Protein AF-A0A9E1J2G1-F1 (afdb_monomer_lite)

Sequence (406 aa):
PANPTWQITDIKAAANIVHDARARLAVDSTVASPVLTRPIELGADLVVHSASKYLNGHGDVLAGAIVGARDDGFWQRIRAWRRDGGAMLGTLEAWLLQRGMRTLFVRVARCSESALAVASHFQDHPRISHVLYPGLPDHPGHDIAARQMQGGFGGMLSLRIRGGEAAAMAVAAQVKVFKRATSLGGVESLIEHRASIEGPATPVPDDLLRLSIGLENVHDLIADLEAALSNLPEEILADAPELEAAPLSPIEQVLEDHVSAMVRERGGDLVVRSFDDGVLVLGMQGSPGASIPLATTIGNTIRHYLPHVQEVRIDCGTGDDVQGLLDTLINPAVADHGGKVVLDRVDGDAAFLRFEGGCQGCAMAELTLRQGIEPILVREVAQIVAVIDETDHGAGNMPYYKTKKT

pLDDT: mean 84.96, std 15.89, range [33.62, 98.81]

Radius of gyration: 26.7 Å; chains: 1; bounding box: 65×53×82 Å

Structure (mmCIF, N/CA/C/O backbone):
data_AF-A0A9E1J2G1-F1
#
_entry.id   AF-A0A9E1J2G1-F1
#
loop_
_atom_site.group_PDB
_atom_site.id
_atom_site.type_symbol
_atom_site.label_atom_id
_atom_site.label_alt_id
_atom_site.label_comp_id
_atom_site.label_asym_id
_atom_site.label_entity_id
_atom_site.label_seq_id
_atom_site.pdbx_PDB_ins_code
_atom_site.Cartn_x
_atom_site.Cartn_y
_atom_site.Cartn_z
_atom_site.occupancy
_atom_site.B_iso_or_equiv
_atom_site.auth_seq_id
_atom_site.auth_comp_id
_atom_site.auth_asym_id
_atom_site.auth_atom_id
_atom_site.pdbx_PDB_model_num
ATOM 1 N N . PRO A 1 1 ? -0.200 -5.708 -4.192 1.00 95.19 1 PRO A N 1
ATOM 2 C CA . PRO A 1 1 ? -1.196 -4.958 -3.388 1.00 95.19 1 PRO A CA 1
ATOM 3 C C . PRO A 1 1 ? -1.155 -3.458 -3.710 1.00 95.19 1 PRO A C 1
ATOM 5 O O . PRO A 1 1 ? -0.069 -2.883 -3.692 1.00 95.19 1 PRO A O 1
ATOM 8 N N . ALA A 1 2 ? -2.298 -2.850 -4.037 1.00 93.94 2 ALA A N 1
ATOM 9 C CA . ALA A 1 2 ? -2.425 -1.418 -4.337 1.00 93.94 2 ALA A CA 1
ATOM 10 C C . ALA A 1 2 ? -2.538 -0.572 -3.054 1.00 93.94 2 ALA A C 1
ATOM 12 O O . ALA A 1 2 ? -3.213 -0.968 -2.119 1.00 93.94 2 ALA A O 1
ATOM 13 N N . ASN A 1 3 ? -1.898 0.594 -2.974 1.00 94.06 3 ASN A N 1
ATOM 14 C CA . ASN A 1 3 ? -2.0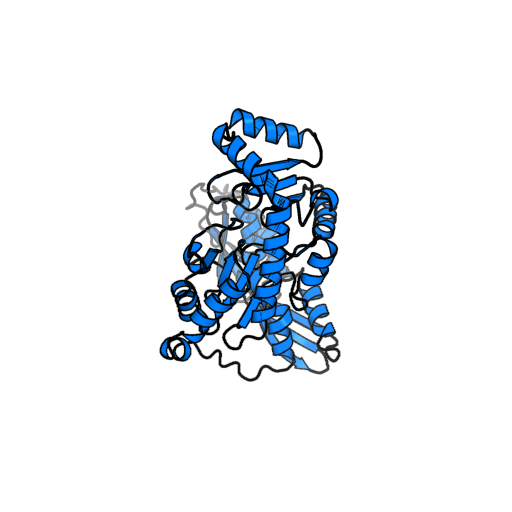21 1.493 -1.815 1.00 94.06 3 ASN A CA 1
ATOM 15 C C . ASN A 1 3 ? -3.164 2.497 -2.054 1.00 94.06 3 ASN A C 1
ATOM 17 O O . ASN A 1 3 ? -3.098 3.170 -3.081 1.00 94.06 3 ASN A O 1
ATOM 21 N N . PRO A 1 4 ? -4.148 2.668 -1.147 1.00 94.81 4 PRO A N 1
ATOM 22 C CA . PRO A 1 4 ? -4.276 2.103 0.210 1.00 94.81 4 PRO A CA 1
ATOM 23 C C . PRO A 1 4 ? -5.283 0.939 0.341 1.00 94.81 4 PRO A C 1
ATOM 25 O O . PRO A 1 4 ? -5.551 0.502 1.457 1.00 94.81 4 PRO A O 1
ATOM 28 N N . THR A 1 5 ? -5.919 0.504 -0.751 1.00 90.56 5 THR A N 1
ATOM 29 C CA . THR A 1 5 ? -7.054 -0.447 -0.725 1.00 90.56 5 THR A CA 1
ATOM 30 C C . THR A 1 5 ? -6.626 -1.915 -0.719 1.00 90.56 5 THR A C 1
ATOM 32 O O . THR A 1 5 ? -7.431 -2.805 -0.487 1.00 90.56 5 THR A O 1
ATOM 35 N N . TRP A 1 6 ? -5.346 -2.169 -0.977 1.00 94.94 6 TRP A N 1
ATOM 36 C CA . TRP A 1 6 ? -4.668 -3.467 -0.995 1.00 94.94 6 TRP A CA 1
ATOM 37 C C . TRP A 1 6 ? -5.174 -4.474 -2.020 1.00 94.94 6 TRP A C 1
ATOM 39 O O . TRP A 1 6 ? -4.773 -5.637 -1.980 1.00 94.94 6 TRP A O 1
ATOM 49 N N . GLN A 1 7 ? -5.915 -3.999 -3.021 1.00 90.06 7 GLN A N 1
ATOM 50 C CA . GLN A 1 7 ? -6.306 -4.780 -4.190 1.00 90.06 7 GLN A CA 1
ATOM 51 C C . GLN A 1 7 ? -5.120 -5.523 -4.811 1.00 90.06 7 GLN A C 1
ATOM 53 O O . GLN A 1 7 ? -3.974 -5.047 -4.831 1.00 90.06 7 GLN A O 1
ATOM 58 N N . ILE A 1 8 ? -5.404 -6.709 -5.341 1.00 93.50 8 ILE A N 1
ATOM 59 C CA . ILE A 1 8 ? -4.393 -7.628 -5.851 1.00 93.50 8 ILE A CA 1
ATOM 60 C C . ILE A 1 8 ? -4.570 -7.802 -7.351 1.00 93.50 8 ILE A C 1
ATOM 62 O O . ILE A 1 8 ? -5.602 -8.261 -7.824 1.00 93.50 8 ILE A O 1
ATOM 66 N N . THR A 1 9 ? -3.515 -7.480 -8.090 1.00 96.56 9 THR A N 1
ATOM 67 C CA . THR A 1 9 ? -3.385 -7.810 -9.508 1.00 96.56 9 THR A CA 1
ATOM 68 C C . THR A 1 9 ? -2.611 -9.117 -9.654 1.00 96.56 9 THR A C 1
ATOM 70 O O . THR A 1 9 ? -1.540 -9.266 -9.053 1.00 96.56 9 THR A O 1
ATOM 73 N N . ASP A 1 10 ? -3.130 -10.040 -10.468 1.00 97.94 10 ASP A N 1
ATOM 74 C CA . ASP A 1 10 ? -2.396 -11.233 -10.899 1.00 97.94 10 ASP A CA 1
ATOM 75 C C . ASP A 1 10 ? -1.291 -10.807 -11.871 1.00 97.94 10 ASP A C 1
ATOM 77 O O . ASP A 1 10 ? -1.549 -10.426 -13.017 1.00 97.94 10 ASP A O 1
ATOM 81 N N . ILE A 1 11 ? -0.048 -10.824 -11.386 1.00 98.62 11 ILE A N 1
ATOM 82 C CA . ILE A 1 11 ? 1.101 -10.308 -12.141 1.00 98.62 11 ILE A CA 1
ATOM 83 C C . ILE A 1 11 ? 1.345 -11.156 -13.390 1.00 98.62 11 ILE A C 1
ATOM 85 O O . ILE A 1 11 ? 1.681 -10.610 -14.439 1.00 98.62 11 ILE A O 1
ATOM 89 N N . LYS A 1 12 ? 1.139 -12.473 -13.301 1.00 98.50 12 LYS A N 1
ATOM 90 C CA . LYS A 1 12 ? 1.376 -13.389 -14.417 1.00 98.50 12 LYS A CA 1
ATOM 91 C C . LYS A 1 12 ? 0.331 -13.204 -15.509 1.00 98.50 12 LYS A C 1
ATOM 93 O O . LYS A 1 12 ? 0.679 -13.150 -16.687 1.00 98.50 12 LYS A O 1
ATOM 98 N N . ALA A 1 13 ? -0.937 -13.070 -15.129 1.00 98.25 13 ALA A N 1
ATOM 99 C CA . ALA A 1 13 ? -2.000 -12.772 -16.082 1.00 98.25 13 ALA A CA 1
ATOM 100 C C . ALA A 1 13 ? -1.777 -11.409 -16.759 1.00 98.25 13 ALA A C 1
ATOM 102 O O . ALA A 1 13 ? -1.875 -11.310 -17.982 1.00 98.25 13 ALA A O 1
ATOM 103 N N . ALA A 1 14 ? -1.403 -10.382 -15.988 1.00 98.31 14 ALA A N 1
ATOM 104 C CA . ALA A 1 14 ? -1.083 -9.063 -16.526 1.00 98.31 14 ALA A CA 1
ATOM 105 C C . ALA A 1 14 ? 0.113 -9.104 -17.492 1.00 98.31 14 ALA A C 1
ATOM 107 O O . ALA A 1 14 ? 0.056 -8.490 -18.556 1.00 98.31 14 ALA A O 1
ATOM 108 N N . ALA A 1 15 ? 1.170 -9.852 -17.159 1.00 98.50 15 ALA A N 1
ATOM 109 C CA . ALA A 1 15 ? 2.338 -10.016 -18.021 1.00 98.50 15 ALA A CA 1
ATOM 110 C C . ALA A 1 15 ? 1.954 -10.610 -19.380 1.00 98.50 15 ALA A C 1
ATOM 112 O O . ALA A 1 15 ? 2.328 -10.049 -20.407 1.00 98.50 15 ALA A O 1
ATOM 113 N N . ASN A 1 16 ? 1.139 -11.670 -19.392 1.00 98.19 16 ASN A N 1
ATOM 114 C CA . ASN A 1 16 ? 0.672 -12.294 -20.632 1.00 98.19 16 ASN A CA 1
ATOM 115 C C . ASN A 1 16 ? -0.069 -11.288 -21.531 1.00 98.19 16 ASN A C 1
ATOM 117 O O . ASN A 1 16 ? 0.294 -11.125 -22.691 1.00 98.19 16 ASN A O 1
ATOM 121 N N . ILE A 1 17 ? -1.043 -10.554 -20.978 1.00 98.44 17 ILE A N 1
ATOM 122 C CA . ILE A 1 17 ? -1.826 -9.551 -21.725 1.00 98.44 17 ILE A CA 1
ATOM 123 C C . ILE A 1 17 ? -0.913 -8.464 -22.310 1.00 98.44 17 ILE A C 1
ATOM 125 O O . ILE A 1 17 ? -1.024 -8.091 -23.479 1.00 98.44 17 ILE A O 1
ATOM 129 N N . VAL A 1 18 ? 0.005 -7.945 -21.493 1.00 97.81 18 VAL A N 1
ATOM 130 C CA . VAL A 1 18 ? 0.923 -6.870 -21.887 1.00 97.81 18 VAL A CA 1
ATOM 131 C C . VAL A 1 18 ? 1.893 -7.339 -22.974 1.00 97.81 18 VAL A C 1
ATOM 133 O O . VAL A 1 18 ? 2.179 -6.591 -23.912 1.00 97.81 18 VAL A O 1
ATOM 136 N N . HIS A 1 19 ? 2.391 -8.571 -22.880 1.00 98.12 19 HIS A N 1
ATOM 137 C CA . HIS A 1 19 ? 3.327 -9.132 -23.853 1.00 98.12 19 HIS A CA 1
ATOM 138 C C . HIS A 1 19 ? 2.651 -9.507 -25.173 1.00 98.12 19 HIS A C 1
ATOM 140 O O . HIS A 1 19 ? 3.255 -9.272 -26.223 1.00 98.12 19 HIS A O 1
ATOM 146 N N . ASP A 1 20 ? 1.396 -9.962 -25.154 1.00 98.06 20 ASP A N 1
ATOM 147 C CA . ASP A 1 20 ? 0.584 -10.158 -26.366 1.00 98.06 20 ASP A CA 1
ATOM 148 C C . ASP A 1 20 ? 0.410 -8.839 -27.139 1.00 98.06 20 ASP A C 1
ATOM 150 O O . ASP A 1 20 ? 0.499 -8.801 -28.369 1.00 98.06 20 ASP A O 1
ATOM 154 N N . ALA A 1 21 ? 0.278 -7.725 -26.414 1.00 97.88 21 ALA A N 1
ATOM 155 C CA . ALA A 1 21 ? 0.239 -6.376 -26.976 1.00 97.88 21 ALA A CA 1
ATOM 156 C C . ALA A 1 21 ? 1.626 -5.800 -27.340 1.00 97.88 21 ALA A C 1
ATOM 158 O O . ALA A 1 21 ? 1.725 -4.648 -27.764 1.00 97.88 21 ALA A O 1
ATOM 159 N N . ARG A 1 22 ? 2.714 -6.573 -27.186 1.00 96.81 22 ARG A N 1
ATOM 160 C CA . ARG A 1 22 ? 4.113 -6.141 -27.399 1.00 96.81 22 ARG 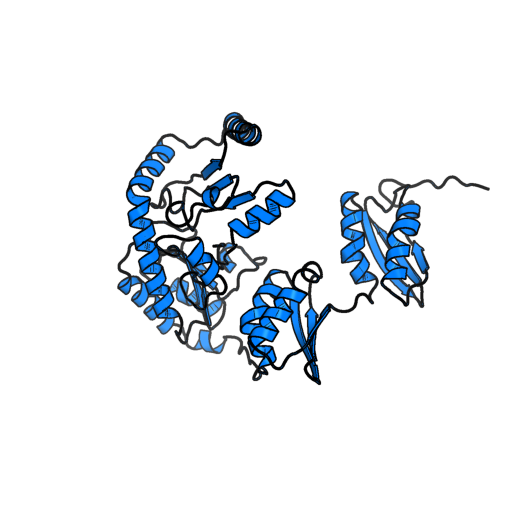A CA 1
ATOM 161 C C . ARG A 1 22 ? 4.528 -4.929 -26.553 1.00 96.81 22 ARG A C 1
ATOM 163 O O . ARG A 1 22 ? 5.431 -4.178 -26.934 1.00 96.81 22 ARG A O 1
ATOM 170 N N . ALA A 1 23 ? 3.891 -4.745 -25.402 1.00 97.56 23 ALA A N 1
ATOM 171 C CA . ALA A 1 23 ? 4.227 -3.725 -24.420 1.00 97.56 23 ALA A CA 1
ATOM 172 C C . ALA A 1 23 ? 5.166 -4.289 -23.333 1.00 97.56 23 ALA A C 1
ATOM 174 O O . ALA A 1 23 ? 5.566 -5.454 -23.372 1.00 97.56 23 ALA A O 1
ATOM 175 N N . ARG A 1 24 ? 5.573 -3.439 -22.381 1.00 96.94 24 ARG A N 1
ATOM 176 C CA . ARG A 1 24 ? 6.406 -3.825 -21.229 1.00 96.94 24 ARG A CA 1
ATOM 177 C C . ARG A 1 24 ? 5.630 -3.671 -19.935 1.00 96.94 24 ARG A C 1
ATOM 179 O O . ARG A 1 24 ? 4.940 -2.671 -19.758 1.00 96.94 24 ARG A O 1
ATOM 186 N N . LEU A 1 25 ? 5.811 -4.618 -19.020 1.00 98.44 25 LEU A N 1
ATOM 187 C CA . LEU A 1 25 ? 5.187 -4.580 -17.702 1.00 98.44 25 LEU A CA 1
ATOM 188 C C . LEU A 1 25 ? 6.174 -4.053 -16.656 1.00 98.44 25 LEU A C 1
ATOM 190 O O . LEU A 1 25 ? 7.232 -4.644 -16.435 1.00 98.44 25 LEU A O 1
ATOM 194 N N . ALA A 1 26 ? 5.805 -2.967 -15.978 1.00 98.44 26 ALA A N 1
ATOM 195 C CA . ALA A 1 26 ? 6.488 -2.492 -14.781 1.00 98.44 26 ALA A CA 1
ATOM 196 C C . ALA A 1 26 ? 5.605 -2.728 -13.553 1.00 98.44 26 ALA A C 1
ATOM 198 O O . ALA A 1 26 ? 4.429 -2.374 -13.564 1.00 98.44 26 ALA A O 1
ATOM 199 N N . VAL A 1 27 ? 6.175 -3.304 -12.495 1.00 98.69 27 VAL A N 1
ATOM 200 C CA . VAL A 1 27 ? 5.471 -3.543 -11.229 1.00 98.69 27 VAL A CA 1
ATOM 201 C C . VAL A 1 27 ? 6.112 -2.707 -10.130 1.00 98.69 27 VAL A C 1
ATOM 203 O O . VAL A 1 27 ? 7.287 -2.895 -9.815 1.00 98.69 27 VAL A O 1
ATOM 206 N N . ASP A 1 28 ? 5.343 -1.809 -9.513 1.00 98.62 28 ASP A N 1
ATOM 207 C CA . ASP A 1 28 ? 5.739 -1.224 -8.231 1.00 98.62 28 ASP A CA 1
ATOM 208 C C . ASP A 1 28 ? 5.531 -2.273 -7.131 1.00 98.62 28 ASP A C 1
ATOM 210 O O . ASP A 1 28 ? 4.408 -2.650 -6.794 1.00 98.62 28 ASP A O 1
ATOM 214 N N . SER A 1 29 ? 6.637 -2.774 -6.588 1.00 97.88 29 SER A N 1
ATOM 215 C CA . SER A 1 29 ? 6.648 -3.816 -5.565 1.00 97.88 29 SER A CA 1
ATOM 216 C C . SER A 1 29 ? 7.076 -3.263 -4.205 1.00 97.88 29 SER A C 1
ATOM 218 O O . SER A 1 29 ? 7.639 -3.988 -3.382 1.00 97.88 29 SER A O 1
ATOM 220 N N . THR A 1 30 ? 6.836 -1.972 -3.947 1.00 98.38 30 THR A N 1
ATOM 221 C CA . THR A 1 30 ? 7.198 -1.287 -2.696 1.00 98.38 30 THR A CA 1
ATOM 222 C C . THR A 1 30 ? 6.638 -1.988 -1.457 1.00 98.38 30 THR A C 1
ATOM 224 O O . THR A 1 30 ? 7.387 -2.229 -0.512 1.00 98.38 30 THR A O 1
ATOM 227 N N . VAL A 1 31 ? 5.347 -2.338 -1.456 1.00 96.75 31 VAL A N 1
ATOM 228 C CA . VAL A 1 31 ? 4.658 -2.867 -0.261 1.00 96.75 31 VAL A CA 1
ATOM 229 C C . VAL A 1 31 ? 4.841 -4.368 -0.058 1.00 96.75 31 VAL A C 1
ATOM 231 O O . VAL A 1 31 ? 4.948 -4.816 1.077 1.00 96.75 31 VAL A O 1
ATOM 234 N N . ALA A 1 32 ? 4.931 -5.145 -1.140 1.00 96.50 32 ALA A N 1
ATOM 235 C CA . ALA A 1 32 ? 5.252 -6.568 -1.044 1.00 96.50 32 ALA A CA 1
ATOM 236 C C . ALA A 1 32 ? 6.744 -6.784 -0.746 1.00 96.50 32 ALA A C 1
ATOM 238 O O . ALA A 1 32 ? 7.116 -7.749 -0.077 1.00 96.50 32 ALA A O 1
ATOM 239 N N . SER A 1 33 ? 7.603 -5.858 -1.201 1.00 96.50 33 SER A N 1
ATOM 240 C CA . SER A 1 33 ? 9.064 -5.991 -1.212 1.00 96.50 33 SER A CA 1
ATOM 241 C C . SER A 1 33 ? 9.530 -7.229 -2.017 1.00 96.50 33 SER A C 1
ATOM 243 O O . SER A 1 33 ? 8.707 -8.069 -2.383 1.00 96.50 33 SER A O 1
ATOM 245 N N . PRO A 1 34 ? 10.835 -7.394 -2.305 1.00 96.62 34 PRO A N 1
ATOM 246 C CA . PRO A 1 34 ? 11.329 -8.619 -2.940 1.00 96.62 34 PRO A CA 1
ATOM 247 C C . PRO A 1 34 ? 11.259 -9.849 -2.017 1.00 96.62 34 PRO A C 1
ATOM 249 O O . PRO A 1 34 ? 11.507 -10.964 -2.473 1.00 96.62 34 PRO A O 1
ATOM 252 N N . VAL A 1 35 ? 10.954 -9.658 -0.725 1.00 97.56 35 VAL A N 1
ATOM 253 C CA . VAL A 1 35 ? 10.811 -10.751 0.247 1.00 97.56 35 VAL A CA 1
ATOM 254 C C . VAL A 1 35 ? 9.541 -11.550 -0.024 1.00 97.56 35 VAL A C 1
ATOM 256 O O . VAL A 1 35 ? 9.606 -12.775 -0.052 1.00 97.56 35 VAL A O 1
ATOM 259 N N . LEU A 1 36 ? 8.408 -10.868 -0.240 1.00 98.25 36 LEU A N 1
ATOM 260 C CA . LEU A 1 36 ? 7.110 -11.532 -0.367 1.00 98.25 36 LEU A CA 1
ATOM 261 C C . LEU A 1 36 ? 6.730 -11.786 -1.819 1.00 98.25 36 LEU A C 1
ATOM 263 O O . LEU A 1 36 ? 6.083 -12.781 -2.109 1.00 98.25 36 LEU A O 1
ATOM 267 N N . THR A 1 37 ? 7.122 -10.923 -2.755 1.00 98.31 37 THR A N 1
ATOM 268 C CA . THR A 1 37 ? 6.802 -11.112 -4.175 1.00 98.31 37 THR A CA 1
ATOM 269 C C . THR A 1 37 ? 8.029 -10.823 -5.017 1.00 98.31 37 THR A C 1
ATOM 271 O O . THR A 1 37 ? 8.713 -9.825 -4.810 1.00 98.31 37 THR A O 1
ATOM 274 N N . ARG A 1 38 ? 8.300 -11.679 -6.006 1.00 98.31 38 ARG A N 1
ATOM 275 C CA . ARG A 1 38 ? 9.377 -11.486 -6.987 1.00 98.31 38 ARG A CA 1
ATOM 276 C C . ARG A 1 38 ? 8.763 -11.300 -8.380 1.00 98.31 38 ARG A C 1
ATOM 278 O O . ARG A 1 38 ? 8.671 -12.268 -9.128 1.00 98.31 38 ARG A O 1
ATOM 285 N N . PRO A 1 39 ? 8.321 -10.080 -8.756 1.00 98.56 39 PRO A N 1
ATOM 286 C CA . PRO A 1 39 ? 7.518 -9.884 -9.966 1.00 98.56 39 PRO A CA 1
ATOM 287 C C . PRO A 1 39 ? 8.211 -10.284 -11.274 1.00 98.56 39 PRO A C 1
ATOM 289 O O . PRO A 1 39 ? 7.532 -10.677 -12.216 1.00 98.56 39 PRO A O 1
ATOM 292 N N . ILE A 1 40 ? 9.547 -10.222 -11.343 1.00 98.56 40 ILE A N 1
ATOM 293 C CA . ILE A 1 40 ? 10.310 -10.669 -12.525 1.00 98.56 40 ILE A CA 1
ATOM 294 C C . ILE A 1 40 ? 10.068 -12.160 -12.797 1.00 98.56 40 ILE A C 1
ATOM 296 O O . ILE A 1 40 ? 9.877 -12.551 -13.944 1.00 98.56 40 ILE A O 1
ATOM 300 N N . GLU A 1 41 ? 9.997 -12.987 -11.749 1.00 98.31 41 GLU A N 1
ATOM 301 C CA . GLU A 1 41 ? 9.691 -14.422 -11.874 1.00 98.31 41 GLU A CA 1
ATOM 302 C C . GLU A 1 41 ? 8.251 -14.669 -12.352 1.00 98.31 41 GLU A C 1
ATOM 304 O O . GLU A 1 41 ? 7.932 -15.749 -12.844 1.00 98.31 41 GLU A O 1
ATOM 309 N N . LEU A 1 42 ? 7.390 -13.656 -12.237 1.00 98.44 42 LEU A N 1
ATOM 310 C CA . LEU A 1 42 ? 5.997 -13.670 -12.675 1.00 98.44 42 LEU A CA 1
ATOM 311 C C . LEU A 1 42 ? 5.798 -12.990 -14.041 1.00 98.44 42 LEU A C 1
ATOM 313 O O . LEU A 1 42 ? 4.665 -12.881 -14.493 1.00 98.44 42 LEU A O 1
ATOM 317 N N . GLY A 1 43 ? 6.872 -12.558 -14.711 1.00 98.25 43 GLY A N 1
ATOM 318 C CA . GLY A 1 43 ? 6.824 -11.994 -16.065 1.00 98.25 43 GLY A CA 1
ATOM 319 C C . GLY A 1 43 ? 6.934 -10.470 -16.154 1.00 98.25 43 GLY A C 1
ATOM 320 O O . GLY A 1 43 ? 6.832 -9.926 -17.249 1.00 98.25 43 GLY A O 1
ATOM 321 N N . ALA A 1 44 ? 7.175 -9.756 -15.050 1.00 98.62 44 ALA A N 1
ATOM 322 C CA . ALA A 1 44 ? 7.450 -8.320 -15.118 1.00 98.62 44 ALA A CA 1
ATOM 323 C C . ALA A 1 44 ? 8.795 -8.027 -15.814 1.00 98.62 44 ALA A C 1
ATOM 325 O O . ALA A 1 44 ? 9.805 -8.678 -15.547 1.00 98.62 44 ALA A O 1
ATOM 326 N N . ASP A 1 45 ? 8.835 -6.993 -16.658 1.00 98.62 45 ASP A N 1
ATOM 327 C CA . ASP A 1 45 ? 10.060 -6.518 -17.314 1.00 98.62 45 ASP A CA 1
ATOM 328 C C . ASP A 1 45 ? 10.878 -5.586 -16.413 1.00 98.62 45 ASP A C 1
ATOM 330 O O . ASP A 1 45 ? 12.110 -5.547 -16.498 1.00 98.62 45 ASP A O 1
ATOM 334 N N . LEU A 1 46 ? 10.182 -4.814 -15.575 1.00 98.62 46 LEU A N 1
ATOM 335 C CA . LEU A 1 46 ? 10.753 -3.871 -14.622 1.00 98.62 46 LEU A CA 1
ATOM 336 C C . LEU A 1 46 ? 10.077 -4.030 -13.262 1.00 98.62 46 LEU A C 1
ATOM 338 O O . LEU A 1 46 ? 8.862 -4.203 -13.171 1.00 98.62 46 LEU A O 1
ATOM 342 N N . VAL A 1 47 ? 10.859 -3.874 -12.201 1.00 98.69 47 VAL A N 1
ATOM 343 C CA . VAL A 1 47 ? 10.345 -3.733 -10.838 1.00 98.69 47 VAL A CA 1
ATOM 344 C C . VAL A 1 47 ? 10.813 -2.411 -10.269 1.00 98.69 47 VAL A C 1
ATOM 346 O O . VAL A 1 47 ? 11.996 -2.079 -10.350 1.00 98.69 47 VAL A O 1
ATOM 349 N N . VAL A 1 48 ? 9.879 -1.659 -9.700 1.00 98.38 48 VAL A N 1
ATOM 350 C CA . VAL A 1 48 ? 10.127 -0.366 -9.067 1.00 98.38 48 VAL A CA 1
ATOM 351 C C . VAL A 1 48 ? 9.890 -0.497 -7.568 1.00 98.38 48 VAL A C 1
ATOM 353 O O . VAL A 1 48 ? 8.976 -1.191 -7.125 1.00 98.38 48 VAL A O 1
ATOM 356 N N . HIS A 1 49 ? 10.726 0.171 -6.781 1.00 98.38 49 HIS A N 1
ATOM 357 C CA . HIS A 1 49 ? 10.546 0.305 -5.344 1.00 98.38 49 HIS A CA 1
ATOM 358 C C . HIS A 1 49 ? 10.794 1.748 -4.913 1.00 98.38 49 HIS A C 1
ATOM 360 O O . HIS A 1 49 ? 11.825 2.338 -5.248 1.00 98.38 49 HIS A O 1
ATOM 366 N N . SER A 1 50 ? 9.928 2.265 -4.044 1.00 98.12 50 SER A N 1
ATOM 367 C CA . SER A 1 50 ? 10.338 3.275 -3.075 1.00 98.12 50 SER A CA 1
ATOM 368 C C . SER A 1 50 ? 11.200 2.584 -2.016 1.00 98.12 50 SER A C 1
ATOM 370 O O . SER A 1 50 ? 10.706 1.940 -1.088 1.00 98.12 50 SER A O 1
ATOM 372 N N . ALA A 1 51 ? 12.519 2.689 -2.171 1.00 97.75 51 ALA A N 1
ATOM 373 C CA . ALA A 1 51 ? 13.478 2.092 -1.249 1.00 97.75 51 ALA A CA 1
ATOM 374 C C . ALA A 1 51 ? 13.481 2.779 0.129 1.00 97.75 51 ALA A C 1
ATOM 376 O O . ALA A 1 51 ? 13.983 2.205 1.091 1.00 97.75 51 ALA A O 1
ATOM 377 N N . SER A 1 52 ? 12.838 3.946 0.243 1.00 97.56 52 SER A N 1
ATOM 378 C CA . SER A 1 52 ? 12.538 4.623 1.510 1.00 97.56 52 SER A CA 1
ATOM 379 C C . SER A 1 52 ? 11.706 3.775 2.477 1.00 97.56 52 SER A C 1
ATOM 381 O O . SER A 1 52 ? 11.734 4.015 3.681 1.00 97.56 52 SER A O 1
ATOM 383 N N . LYS A 1 53 ? 10.917 2.832 1.944 1.00 98.19 53 LYS A N 1
ATOM 384 C CA . LYS A 1 53 ? 9.956 2.013 2.697 1.00 98.19 53 LYS A CA 1
ATOM 385 C C . LYS A 1 53 ? 10.643 0.763 3.246 1.00 98.19 53 LYS A C 1
ATOM 387 O O . LYS A 1 53 ? 11.727 0.880 3.800 1.00 98.19 53 LYS A O 1
ATOM 392 N N . TYR A 1 54 ? 10.086 -0.435 3.052 1.00 98.31 54 TYR A N 1
ATOM 393 C CA . TYR A 1 54 ? 10.611 -1.678 3.632 1.00 98.31 54 TYR A CA 1
ATOM 394 C C . TYR A 1 54 ? 12.100 -1.949 3.369 1.00 98.31 54 TYR A C 1
ATOM 396 O O . TYR A 1 54 ? 12.771 -2.474 4.265 1.00 98.31 54 TYR A O 1
ATOM 404 N N . LEU A 1 55 ? 12.624 -1.589 2.184 1.00 98.31 55 LEU A N 1
ATOM 405 C CA . LEU A 1 55 ? 14.033 -1.825 1.834 1.00 98.31 55 LEU A CA 1
ATOM 406 C C . LEU A 1 55 ? 14.981 -1.147 2.829 1.00 98.31 55 LEU A C 1
ATOM 408 O O . LEU A 1 55 ? 15.823 -1.830 3.412 1.00 98.31 55 LEU A O 1
ATOM 412 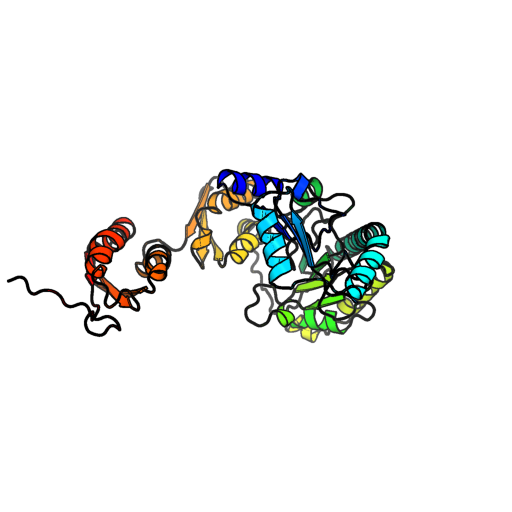N N . ASN A 1 56 ? 14.804 0.152 3.080 1.00 98.38 56 ASN A N 1
ATOM 413 C CA . ASN A 1 56 ? 15.501 0.833 4.164 1.00 98.38 56 ASN A CA 1
ATOM 414 C C . ASN A 1 56 ? 14.913 0.441 5.527 1.00 98.38 56 ASN A C 1
ATOM 416 O O . ASN A 1 56 ? 15.592 -0.144 6.367 1.00 98.38 56 ASN A O 1
ATOM 420 N N . GLY A 1 57 ? 13.633 0.733 5.732 1.00 97.56 57 GLY A N 1
ATOM 421 C CA . GLY A 1 57 ? 12.840 0.304 6.875 1.00 97.56 57 GLY A CA 1
ATOM 422 C C . GLY A 1 57 ? 13.097 1.031 8.188 1.00 97.56 57 GLY A C 1
ATOM 423 O O . GLY A 1 57 ? 12.629 0.553 9.209 1.00 97.56 57 GLY A O 1
ATOM 424 N N . HIS A 1 58 ? 13.832 2.146 8.180 1.00 97.88 58 HIS A N 1
ATOM 425 C CA . HIS A 1 58 ? 14.202 2.886 9.397 1.00 97.88 58 HIS A CA 1
ATOM 426 C C . HIS A 1 58 ? 13.741 4.356 9.388 1.00 97.88 58 HIS A C 1
ATOM 428 O O . HIS A 1 58 ? 14.134 5.127 10.256 1.00 97.88 58 HIS A O 1
ATOM 434 N N . GLY A 1 59 ? 12.916 4.758 8.411 1.00 93.50 59 GLY A N 1
ATOM 435 C CA . GLY A 1 59 ? 12.317 6.101 8.368 1.00 93.50 59 GLY A CA 1
ATOM 436 C C . GLY A 1 59 ? 13.300 7.259 8.131 1.00 93.50 59 GLY A C 1
ATOM 437 O O . GLY A 1 59 ? 12.918 8.415 8.267 1.00 93.50 59 GLY A O 1
ATOM 438 N N . ASP A 1 60 ? 14.548 6.966 7.759 1.00 95.75 60 ASP A N 1
ATOM 439 C CA . ASP A 1 60 ? 15.677 7.909 7.745 1.00 95.75 60 ASP A CA 1
ATOM 440 C C . ASP A 1 60 ? 16.352 8.070 6.367 1.00 95.75 60 ASP A C 1
ATOM 442 O O . ASP A 1 60 ? 17.375 8.742 6.247 1.00 95.75 60 ASP A O 1
ATOM 446 N N . VAL A 1 61 ? 15.779 7.482 5.308 1.00 96.56 61 VAL A N 1
ATOM 447 C CA . VAL A 1 61 ? 16.299 7.565 3.932 1.00 96.56 61 VAL A CA 1
ATOM 448 C C . VAL A 1 61 ? 15.172 7.789 2.935 1.00 96.56 61 VAL A C 1
ATOM 450 O O . VAL A 1 61 ? 14.159 7.088 2.960 1.00 96.56 61 VAL A O 1
ATOM 453 N N . LEU A 1 62 ? 15.395 8.703 1.987 1.00 96.44 62 LEU A N 1
ATOM 454 C CA . LEU A 1 62 ? 14.617 8.794 0.755 1.00 96.44 62 LEU A CA 1
ATOM 455 C C . LEU A 1 62 ? 15.409 8.180 -0.401 1.00 96.44 62 LEU A C 1
ATOM 457 O O . LEU A 1 62 ? 16.467 8.679 -0.773 1.00 96.44 62 LEU A O 1
ATOM 461 N N . ALA A 1 63 ? 14.905 7.084 -0.966 1.00 97.06 63 ALA A N 1
ATOM 462 C CA . ALA A 1 63 ? 15.567 6.374 -2.052 1.00 97.06 63 ALA A CA 1
ATOM 463 C C . ALA A 1 63 ? 14.561 5.679 -2.977 1.00 97.06 63 ALA A C 1
ATOM 465 O O . ALA A 1 63 ? 13.463 5.296 -2.567 1.00 97.06 63 ALA A O 1
ATOM 466 N N . GLY A 1 64 ? 14.970 5.467 -4.226 1.00 96.75 64 GLY A N 1
ATOM 467 C CA . GLY A 1 64 ? 14.247 4.677 -5.218 1.00 96.75 64 GLY A CA 1
ATOM 468 C C . GLY A 1 64 ? 15.152 3.615 -5.833 1.00 96.75 64 GLY A C 1
ATOM 469 O O . GLY A 1 64 ? 16.364 3.809 -5.938 1.00 96.75 64 GLY A O 1
ATOM 470 N N . ALA A 1 65 ? 14.566 2.495 -6.247 1.00 96.44 65 ALA A N 1
ATOM 471 C CA . ALA A 1 65 ? 15.262 1.451 -6.986 1.00 96.44 65 ALA A CA 1
ATOM 472 C C . ALA A 1 65 ? 14.418 0.996 -8.179 1.00 96.44 65 ALA A C 1
ATOM 474 O O . ALA A 1 65 ? 13.203 0.845 -8.068 1.00 96.44 65 ALA A O 1
ATOM 475 N N . ILE A 1 66 ? 15.085 0.760 -9.308 1.00 97.38 66 ILE A N 1
ATOM 476 C CA . ILE A 1 66 ? 14.504 0.111 -10.483 1.00 97.38 66 ILE A CA 1
ATOM 477 C C . ILE A 1 66 ? 15.378 -1.100 -10.794 1.00 97.38 66 ILE A C 1
ATOM 479 O O . ILE A 1 66 ? 16.604 -0.980 -10.838 1.00 97.38 66 ILE A O 1
ATOM 483 N N . VAL A 1 67 ? 14.752 -2.251 -11.007 1.00 97.94 67 VAL A N 1
ATOM 484 C CA . VAL A 1 67 ? 15.407 -3.505 -11.383 1.00 97.94 67 VAL A CA 1
ATOM 485 C C . VAL A 1 67 ? 14.849 -3.944 -12.730 1.00 97.94 67 VAL A C 1
ATOM 487 O O . VAL A 1 67 ? 13.637 -4.077 -12.876 1.00 97.94 67 VAL A O 1
ATOM 490 N N . GLY A 1 68 ? 15.720 -4.145 -13.717 1.00 97.75 68 GLY A N 1
ATOM 491 C CA . GLY A 1 68 ? 15.340 -4.708 -15.012 1.00 97.75 68 GLY A CA 1
ATOM 492 C C . GLY A 1 68 ? 15.526 -6.221 -15.046 1.00 97.75 68 GLY A C 1
ATOM 493 O O . GLY A 1 68 ? 16.529 -6.727 -14.547 1.00 97.75 68 GLY A O 1
ATOM 494 N N . ALA A 1 69 ? 14.595 -6.937 -15.679 1.00 97.88 69 ALA A N 1
ATOM 495 C CA . ALA A 1 69 ? 14.697 -8.386 -15.886 1.00 97.88 69 ALA A CA 1
ATOM 496 C C . ALA A 1 69 ? 15.847 -8.787 -16.832 1.00 97.88 69 ALA A C 1
ATOM 498 O O . ALA A 1 69 ? 16.320 -9.921 -16.804 1.00 97.88 69 ALA A O 1
ATOM 499 N N . ARG A 1 70 ? 16.288 -7.860 -17.691 1.00 96.81 70 ARG A N 1
ATOM 500 C CA . ARG A 1 70 ? 17.293 -8.076 -18.740 1.00 96.81 70 ARG A CA 1
ATOM 501 C C . ARG A 1 70 ? 18.106 -6.814 -19.001 1.00 96.81 70 ARG A C 1
ATOM 503 O O . ARG A 1 70 ? 17.587 -5.703 -18.906 1.00 96.81 70 ARG A O 1
ATOM 510 N N . ASP A 1 71 ? 19.361 -7.003 -19.394 1.00 97.25 71 ASP A N 1
ATOM 511 C CA . ASP A 1 71 ? 20.280 -5.925 -19.772 1.00 97.25 71 ASP A CA 1
ATOM 512 C C . ASP A 1 71 ? 20.132 -5.567 -21.262 1.00 97.25 71 ASP A C 1
ATOM 514 O O . ASP A 1 71 ? 21.024 -5.797 -22.075 1.00 97.25 71 ASP A O 1
ATOM 518 N N . ASP A 1 72 ? 18.952 -5.073 -21.646 1.00 97.06 72 ASP A N 1
ATOM 519 C CA . ASP A 1 72 ? 18.615 -4.768 -23.040 1.00 97.06 72 ASP A CA 1
ATOM 520 C C . ASP A 1 72 ? 18.753 -3.275 -23.387 1.00 97.06 72 ASP A C 1
ATOM 522 O O . ASP A 1 72 ? 19.033 -2.421 -22.544 1.00 97.06 72 ASP A O 1
ATOM 526 N N . GLY A 1 73 ? 18.528 -2.932 -24.660 1.00 98.00 73 GLY A N 1
ATOM 527 C CA . GLY A 1 73 ? 18.611 -1.546 -25.122 1.00 98.00 73 GLY A CA 1
ATOM 528 C C . GLY A 1 73 ? 17.660 -0.591 -24.389 1.00 98.00 73 GLY A C 1
ATOM 529 O O . GLY A 1 73 ? 17.987 0.580 -24.229 1.00 98.00 73 GLY A O 1
ATOM 530 N N . PHE A 1 74 ? 16.508 -1.063 -23.902 1.00 96.31 74 PHE A N 1
ATOM 531 C CA . PHE A 1 74 ? 15.584 -0.241 -23.117 1.00 96.31 74 PHE A CA 1
ATOM 532 C C . PHE A 1 74 ? 16.160 0.055 -21.729 1.00 96.31 74 PHE A C 1
ATOM 534 O O . PHE A 1 74 ? 16.176 1.210 -21.297 1.00 96.31 74 PHE A O 1
ATOM 541 N N . TRP A 1 75 ? 16.707 -0.962 -21.066 1.00 97.69 75 TRP A N 1
ATOM 542 C CA . TRP A 1 75 ? 17.381 -0.810 -19.784 1.00 97.69 75 TRP A CA 1
ATOM 543 C C . TRP A 1 75 ? 18.614 0.100 -19.872 1.00 97.69 75 TRP A C 1
ATOM 545 O O . TRP A 1 75 ? 18.802 0.964 -19.010 1.00 97.69 75 TRP A O 1
ATOM 555 N N . GLN A 1 76 ? 19.406 0.011 -20.949 1.00 98.06 76 GLN A N 1
ATOM 556 C CA . GLN A 1 76 ? 20.519 0.946 -21.161 1.00 98.06 76 GLN A CA 1
ATOM 557 C C . GLN A 1 76 ? 20.049 2.400 -21.263 1.00 98.06 76 GLN A C 1
ATOM 559 O O . GLN A 1 76 ? 20.706 3.283 -20.712 1.00 98.06 76 GLN A O 1
ATOM 564 N N . ARG A 1 77 ? 18.894 2.666 -21.893 1.00 97.50 77 ARG A N 1
ATOM 565 C CA . ARG A 1 77 ? 18.322 4.022 -21.918 1.00 97.50 77 ARG A CA 1
ATOM 566 C C . ARG A 1 77 ? 17.932 4.504 -20.525 1.00 97.50 77 ARG A C 1
ATOM 568 O O . ARG A 1 77 ? 18.237 5.645 -20.201 1.00 97.50 77 ARG A O 1
ATOM 575 N N . ILE A 1 78 ? 17.326 3.660 -19.684 1.00 96.56 78 ILE A N 1
ATOM 576 C CA . ILE A 1 78 ? 17.024 4.022 -18.284 1.00 96.56 78 ILE A CA 1
ATOM 577 C C . ILE A 1 78 ? 18.312 4.378 -17.530 1.00 96.56 78 ILE A C 1
ATOM 579 O O . ILE A 1 78 ? 18.369 5.387 -16.829 1.00 96.56 78 ILE A O 1
ATOM 583 N N . ARG A 1 79 ? 19.373 3.577 -17.690 1.00 96.31 79 ARG A N 1
ATOM 584 C CA . ARG A 1 79 ? 20.672 3.844 -17.052 1.00 96.31 79 ARG A CA 1
ATOM 585 C C . ARG A 1 79 ? 21.310 5.145 -17.538 1.00 96.31 79 ARG A C 1
ATOM 587 O O . ARG A 1 79 ? 21.891 5.850 -16.715 1.00 96.31 79 ARG A O 1
ATOM 594 N N . ALA A 1 80 ? 21.210 5.446 -18.833 1.00 96.81 80 ALA A N 1
ATOM 595 C CA . ALA A 1 80 ? 21.671 6.708 -19.405 1.00 96.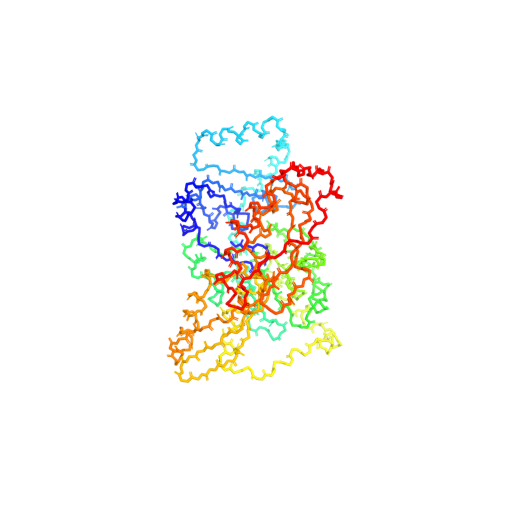81 80 ALA A CA 1
ATOM 596 C C . ALA A 1 80 ? 20.890 7.889 -18.813 1.00 96.81 80 ALA A C 1
ATOM 598 O O . ALA A 1 80 ? 21.501 8.773 -18.227 1.00 96.81 80 ALA A O 1
ATOM 599 N N . TRP A 1 81 ? 19.555 7.828 -18.805 1.00 96.44 81 TRP A N 1
ATOM 600 C CA . TRP A 1 81 ? 18.706 8.848 -18.179 1.00 96.44 81 TRP A CA 1
ATOM 601 C C . TRP A 1 81 ? 19.042 9.089 -16.705 1.00 96.44 81 TRP A C 1
ATOM 603 O O . TRP A 1 81 ? 19.153 10.235 -16.282 1.00 96.44 81 TRP A O 1
ATOM 613 N N . ARG A 1 82 ? 19.258 8.027 -15.916 1.00 95.50 82 ARG A N 1
ATOM 614 C CA . ARG A 1 82 ? 19.655 8.168 -14.504 1.00 95.50 82 ARG A CA 1
ATOM 615 C C . ARG A 1 82 ? 21.003 8.877 -14.350 1.00 95.50 82 ARG A C 1
ATOM 617 O O . ARG A 1 82 ? 21.171 9.672 -13.429 1.00 95.50 82 ARG A O 1
ATOM 624 N N . ARG A 1 83 ? 21.966 8.552 -15.220 1.00 94.75 83 ARG A N 1
ATOM 625 C CA . ARG A 1 83 ? 23.307 9.151 -15.225 1.00 94.75 83 ARG A CA 1
ATOM 626 C C . ARG A 1 83 ? 23.239 10.625 -15.613 1.00 94.75 83 ARG A C 1
ATOM 628 O O . ARG A 1 83 ? 23.758 11.456 -14.878 1.00 94.75 83 ARG A O 1
ATOM 635 N N . ASP A 1 84 ? 22.596 10.920 -16.734 1.00 96.56 84 ASP A N 1
ATOM 636 C CA . ASP A 1 84 ? 22.597 12.247 -17.347 1.00 96.56 84 ASP A CA 1
ATOM 637 C C . ASP A 1 84 ? 21.681 13.213 -16.581 1.00 96.56 84 ASP A C 1
ATOM 639 O O . ASP A 1 84 ? 22.009 14.383 -16.415 1.00 96.56 84 ASP A O 1
ATOM 643 N N . GLY A 1 85 ? 20.566 12.710 -16.041 1.00 95.44 85 GLY A N 1
ATOM 644 C CA . GLY A 1 85 ? 19.643 13.469 -15.193 1.00 95.44 85 GLY A CA 1
ATOM 645 C C . GLY A 1 85 ? 20.082 13.602 -13.731 1.00 95.44 85 GLY A C 1
ATOM 646 O O . GLY A 1 85 ? 19.394 14.253 -12.952 1.00 95.44 85 GLY A O 1
ATOM 647 N N . GLY A 1 86 ? 21.191 12.971 -13.326 1.00 93.56 86 GLY A N 1
ATOM 648 C CA . GLY A 1 86 ? 21.750 13.122 -11.979 1.00 93.56 86 GLY A CA 1
ATOM 649 C C . GLY A 1 86 ? 20.906 12.527 -10.845 1.00 93.56 86 GLY A C 1
ATOM 650 O O . GLY A 1 86 ? 21.160 12.838 -9.684 1.00 93.56 86 GLY A O 1
ATOM 651 N N . ALA A 1 87 ? 19.939 11.652 -11.147 1.00 91.19 87 ALA A N 1
ATOM 652 C CA . ALA A 1 87 ? 19.102 10.955 -10.163 1.00 91.19 87 ALA A CA 1
ATOM 653 C C . ALA A 1 87 ? 19.895 9.843 -9.442 1.00 91.19 87 ALA A C 1
ATOM 655 O O . ALA A 1 87 ? 19.610 8.647 -9.555 1.00 91.19 87 ALA A O 1
ATOM 656 N N . MET A 1 88 ? 20.960 10.247 -8.752 1.00 91.12 88 MET A N 1
ATOM 657 C CA . MET A 1 88 ? 21.912 9.396 -8.053 1.00 91.12 88 MET A CA 1
ATOM 658 C C . MET A 1 88 ? 21.689 9.501 -6.547 1.00 91.12 88 MET A C 1
ATOM 660 O O . MET A 1 88 ? 21.533 10.590 -6.003 1.00 91.12 88 MET A O 1
ATOM 664 N N . LEU A 1 89 ? 21.696 8.354 -5.873 1.00 94.38 89 LEU A N 1
ATOM 665 C CA . LEU A 1 89 ? 21.622 8.302 -4.418 1.00 94.38 89 LEU A CA 1
ATOM 666 C C . LEU A 1 89 ? 22.947 8.789 -3.816 1.00 94.38 89 LEU A C 1
ATOM 668 O O . LEU A 1 89 ? 24.016 8.394 -4.292 1.00 94.38 89 LEU A O 1
ATOM 672 N N . GLY A 1 90 ? 22.881 9.624 -2.779 1.00 96.31 90 GLY A N 1
ATOM 673 C CA . GLY A 1 90 ? 24.069 10.057 -2.048 1.00 96.31 90 GLY A CA 1
ATOM 674 C C . GLY A 1 90 ? 24.744 8.897 -1.310 1.00 96.31 90 GLY A C 1
ATOM 675 O O . GLY A 1 90 ? 24.135 7.862 -1.027 1.00 96.31 90 GLY A O 1
ATOM 676 N N . THR A 1 91 ? 26.041 9.033 -1.027 1.00 96.88 91 THR A N 1
ATOM 677 C CA . THR A 1 91 ? 26.842 7.955 -0.420 1.00 96.88 91 THR A CA 1
ATOM 678 C C . THR A 1 91 ? 26.352 7.583 0.981 1.00 96.88 91 THR A C 1
ATOM 680 O O . THR A 1 91 ? 26.354 6.403 1.334 1.00 96.88 91 THR A O 1
ATOM 683 N N . LEU A 1 92 ? 25.916 8.569 1.773 1.00 97.56 92 LEU A N 1
ATOM 684 C CA . LEU A 1 92 ? 25.381 8.334 3.115 1.00 97.56 92 LEU A CA 1
ATOM 685 C C . LEU A 1 92 ? 24.039 7.598 3.045 1.00 97.56 92 LEU A C 1
ATOM 687 O O . LEU A 1 92 ? 23.856 6.595 3.730 1.00 97.56 92 LEU A O 1
ATOM 691 N N . GLU A 1 93 ? 23.135 8.038 2.173 1.00 97.88 93 GLU A N 1
ATOM 692 C CA . GLU A 1 93 ? 21.827 7.420 1.953 1.00 97.88 93 GLU A CA 1
ATOM 693 C C . GLU A 1 93 ? 21.974 5.995 1.408 1.00 97.88 93 GLU A C 1
ATOM 695 O O . GLU A 1 93 ? 21.258 5.089 1.828 1.00 97.88 93 GLU A O 1
ATOM 700 N N . ALA A 1 94 ? 22.944 5.763 0.516 1.00 97.31 94 ALA A N 1
ATOM 701 C CA . ALA A 1 94 ? 23.273 4.430 0.022 1.00 97.31 94 ALA A CA 1
ATOM 702 C C . ALA A 1 94 ? 23.785 3.513 1.142 1.00 97.31 94 ALA A C 1
ATOM 704 O O . ALA A 1 94 ? 23.402 2.342 1.201 1.00 97.31 94 ALA A O 1
ATOM 705 N N . TRP A 1 95 ? 24.621 4.033 2.046 1.00 98.25 95 TRP A N 1
ATOM 706 C CA . TRP A 1 95 ? 25.090 3.285 3.212 1.00 98.25 95 TRP A CA 1
ATOM 707 C C . TRP A 1 95 ? 23.951 2.971 4.191 1.00 98.25 95 TRP A C 1
ATOM 709 O O . TRP A 1 95 ? 23.834 1.823 4.622 1.00 98.25 95 TRP A O 1
ATOM 719 N N . LEU A 1 96 ? 23.084 3.943 4.497 1.00 98.50 96 LEU A N 1
ATOM 720 C CA . LEU A 1 96 ? 21.909 3.747 5.352 1.00 98.50 96 LEU A CA 1
ATOM 721 C C . LEU A 1 96 ? 20.948 2.714 4.750 1.00 98.50 96 LEU A C 1
ATOM 723 O O . LEU A 1 96 ? 20.568 1.767 5.436 1.00 98.50 96 LEU A O 1
ATOM 727 N N . LEU A 1 97 ? 20.664 2.801 3.446 1.00 98.31 97 LEU A N 1
ATOM 728 C CA . LEU A 1 97 ? 19.851 1.813 2.737 1.00 98.31 97 LEU A CA 1
ATOM 729 C C . LEU A 1 97 ? 20.468 0.409 2.821 1.00 98.31 97 LEU A C 1
ATOM 731 O O . LEU A 1 97 ? 19.777 -0.551 3.157 1.00 98.31 97 LEU A O 1
ATOM 735 N N . GLN A 1 98 ? 21.776 0.265 2.571 1.00 97.81 98 GLN A N 1
ATOM 736 C CA . GLN A 1 98 ? 22.463 -1.024 2.731 1.00 97.81 98 GLN A CA 1
ATOM 737 C C . GLN A 1 98 ? 22.405 -1.543 4.167 1.00 97.81 98 GLN A C 1
ATOM 739 O O . GLN A 1 98 ? 22.215 -2.741 4.377 1.00 97.81 98 GLN A O 1
ATOM 744 N N . ARG A 1 99 ? 22.563 -0.663 5.161 1.00 98.38 99 ARG A N 1
ATOM 745 C CA . ARG A 1 99 ? 22.430 -1.009 6.578 1.00 98.38 99 ARG A CA 1
ATOM 746 C C . ARG A 1 99 ? 21.020 -1.519 6.879 1.00 98.38 99 ARG A C 1
ATOM 748 O O . ARG A 1 99 ? 20.896 -2.568 7.506 1.00 98.38 99 ARG A O 1
ATOM 755 N N . GLY A 1 100 ? 19.990 -0.833 6.391 1.00 98.31 100 GLY A N 1
ATOM 756 C CA . GLY A 1 100 ? 18.590 -1.214 6.553 1.00 98.31 100 GLY A CA 1
ATOM 757 C C . GLY A 1 100 ? 18.247 -2.557 5.909 1.00 98.31 100 GLY A C 1
ATOM 758 O O . GLY A 1 100 ? 17.605 -3.406 6.534 1.00 98.31 100 GLY A O 1
ATOM 759 N N . MET A 1 101 ? 18.758 -2.810 4.701 1.00 98.12 101 MET A N 1
ATOM 760 C CA . MET A 1 101 ? 18.511 -4.057 3.969 1.00 98.12 101 MET A CA 1
ATOM 761 C C . MET A 1 101 ? 19.053 -5.307 4.679 1.00 98.12 101 MET A C 1
ATOM 763 O O . MET A 1 101 ? 18.522 -6.397 4.475 1.00 98.12 101 MET A O 1
ATOM 767 N N . ARG A 1 102 ? 20.055 -5.180 5.562 1.00 98.44 102 ARG A N 1
ATOM 768 C CA . ARG A 1 102 ? 20.597 -6.320 6.332 1.00 98.44 102 ARG A CA 1
ATOM 769 C C . ARG A 1 102 ? 19.560 -6.988 7.233 1.00 98.44 102 ARG A C 1
ATOM 771 O O . ARG A 1 102 ? 19.699 -8.169 7.528 1.00 98.44 102 ARG A O 1
ATOM 778 N N . THR A 1 103 ? 18.535 -6.254 7.662 1.00 98.50 103 THR A N 1
ATOM 779 C CA . THR A 1 103 ? 17.445 -6.776 8.500 1.00 98.50 103 THR A CA 1
ATOM 780 C C . THR A 1 103 ? 16.130 -6.927 7.735 1.00 98.50 103 THR A C 1
ATOM 782 O O . THR A 1 103 ? 15.111 -7.242 8.338 1.00 98.50 103 THR A O 1
ATOM 785 N N . LEU A 1 104 ? 16.130 -6.743 6.409 1.00 98.38 104 LEU A N 1
ATOM 786 C CA . LEU A 1 104 ? 14.918 -6.740 5.583 1.00 98.38 104 LEU A CA 1
ATOM 787 C C . LEU A 1 104 ? 14.048 -7.987 5.785 1.00 98.38 104 LEU A C 1
ATOM 789 O O . LEU A 1 104 ? 12.868 -7.857 6.092 1.00 98.38 104 LEU A O 1
ATOM 793 N N . PHE A 1 105 ? 14.630 -9.180 5.644 1.00 97.94 105 PHE A N 1
ATOM 794 C CA . PHE A 1 105 ? 13.881 -10.439 5.707 1.00 97.94 105 PHE A CA 1
ATOM 795 C C . PHE A 1 105 ? 13.209 -10.651 7.067 1.00 97.94 105 PHE A C 1
ATOM 797 O O . PHE A 1 105 ? 12.023 -10.960 7.118 1.00 97.94 105 PHE A O 1
ATOM 804 N N . VAL A 1 106 ? 13.940 -10.421 8.163 1.00 98.25 106 VAL A N 1
ATOM 805 C CA . VAL A 1 106 ? 13.394 -10.595 9.518 1.00 98.25 106 VAL A CA 1
ATOM 806 C C . VAL A 1 106 ? 12.344 -9.536 9.852 1.00 98.25 106 VAL A C 1
ATOM 808 O O . VAL A 1 106 ? 11.347 -9.853 10.493 1.00 98.25 106 VAL A O 1
ATOM 811 N N . ARG A 1 107 ? 12.522 -8.293 9.380 1.00 98.50 107 ARG A N 1
ATOM 812 C CA . ARG A 1 107 ? 11.547 -7.216 9.590 1.00 98.50 107 ARG A CA 1
ATOM 813 C C . ARG A 1 107 ? 10.257 -7.476 8.827 1.00 98.50 107 ARG A C 1
ATOM 815 O O . ARG A 1 107 ? 9.193 -7.429 9.423 1.00 98.50 107 ARG A O 1
ATOM 822 N N . VAL A 1 108 ? 10.344 -7.774 7.530 1.00 98.50 108 VAL A N 1
ATOM 823 C CA . VAL A 1 108 ? 9.155 -7.979 6.688 1.00 98.50 108 VAL A CA 1
ATOM 824 C C . VAL A 1 108 ? 8.355 -9.196 7.144 1.00 98.50 108 VAL A C 1
ATOM 826 O O . VAL A 1 108 ? 7.133 -9.097 7.222 1.00 98.50 108 VAL A O 1
ATOM 829 N N . ALA A 1 109 ? 9.021 -10.300 7.504 1.00 98.00 109 ALA A N 1
ATOM 830 C CA . ALA A 1 109 ? 8.349 -11.466 8.075 1.00 98.00 109 ALA A CA 1
ATOM 831 C C . ALA A 1 109 ? 7.577 -11.086 9.347 1.00 98.00 109 ALA A C 1
ATOM 833 O O . ALA A 1 109 ? 6.369 -11.298 9.420 1.00 98.00 109 ALA A O 1
ATOM 834 N N . ARG A 1 110 ? 8.242 -10.414 10.298 1.00 98.50 110 ARG A N 1
ATOM 835 C CA . ARG A 1 110 ? 7.614 -10.002 11.557 1.00 98.50 110 ARG A CA 1
ATOM 836 C C . ARG A 1 110 ? 6.454 -9.025 11.352 1.00 98.50 110 ARG A C 1
ATOM 838 O O . ARG A 1 110 ? 5.394 -9.224 11.934 1.00 98.50 110 ARG A O 1
ATOM 845 N N . CYS A 1 111 ? 6.630 -8.000 10.519 1.00 98.50 111 CYS A N 1
ATOM 846 C CA . CYS A 1 111 ? 5.561 -7.058 10.181 1.00 98.50 111 CYS A CA 1
ATOM 847 C C . CYS A 1 111 ? 4.371 -7.778 9.536 1.00 98.50 111 CYS A C 1
ATOM 849 O O . CYS A 1 111 ? 3.227 -7.450 9.835 1.00 98.50 111 CYS A O 1
ATOM 851 N N . SER A 1 112 ? 4.625 -8.762 8.665 1.00 98.50 112 SER A N 1
ATOM 852 C CA . SER A 1 112 ? 3.560 -9.526 8.017 1.00 98.50 112 SER A CA 1
ATOM 853 C C . SER A 1 112 ? 2.804 -10.429 8.990 1.00 98.50 112 SER A C 1
ATOM 855 O O . SER A 1 112 ? 1.584 -10.506 8.898 1.00 98.50 112 SER A O 1
ATOM 857 N N . GLU A 1 113 ? 3.498 -11.101 9.907 1.00 98.56 113 GLU A N 1
ATOM 858 C CA . GLU A 1 113 ? 2.870 -11.906 10.962 1.00 98.56 113 GLU A CA 1
ATOM 859 C C . GLU A 1 113 ? 1.993 -11.035 11.869 1.00 98.56 113 GLU A C 1
ATOM 861 O O . GLU A 1 113 ? 0.828 -11.354 12.106 1.00 98.56 113 GLU A O 1
ATOM 866 N N . SER A 1 114 ? 2.534 -9.905 12.338 1.00 98.81 114 SER A N 1
ATOM 867 C CA . SER A 1 114 ? 1.800 -8.959 13.179 1.00 98.81 114 SER A CA 1
ATOM 868 C C . SER A 1 114 ? 0.588 -8.374 12.452 1.00 98.81 114 SER A C 1
ATOM 870 O O . SER A 1 114 ? -0.477 -8.262 13.049 1.00 98.81 114 SER A O 1
ATOM 872 N N . ALA A 1 115 ? 0.714 -8.034 11.166 1.00 98.75 115 ALA A N 1
ATOM 873 C CA . ALA A 1 115 ? -0.400 -7.506 10.382 1.00 98.75 115 ALA A CA 1
ATOM 874 C C . ALA A 1 115 ? -1.521 -8.526 10.188 1.00 98.75 115 ALA A C 1
ATOM 876 O O . ALA A 1 115 ? -2.682 -8.158 10.335 1.00 98.75 115 ALA A O 1
ATOM 877 N N . LEU A 1 116 ? -1.200 -9.798 9.930 1.00 98.69 116 LEU A N 1
ATOM 878 C CA . LEU A 1 116 ? -2.215 -10.850 9.861 1.00 98.69 116 LEU A CA 1
ATOM 879 C C . LEU A 1 116 ? -2.943 -11.012 11.200 1.00 98.69 116 LEU A C 1
ATOM 881 O O . LEU A 1 116 ? -4.165 -11.129 11.213 1.00 98.69 116 LEU A O 1
ATOM 885 N N . ALA A 1 117 ? -2.217 -10.980 12.318 1.00 98.75 117 ALA A N 1
ATOM 886 C CA . ALA A 1 117 ? -2.818 -11.068 13.645 1.00 98.75 117 ALA A CA 1
ATOM 887 C C . ALA A 1 117 ? -3.736 -9.870 13.952 1.00 98.75 117 ALA A C 1
ATOM 889 O O . ALA A 1 117 ? -4.856 -10.072 14.411 1.00 98.75 117 ALA A O 1
ATOM 890 N N . VAL A 1 118 ? -3.303 -8.640 13.642 1.00 98.81 118 VAL A N 1
ATOM 891 C CA . VAL A 1 118 ? -4.139 -7.432 13.774 1.00 98.81 118 VAL A CA 1
ATOM 892 C C . VAL A 1 118 ? -5.373 -7.530 12.874 1.00 98.81 118 VAL A C 1
ATOM 894 O O . VAL A 1 118 ? -6.486 -7.327 13.344 1.00 98.81 118 VAL A O 1
ATOM 897 N N . ALA A 1 119 ? -5.202 -7.884 11.599 1.00 98.62 119 ALA A N 1
ATOM 898 C CA . ALA A 1 119 ? -6.309 -8.001 10.654 1.00 98.62 119 ALA A CA 1
ATOM 899 C C . ALA A 1 119 ? -7.335 -9.057 11.095 1.00 98.62 119 ALA A C 1
ATOM 901 O O . ALA A 1 119 ? -8.532 -8.788 11.075 1.00 98.62 119 ALA A O 1
ATOM 902 N N . SER A 1 120 ? -6.865 -10.221 11.553 1.00 98.06 120 SER A N 1
ATOM 903 C CA . SER A 1 120 ? -7.731 -11.312 12.023 1.00 98.06 120 SER A CA 1
ATOM 904 C C . SER A 1 120 ? -8.492 -10.932 13.294 1.00 98.06 120 SER A C 1
ATOM 906 O O . SER A 1 120 ? -9.651 -11.296 13.442 1.00 98.06 120 SER A O 1
ATOM 908 N N . HIS A 1 121 ? -7.864 -10.179 14.205 1.00 98.50 121 HIS A N 1
ATOM 909 C CA . HIS A 1 121 ? -8.519 -9.696 15.426 1.00 98.50 121 HIS A CA 1
ATOM 910 C C . HIS A 1 121 ? -9.700 -8.766 15.116 1.00 98.50 121 HIS A C 1
ATOM 912 O O . HIS A 1 121 ? -10.721 -8.811 15.796 1.00 98.50 121 HIS A O 1
ATOM 918 N N . PHE A 1 122 ? -9.573 -7.937 14.077 1.00 97.88 122 PHE A N 1
ATOM 919 C CA . PHE A 1 122 ? -10.549 -6.897 13.751 1.00 97.88 122 PHE A CA 1
ATOM 920 C C . PHE A 1 122 ? -11.578 -7.275 12.671 1.00 97.88 122 PHE A C 1
ATOM 922 O O . PHE A 1 122 ? -12.470 -6.468 12.414 1.00 97.88 122 PHE A O 1
ATOM 929 N N . GLN A 1 123 ? -11.482 -8.462 12.054 1.00 90.62 123 GLN A N 1
ATOM 930 C CA . GLN A 1 123 ? -12.326 -8.880 10.919 1.00 90.62 123 GLN A CA 1
ATOM 931 C C . GLN A 1 123 ? -13.833 -8.791 11.222 1.00 90.62 123 GLN A C 1
ATOM 933 O O . GLN A 1 123 ? -14.584 -8.320 10.374 1.00 90.62 123 GLN A O 1
ATOM 938 N N . ASP A 1 124 ? -14.237 -9.117 12.454 1.00 89.50 124 ASP A N 1
ATOM 939 C CA . ASP A 1 124 ? -15.641 -9.117 12.901 1.00 89.50 124 ASP A CA 1
ATOM 940 C C . ASP A 1 124 ? -15.942 -8.043 13.963 1.00 89.50 124 ASP A C 1
ATOM 942 O O . ASP A 1 124 ? -16.912 -8.129 14.721 1.00 89.50 124 ASP A O 1
ATOM 946 N N . HIS A 1 125 ? -15.087 -7.024 14.080 1.00 94.50 125 HIS A N 1
ATOM 947 C CA . HIS A 1 125 ? -15.230 -6.029 15.137 1.00 94.50 125 HIS A CA 1
ATOM 948 C C . HIS A 1 125 ? -16.435 -5.095 14.875 1.00 94.50 125 HIS A C 1
ATOM 950 O O . HIS A 1 125 ? -16.514 -4.475 13.813 1.00 94.50 125 HIS A O 1
ATOM 956 N N . PRO A 1 126 ? -17.342 -4.869 15.850 1.00 91.75 126 PRO A N 1
ATOM 957 C CA . PRO A 1 126 ? -18.618 -4.176 15.626 1.00 91.75 126 PRO A CA 1
ATOM 958 C C . PRO A 1 126 ? -18.489 -2.696 15.248 1.00 91.75 126 PRO A C 1
ATOM 960 O O . PRO A 1 126 ? -19.449 -2.114 14.757 1.00 91.75 126 PRO A O 1
ATOM 963 N N . ARG A 1 127 ? -17.327 -2.070 15.478 1.00 92.88 127 ARG A N 1
ATOM 964 C CA . ARG A 1 127 ? -17.027 -0.682 15.061 1.00 92.88 127 ARG A CA 1
ATOM 965 C C . ARG A 1 127 ? -16.254 -0.583 13.739 1.00 92.88 127 ARG A C 1
ATOM 967 O O . ARG A 1 127 ? -15.865 0.510 13.341 1.00 92.88 127 ARG A O 1
ATOM 974 N N . ILE A 1 128 ? -16.014 -1.702 13.061 1.00 94.00 128 ILE A N 1
ATOM 975 C CA . ILE A 1 128 ? -15.301 -1.763 11.782 1.00 94.00 128 ILE A CA 1
ATOM 976 C C . ILE A 1 128 ? -16.277 -2.281 10.724 1.00 94.00 128 ILE A C 1
ATOM 978 O O . ILE A 1 128 ? -17.067 -3.191 10.975 1.00 94.00 128 ILE A O 1
ATOM 982 N N . SER A 1 129 ? -16.307 -1.627 9.565 1.00 89.62 129 SER A N 1
ATOM 983 C CA . SER A 1 129 ? -17.130 -2.062 8.437 1.00 89.62 129 SER A CA 1
ATOM 984 C C . SER A 1 129 ? -16.373 -3.075 7.586 1.00 89.62 129 SER A C 1
ATOM 986 O O . SER A 1 129 ? -16.961 -4.065 7.178 1.00 89.62 129 SER A O 1
ATOM 988 N N . HIS A 1 130 ? -15.075 -2.848 7.355 1.00 90.69 130 HIS A N 1
ATOM 989 C CA . HIS A 1 130 ? -14.227 -3.730 6.556 1.00 90.69 130 HIS A CA 1
ATOM 990 C C . HIS A 1 130 ? -12.787 -3.742 7.067 1.00 90.69 130 HIS A C 1
ATOM 992 O O . HIS A 1 130 ? -12.223 -2.696 7.407 1.00 90.69 130 HIS A O 1
ATOM 998 N N . VAL A 1 131 ? -12.161 -4.918 7.006 1.00 95.06 131 VAL A N 1
ATOM 999 C CA . VAL A 1 131 ? -10.712 -5.081 7.133 1.00 95.06 131 VAL A CA 1
ATOM 1000 C C . VAL A 1 131 ? -10.131 -5.395 5.762 1.00 95.06 131 VAL A C 1
ATOM 1002 O O . VAL A 1 131 ? -10.363 -6.456 5.189 1.00 95.06 131 VAL A O 1
ATOM 1005 N N . LEU A 1 132 ? -9.347 -4.464 5.229 1.00 96.31 132 LEU A N 1
ATOM 1006 C CA . LEU A 1 132 ? -8.680 -4.618 3.945 1.00 96.31 132 LEU A CA 1
ATOM 1007 C C . LEU A 1 132 ? -7.284 -5.188 4.197 1.00 96.31 132 LEU A C 1
ATOM 1009 O O . LEU A 1 132 ? -6.345 -4.454 4.517 1.00 96.31 132 LEU A O 1
ATOM 1013 N N . TYR A 1 133 ? -7.149 -6.508 4.084 1.00 98.19 133 TYR A N 1
ATOM 1014 C CA . TYR A 1 133 ? -5.862 -7.189 4.187 1.00 98.19 133 TYR A CA 1
ATOM 1015 C C . TYR A 1 133 ? -5.809 -8.420 3.271 1.00 98.19 133 TYR A C 1
ATOM 1017 O O . TYR A 1 133 ? -6.635 -9.318 3.431 1.00 98.19 133 TYR A O 1
ATOM 1025 N N . PRO A 1 134 ? -4.823 -8.536 2.357 1.00 96.38 134 PRO A N 1
ATOM 1026 C CA . PRO A 1 134 ? -4.769 -9.644 1.398 1.00 96.38 134 PRO A CA 1
ATOM 1027 C C . PRO A 1 134 ? -4.625 -11.037 2.020 1.00 96.38 134 PRO A C 1
ATOM 1029 O O . PRO A 1 134 ? -4.859 -12.034 1.341 1.00 96.38 134 PRO A O 1
ATOM 1032 N N . GLY A 1 135 ? -4.201 -11.119 3.284 1.00 95.75 135 GLY A N 1
ATOM 1033 C CA . GLY A 1 135 ? -4.057 -12.384 4.000 1.00 95.75 135 GLY A CA 1
ATOM 1034 C C . GLY A 1 135 ? -5.345 -12.934 4.602 1.00 95.75 135 GLY A C 1
ATOM 1035 O O . GLY A 1 135 ? -5.322 -14.072 5.061 1.00 95.75 135 GLY A O 1
ATOM 1036 N N . LEU A 1 136 ? -6.441 -12.169 4.602 1.00 94.19 136 LEU A N 1
ATOM 1037 C CA . LEU A 1 136 ? -7.741 -12.668 5.053 1.00 94.19 136 LEU A CA 1
ATOM 1038 C C . LEU A 1 136 ? -8.424 -13.473 3.935 1.00 94.19 136 LEU A C 1
ATOM 1040 O O . LEU A 1 136 ? -8.400 -13.009 2.793 1.00 94.19 136 LEU A O 1
ATOM 1044 N N . PRO A 1 137 ? -9.060 -14.622 4.238 1.00 87.81 137 PRO A N 1
ATOM 1045 C CA . PRO A 1 137 ? -9.743 -15.445 3.235 1.00 87.81 137 PRO A CA 1
ATOM 1046 C C . PRO A 1 137 ? -10.839 -14.704 2.461 1.00 87.81 137 PRO A C 1
ATOM 1048 O O . PRO A 1 137 ? -10.984 -14.917 1.261 1.00 87.81 137 PRO A O 1
ATOM 1051 N N . ASP A 1 138 ? -11.553 -13.796 3.130 1.00 81.06 138 ASP A N 1
ATOM 1052 C CA . ASP A 1 138 ? -12.668 -13.042 2.540 1.00 81.06 138 ASP A CA 1
ATOM 1053 C C . ASP A 1 138 ? -12.199 -11.864 1.673 1.00 81.06 138 ASP A C 1
ATOM 1055 O O . ASP A 1 138 ? -13.001 -11.190 1.027 1.00 81.06 138 ASP A O 1
ATOM 1059 N N . HIS A 1 139 ? -10.892 -11.588 1.630 1.00 86.56 139 HIS A N 1
ATOM 1060 C CA . HIS A 1 139 ? -10.367 -10.552 0.756 1.00 86.56 139 HIS A CA 1
ATOM 1061 C C . HIS A 1 139 ? -10.517 -10.995 -0.715 1.00 86.56 139 HIS A C 1
ATOM 1063 O O . HIS A 1 139 ? -9.954 -12.025 -1.089 1.00 86.56 139 HIS A O 1
ATOM 1069 N N . PRO A 1 140 ? -11.145 -10.206 -1.612 1.00 83.31 140 PRO A N 1
ATOM 1070 C CA . PRO A 1 140 ? -11.418 -10.630 -2.997 1.00 83.31 140 PRO A CA 1
ATOM 1071 C C . PRO A 1 140 ? -10.174 -11.051 -3.797 1.00 83.31 140 PRO A C 1
ATOM 1073 O O . PRO A 1 140 ? -10.232 -11.854 -4.723 1.00 83.31 140 PRO A O 1
ATOM 1076 N N . GLY A 1 141 ? -9.015 -10.495 -3.440 1.00 89.19 141 GLY A N 1
ATOM 1077 C CA . GLY A 1 141 ? -7.720 -10.835 -4.028 1.00 89.19 141 GLY A CA 1
ATOM 1078 C C . GLY A 1 141 ? -6.936 -11.951 -3.324 1.00 89.19 141 GLY A C 1
ATOM 1079 O O . GLY A 1 141 ? -5.783 -12.167 -3.703 1.00 89.19 141 GLY A O 1
ATOM 1080 N N . HIS A 1 142 ? -7.489 -12.604 -2.294 1.00 94.62 142 HIS A N 1
ATOM 1081 C CA . HIS A 1 142 ? -6.763 -13.546 -1.432 1.00 94.62 142 HIS A CA 1
ATOM 1082 C C . HIS A 1 142 ? -6.151 -14.698 -2.226 1.00 94.62 142 HIS A C 1
ATOM 1084 O O . HIS A 1 142 ? -4.948 -14.923 -2.144 1.00 94.62 142 HIS A O 1
ATOM 1090 N N . ASP A 1 143 ? -6.935 -15.361 -3.076 1.00 94.75 143 ASP A N 1
ATOM 1091 C CA . ASP A 1 143 ? -6.462 -16.498 -3.871 1.00 94.75 143 ASP A CA 1
ATOM 1092 C C . ASP A 1 143 ? -5.280 -16.136 -4.777 1.00 94.75 143 ASP A C 1
ATOM 1094 O O . ASP A 1 143 ? -4.347 -16.922 -4.954 1.00 94.75 143 ASP A O 1
ATOM 1098 N N . ILE A 1 144 ? -5.298 -14.936 -5.366 1.00 97.62 144 ILE A N 1
ATOM 1099 C CA . ILE A 1 144 ? -4.187 -14.443 -6.187 1.00 97.62 144 ILE A CA 1
ATOM 1100 C C . ILE A 1 144 ? -2.977 -14.162 -5.294 1.00 97.62 144 ILE A C 1
ATOM 1102 O O . ILE A 1 144 ? -1.864 -14.588 -5.611 1.00 97.62 144 ILE A O 1
ATOM 1106 N N . ALA A 1 145 ? -3.187 -13.475 -4.168 1.00 96.88 145 ALA A N 1
ATOM 1107 C CA . ALA A 1 145 ? -2.132 -13.163 -3.215 1.00 96.88 145 ALA A CA 1
ATOM 1108 C C . ALA A 1 145 ? -1.463 -14.440 -2.688 1.00 96.88 145 ALA A C 1
ATOM 1110 O O . ALA A 1 145 ? -0.243 -14.538 -2.736 1.00 96.88 145 ALA A O 1
ATOM 1111 N N . ALA A 1 146 ? -2.237 -15.449 -2.291 1.00 97.25 146 ALA A N 1
ATOM 1112 C CA . ALA A 1 146 ? -1.746 -16.723 -1.775 1.00 97.25 146 ALA A CA 1
ATOM 1113 C C . ALA A 1 146 ? -0.923 -17.505 -2.811 1.00 97.25 146 ALA A C 1
ATOM 1115 O O . ALA A 1 146 ? 0.025 -18.202 -2.452 1.00 97.25 146 ALA A O 1
ATOM 1116 N N . ARG A 1 147 ? -1.241 -17.373 -4.107 1.00 97.06 147 ARG A N 1
ATOM 1117 C CA . ARG A 1 147 ? -0.452 -17.991 -5.184 1.00 97.06 147 ARG A CA 1
ATOM 1118 C C . ARG A 1 147 ? 0.859 -17.264 -5.476 1.00 97.06 147 ARG A C 1
ATOM 1120 O O . ARG A 1 147 ? 1.832 -17.922 -5.842 1.00 97.06 147 ARG A O 1
ATOM 1127 N N . GLN A 1 148 ? 0.886 -15.932 -5.393 1.00 97.62 148 GLN A N 1
ATOM 1128 C CA . GLN A 1 148 ? 2.027 -15.131 -5.869 1.00 97.62 148 GLN A CA 1
ATOM 1129 C C . GLN A 1 148 ? 2.894 -14.515 -4.759 1.00 97.62 148 GLN A C 1
ATOM 1131 O O . GLN A 1 148 ? 4.000 -14.045 -5.039 1.00 97.62 148 GLN A O 1
ATOM 1136 N N . MET A 1 149 ? 2.411 -14.492 -3.516 1.00 98.19 149 MET A N 1
ATOM 1137 C CA . MET A 1 149 ? 3.134 -14.001 -2.345 1.00 98.19 149 MET A CA 1
ATOM 1138 C C . MET A 1 149 ? 3.674 -15.174 -1.517 1.00 98.19 149 MET A C 1
ATOM 1140 O O . MET A 1 149 ? 3.005 -16.187 -1.345 1.00 98.19 149 MET A O 1
ATOM 1144 N N . GLN A 1 150 ? 4.900 -15.056 -1.011 1.00 96.06 150 GLN A N 1
ATOM 1145 C CA . GLN A 1 150 ? 5.594 -16.095 -0.248 1.00 96.06 150 GLN A CA 1
ATOM 1146 C C . GLN A 1 150 ? 5.917 -15.591 1.157 1.00 96.06 150 GLN A C 1
ATOM 1148 O O . GLN A 1 150 ? 6.397 -14.475 1.323 1.00 96.06 150 GLN A O 1
ATOM 1153 N N . GLY A 1 151 ? 5.696 -16.427 2.174 1.00 93.38 151 GLY A N 1
ATOM 1154 C CA . GLY A 1 151 ? 6.078 -16.114 3.557 1.00 93.38 151 GLY A CA 1
ATOM 1155 C C . GLY A 1 151 ? 5.236 -15.033 4.245 1.00 93.38 151 GLY A C 1
ATOM 1156 O O . GLY A 1 151 ? 5.629 -14.567 5.309 1.00 93.38 151 GLY A O 1
ATOM 1157 N N . GLY A 1 152 ? 4.103 -14.629 3.661 1.00 96.31 152 GLY A N 1
ATOM 1158 C CA . GLY A 1 152 ? 3.174 -13.660 4.243 1.00 96.31 152 GLY A CA 1
ATOM 1159 C C . GLY A 1 152 ? 2.507 -12.756 3.205 1.00 96.31 152 GLY A C 1
ATOM 1160 O O . GLY A 1 152 ? 2.750 -12.875 2.004 1.00 96.31 152 GLY A O 1
ATOM 1161 N N . PHE A 1 153 ? 1.681 -11.827 3.686 1.00 98.06 153 PHE A N 1
ATOM 1162 C CA . PHE A 1 153 ? 0.848 -10.930 2.872 1.00 98.06 153 PHE A CA 1
ATOM 1163 C C . PHE A 1 153 ? 1.202 -9.440 3.035 1.00 98.06 153 PHE A C 1
ATOM 1165 O O . PHE A 1 153 ? 0.556 -8.574 2.447 1.00 98.06 153 PHE A O 1
ATOM 1172 N N . GLY A 1 154 ? 2.274 -9.136 3.772 1.00 97.56 154 GLY A N 1
ATOM 1173 C CA . GLY A 1 154 ? 2.785 -7.782 3.984 1.00 97.56 154 GLY A CA 1
ATOM 1174 C C . GLY A 1 154 ? 2.363 -7.202 5.326 1.00 97.56 154 GLY A C 1
ATOM 1175 O O . GLY A 1 154 ? 1.445 -7.701 5.970 1.00 97.56 154 GLY A O 1
ATOM 1176 N N . GLY A 1 155 ? 3.055 -6.143 5.752 1.00 98.12 155 GLY A N 1
ATOM 1177 C CA . GLY A 1 155 ? 2.746 -5.413 6.986 1.00 98.12 155 GLY A CA 1
ATOM 1178 C C . GLY A 1 155 ? 1.782 -4.241 6.784 1.00 98.12 155 GLY A C 1
ATOM 1179 O O . GLY A 1 155 ? 1.729 -3.347 7.621 1.00 98.12 155 GLY A O 1
ATOM 1180 N N . MET A 1 156 ? 1.081 -4.198 5.651 1.00 98.56 156 MET A N 1
ATOM 1181 C CA . MET A 1 156 ? 0.169 -3.117 5.289 1.00 98.56 156 MET A CA 1
ATOM 1182 C C . MET A 1 156 ? -1.268 -3.622 5.343 1.00 98.56 156 MET A C 1
ATOM 1184 O O . MET A 1 156 ? -1.570 -4.631 4.708 1.00 98.56 156 MET A O 1
ATOM 1188 N N . LEU A 1 157 ? -2.136 -2.915 6.063 1.00 98.38 157 LEU A N 1
ATOM 1189 C CA . LEU A 1 157 ? -3.578 -3.165 6.087 1.00 98.38 157 LEU A CA 1
ATOM 1190 C C . LEU A 1 157 ? -4.340 -1.846 6.228 1.00 98.38 157 LEU A C 1
ATOM 1192 O O . LEU A 1 157 ? -3.759 -0.823 6.593 1.00 98.38 157 LEU A O 1
ATOM 1196 N N . SER A 1 158 ? -5.629 -1.857 5.915 1.00 98.50 158 SER A N 1
ATOM 1197 C CA . SER A 1 158 ? -6.507 -0.705 6.129 1.00 98.50 158 SER A CA 1
ATOM 1198 C C . SER A 1 158 ? -7.775 -1.146 6.843 1.00 98.50 158 SER A C 1
ATOM 1200 O O . SER A 1 158 ? -8.266 -2.249 6.612 1.00 98.50 158 SER A O 1
ATOM 1202 N N . LEU A 1 159 ? -8.299 -0.283 7.704 1.00 98.06 159 LEU A N 1
ATOM 1203 C CA . LEU A 1 159 ? -9.552 -0.491 8.423 1.00 98.06 159 LEU A CA 1
ATOM 1204 C C . LEU A 1 159 ? -10.543 0.573 7.966 1.00 98.06 159 LEU A C 1
ATOM 1206 O O . LEU A 1 159 ? -10.193 1.753 7.932 1.00 98.06 159 LEU A O 1
ATOM 1210 N N . ARG A 1 160 ? -11.764 0.164 7.630 1.00 95.75 160 ARG A N 1
ATOM 1211 C CA . ARG A 1 160 ? -12.876 1.086 7.387 1.00 95.75 160 ARG A CA 1
ATOM 1212 C C . ARG A 1 160 ? -13.698 1.210 8.662 1.00 95.75 160 ARG A C 1
ATOM 1214 O O . ARG A 1 160 ? -14.222 0.211 9.156 1.00 95.75 160 ARG A O 1
ATOM 1221 N N . ILE A 1 161 ? -13.749 2.404 9.237 1.00 95.06 161 ILE A N 1
ATOM 1222 C CA . ILE A 1 161 ? -14.326 2.643 10.564 1.00 95.06 161 ILE A CA 1
ATOM 1223 C C . ILE A 1 161 ? -15.814 2.976 10.438 1.00 95.06 161 ILE A C 1
ATOM 1225 O O . ILE A 1 161 ? -16.211 3.841 9.665 1.00 95.06 161 ILE A O 1
ATOM 1229 N N . ARG A 1 162 ? -16.671 2.306 11.214 1.00 90.25 162 ARG A N 1
ATOM 1230 C CA . ARG A 1 162 ? -18.092 2.681 11.266 1.00 90.25 162 ARG A CA 1
ATOM 1231 C C . ARG A 1 162 ? -18.233 4.046 11.936 1.00 90.25 162 ARG A C 1
ATOM 1233 O O . ARG A 1 162 ? -17.592 4.300 12.951 1.00 90.25 162 ARG A O 1
ATOM 1240 N N . GLY A 1 163 ? -19.085 4.897 11.372 1.00 84.75 163 GLY A N 1
ATOM 1241 C CA . GLY A 1 163 ? -19.222 6.299 11.778 1.00 84.75 163 GLY A CA 1
ATOM 1242 C C . GLY A 1 163 ? -18.517 7.304 10.861 1.00 84.75 163 GLY A C 1
ATOM 1243 O O . GLY A 1 163 ? -18.443 8.482 11.201 1.00 84.75 163 GLY A O 1
ATOM 1244 N N . GLY A 1 164 ? -18.010 6.857 9.705 1.00 90.19 164 GLY A N 1
ATOM 1245 C CA . GLY A 1 164 ? -17.518 7.735 8.641 1.00 90.19 164 GLY A CA 1
ATOM 1246 C C . GLY A 1 164 ? -16.217 8.467 8.982 1.00 90.19 164 GLY A C 1
ATOM 1247 O O . GLY A 1 164 ? -15.456 8.048 9.862 1.00 90.19 164 GLY A O 1
ATOM 1248 N N . GLU A 1 165 ? -15.985 9.587 8.293 1.00 93.06 165 GLU A N 1
ATOM 1249 C CA . GLU A 1 165 ? -14.796 10.435 8.453 1.00 93.06 165 GLU A CA 1
ATOM 1250 C C . GLU A 1 165 ? -14.523 10.824 9.910 1.00 93.06 165 GLU A C 1
ATOM 1252 O O . GLU A 1 165 ? -13.406 10.662 10.412 1.00 93.06 165 GLU A O 1
ATOM 1257 N N . ALA A 1 166 ? -15.551 11.299 10.618 1.00 93.38 166 ALA A N 1
ATOM 1258 C CA . ALA A 1 166 ? -15.410 11.778 11.988 1.00 93.38 166 ALA A CA 1
ATOM 1259 C C . ALA A 1 166 ? -14.913 10.669 12.930 1.00 93.38 166 ALA A C 1
ATOM 1261 O O . ALA A 1 166 ? -13.998 10.894 13.729 1.00 93.38 166 ALA A O 1
ATOM 1262 N N . ALA A 1 167 ? -15.459 9.455 12.802 1.00 94.94 167 ALA A N 1
ATOM 1263 C CA . ALA A 1 167 ? -15.028 8.307 13.591 1.00 94.94 167 ALA A CA 1
ATOM 1264 C C . ALA A 1 167 ? -13.604 7.869 13.228 1.00 94.94 167 ALA A C 1
ATOM 1266 O O . ALA A 1 167 ? -12.783 7.667 14.125 1.00 94.94 167 ALA A O 1
ATOM 1267 N N . ALA A 1 168 ? -13.275 7.781 11.936 1.00 96.06 168 ALA A N 1
ATOM 1268 C CA . ALA A 1 168 ? -11.933 7.426 11.481 1.00 96.06 168 ALA A CA 1
ATOM 1269 C C . ALA A 1 168 ? -10.876 8.407 12.021 1.00 96.06 168 ALA A C 1
ATOM 1271 O O . ALA A 1 168 ? -9.880 8.001 12.632 1.00 96.06 168 ALA A O 1
ATOM 1272 N N . MET A 1 169 ? -11.116 9.712 11.884 1.00 95.50 169 MET A N 1
ATOM 1273 C CA . MET A 1 169 ? -10.225 10.744 12.412 1.00 95.50 169 MET A CA 1
ATOM 1274 C C . MET A 1 169 ? -10.103 10.689 13.940 1.00 95.50 169 MET A C 1
ATOM 1276 O O . MET A 1 169 ? -8.997 10.847 14.468 1.00 95.50 169 MET A O 1
ATOM 1280 N N . ALA A 1 170 ? -11.204 10.434 14.652 1.00 95.88 170 ALA A N 1
ATOM 1281 C CA . ALA A 1 170 ? -11.201 10.304 16.104 1.00 95.88 170 ALA A CA 1
ATOM 1282 C C . ALA A 1 170 ? -10.396 9.082 16.575 1.00 95.88 170 ALA A C 1
ATOM 1284 O O . ALA A 1 170 ? -9.580 9.224 17.486 1.00 95.88 170 ALA A O 1
ATOM 1285 N N . VAL A 1 171 ? -10.542 7.914 15.935 1.00 97.56 171 VAL A N 1
ATOM 1286 C CA . VAL A 1 171 ? -9.712 6.728 16.226 1.00 97.56 171 VAL A CA 1
ATOM 1287 C C . VAL A 1 171 ? -8.236 7.061 16.019 1.00 97.56 171 VAL A C 1
ATOM 1289 O O . VAL A 1 171 ? -7.423 6.873 16.925 1.00 97.56 171 VAL A O 1
ATOM 1292 N N . ALA A 1 172 ? -7.884 7.621 14.857 1.00 97.06 172 ALA A N 1
ATOM 1293 C CA . ALA A 1 172 ? -6.501 7.968 14.547 1.00 97.06 172 ALA A CA 1
ATOM 1294 C C . ALA A 1 172 ? -5.907 8.975 15.544 1.00 97.06 172 ALA A C 1
ATOM 1296 O O . ALA A 1 172 ? -4.706 8.944 15.798 1.00 97.06 172 ALA A O 1
ATOM 1297 N N . ALA A 1 173 ? -6.712 9.872 16.118 1.00 96.19 173 ALA A N 1
ATOM 1298 C CA . ALA A 1 173 ? -6.257 10.848 17.105 1.00 96.19 173 ALA A CA 1
ATOM 1299 C C . ALA A 1 173 ? -6.036 10.267 18.515 1.00 96.19 173 ALA A C 1
ATOM 1301 O O . ALA A 1 173 ? -5.306 10.881 19.295 1.00 96.19 173 ALA A O 1
ATOM 1302 N N . GLN A 1 174 ? -6.653 9.128 18.845 1.00 96.50 174 GLN A N 1
ATOM 1303 C CA . GLN A 1 174 ? -6.661 8.562 20.199 1.00 96.50 174 GLN A CA 1
ATOM 1304 C C . GLN A 1 174 ? -5.605 7.481 20.455 1.00 96.50 174 GLN A C 1
ATOM 1306 O O . GLN A 1 174 ? -5.264 7.236 21.616 1.00 96.50 174 GLN A O 1
ATOM 1311 N N . VAL A 1 175 ? -5.083 6.854 19.400 1.00 98.00 175 VAL A N 1
ATOM 1312 C CA . VAL A 1 175 ? -3.994 5.872 19.506 1.00 98.00 175 VAL A CA 1
ATOM 1313 C C . VAL A 1 175 ? -2.740 6.478 20.148 1.00 98.00 175 VAL A C 1
ATOM 1315 O O . VAL A 1 175 ? -2.441 7.667 19.998 1.00 98.00 175 VAL A O 1
ATOM 1318 N N . LYS A 1 176 ? -1.993 5.652 20.878 1.00 97.81 176 LYS A N 1
ATOM 1319 C CA . LYS A 1 176 ? -0.810 6.043 21.661 1.00 97.81 176 LYS A CA 1
ATOM 1320 C C . LYS A 1 176 ? 0.458 5.321 21.223 1.00 97.81 176 LYS A C 1
ATOM 1322 O O . LYS A 1 176 ? 1.548 5.866 21.394 1.00 97.81 176 LYS A O 1
ATOM 1327 N N . VAL A 1 177 ? 0.326 4.109 20.694 1.00 98.31 177 VAL A N 1
ATOM 1328 C CA . VAL A 1 177 ? 1.426 3.302 20.156 1.00 98.31 177 VAL A CA 1
ATOM 1329 C C . VAL A 1 177 ? 1.629 3.643 18.684 1.00 98.31 177 VAL A C 1
ATOM 1331 O O . VAL A 1 177 ? 2.748 3.950 18.271 1.00 98.31 177 VAL A O 1
ATOM 1334 N N . PHE A 1 178 ? 0.547 3.662 17.902 1.00 98.56 178 PHE A N 1
ATOM 1335 C CA . PHE A 1 178 ? 0.610 4.083 16.504 1.00 98.56 178 PHE A CA 1
ATOM 1336 C C . PHE A 1 178 ? 0.950 5.569 16.387 1.00 98.56 178 PHE A C 1
ATOM 1338 O O . PHE A 1 178 ? 0.322 6.432 17.002 1.00 98.56 178 PHE A O 1
ATOM 1345 N N . LYS A 1 179 ? 1.914 5.897 15.523 1.00 97.56 179 LYS A N 1
ATOM 1346 C CA . LYS A 1 179 ? 2.225 7.289 15.193 1.00 97.56 179 LYS A CA 1
ATOM 1347 C C . LYS A 1 179 ? 1.362 7.756 14.028 1.00 97.56 179 LYS A C 1
ATOM 1349 O O . LYS A 1 179 ? 1.354 7.145 12.961 1.00 97.56 179 LYS A O 1
ATOM 1354 N N . ARG A 1 180 ? 0.700 8.899 14.200 1.00 96.81 180 ARG A N 1
ATOM 1355 C CA . ARG A 1 180 ? 0.034 9.602 13.099 1.00 96.81 180 ARG A CA 1
ATOM 1356 C C . ARG A 1 180 ? 1.063 10.253 12.183 1.00 96.81 180 ARG A C 1
ATOM 1358 O O . ARG A 1 180 ? 1.528 11.356 12.466 1.00 96.81 180 ARG A O 1
ATOM 1365 N N . ALA A 1 181 ? 1.436 9.574 11.110 1.00 93.19 181 ALA A N 1
ATOM 1366 C CA . ALA A 1 181 ? 2.391 10.098 10.147 1.00 93.19 181 ALA A CA 1
ATOM 1367 C C . ALA A 1 181 ? 2.166 9.498 8.765 1.00 93.19 181 ALA A C 1
ATOM 1369 O O . ALA A 1 181 ? 1.734 8.354 8.627 1.00 93.19 181 ALA A O 1
ATOM 1370 N N . THR A 1 182 ? 2.532 10.272 7.745 1.00 88.56 182 THR A N 1
ATOM 1371 C CA . THR A 1 182 ? 2.596 9.773 6.377 1.00 88.56 182 THR A CA 1
ATOM 1372 C C . THR A 1 182 ? 3.889 8.996 6.154 1.00 88.56 182 THR A C 1
ATOM 1374 O O . THR A 1 182 ? 4.912 9.304 6.761 1.00 88.56 182 THR A O 1
ATOM 1377 N N . SER A 1 183 ? 3.843 8.003 5.256 1.00 92.81 183 SER A N 1
ATOM 1378 C CA . SER A 1 183 ? 4.856 6.952 5.000 1.00 92.81 183 SER A CA 1
ATOM 1379 C C . SER A 1 183 ? 4.439 5.577 5.546 1.00 92.81 183 SER A C 1
ATOM 1381 O O . SER A 1 183 ? 3.314 5.389 6.002 1.00 92.81 183 SER A O 1
ATOM 1383 N N . LEU A 1 184 ? 5.299 4.574 5.347 1.00 97.62 184 LEU A N 1
ATOM 1384 C CA . LEU A 1 184 ? 5.047 3.166 5.647 1.00 97.62 184 LEU A CA 1
ATOM 1385 C C . LEU A 1 184 ? 6.339 2.335 5.610 1.00 97.62 184 LEU A C 1
ATOM 1387 O O . LEU A 1 184 ? 7.360 2.777 5.076 1.00 97.62 184 LEU A O 1
ATOM 1391 N N . GLY A 1 185 ? 6.262 1.101 6.106 1.00 96.38 185 GLY A N 1
ATOM 1392 C CA . GLY A 1 185 ? 7.313 0.087 6.000 1.00 96.38 185 GLY A CA 1
ATOM 1393 C C . GLY A 1 185 ? 8.530 0.311 6.900 1.00 96.38 185 GLY A C 1
ATOM 1394 O O . GLY A 1 185 ? 9.570 -0.300 6.653 1.00 96.38 185 GLY A O 1
ATOM 1395 N N . GLY A 1 186 ? 8.406 1.202 7.890 1.00 96.81 186 GLY A N 1
ATOM 1396 C CA . GLY A 1 186 ? 9.384 1.432 8.954 1.00 96.81 186 GLY A CA 1
ATOM 1397 C C . GLY A 1 186 ? 9.348 0.355 10.044 1.00 96.81 186 GLY A C 1
ATOM 1398 O O . GLY A 1 186 ? 8.614 -0.627 9.939 1.00 96.81 186 GLY A O 1
ATOM 1399 N N . VAL A 1 187 ? 10.154 0.542 11.092 1.00 98.00 187 VAL A N 1
ATOM 1400 C CA . VAL A 1 187 ? 10.119 -0.318 12.291 1.00 98.00 187 VAL A CA 1
ATOM 1401 C C . VAL A 1 187 ? 9.005 0.085 13.252 1.00 98.00 187 VAL A C 1
ATOM 1403 O O . VAL A 1 187 ? 8.575 -0.729 14.062 1.00 98.00 187 VAL A O 1
ATOM 1406 N N . GLU A 1 188 ? 8.564 1.332 13.164 1.00 98.19 188 GLU A N 1
ATOM 1407 C CA . GLU A 1 188 ? 7.475 1.920 13.920 1.00 98.19 188 GLU A CA 1
ATOM 1408 C C . GLU A 1 188 ? 6.128 1.734 13.217 1.00 98.19 188 GLU A C 1
ATOM 1410 O O . GLU A 1 188 ? 6.023 1.833 11.990 1.00 98.19 188 GLU A O 1
ATOM 1415 N N . SER A 1 189 ? 5.087 1.507 14.011 1.00 98.81 189 SER A N 1
ATOM 1416 C CA . SER A 1 189 ? 3.718 1.414 13.530 1.00 98.81 189 SER A CA 1
ATOM 1417 C C . SER A 1 189 ? 3.139 2.800 13.238 1.00 98.81 189 SER A C 1
ATOM 1419 O O . SER A 1 189 ? 3.177 3.701 14.082 1.00 98.81 189 SER A O 1
ATOM 1421 N N . LEU A 1 190 ? 2.590 2.976 12.034 1.00 98.69 190 LEU A N 1
ATOM 1422 C CA . LEU A 1 190 ? 2.000 4.235 11.568 1.00 98.69 190 LEU A CA 1
ATOM 1423 C C . LEU A 1 190 ? 0.517 4.067 11.254 1.00 98.69 190 LEU A C 1
ATOM 1425 O O . LEU A 1 190 ? 0.105 3.022 10.750 1.00 98.69 190 LEU A O 1
ATOM 1429 N N . ILE A 1 191 ? -0.254 5.124 11.488 1.00 98.69 191 ILE A N 1
ATOM 1430 C CA . ILE A 1 191 ? -1.656 5.234 11.081 1.00 98.69 191 ILE A CA 1
ATOM 1431 C C . ILE A 1 191 ? -1.882 6.566 10.358 1.00 98.69 191 ILE A C 1
ATOM 1433 O O . ILE A 1 191 ? -1.380 7.606 10.786 1.00 98.69 191 ILE A O 1
ATOM 1437 N N . GLU A 1 192 ? -2.635 6.558 9.262 1.00 96.81 192 GLU A N 1
ATOM 1438 C CA . GLU A 1 192 ? -3.073 7.785 8.590 1.00 96.81 192 GLU A CA 1
ATOM 1439 C C . GLU A 1 192 ? -4.528 7.679 8.131 1.00 96.81 192 GLU A C 1
ATOM 1441 O O . GLU A 1 192 ? -4.958 6.633 7.642 1.00 96.81 192 GLU A O 1
ATOM 1446 N N . HIS A 1 193 ? -5.264 8.786 8.244 1.00 97.25 193 HIS A N 1
ATOM 1447 C CA . HIS A 1 193 ? -6.526 8.961 7.537 1.00 97.25 193 HIS A CA 1
ATOM 1448 C C . HIS A 1 193 ? -6.213 9.381 6.100 1.00 97.25 193 HIS A C 1
ATOM 1450 O O . HIS A 1 193 ? -5.723 10.487 5.856 1.00 97.25 193 HIS A O 1
ATOM 1456 N N . ARG A 1 194 ? -6.386 8.455 5.155 1.00 91.25 194 ARG A N 1
ATOM 1457 C CA . ARG A 1 194 ? -5.788 8.593 3.825 1.00 91.25 194 ARG A CA 1
ATOM 1458 C C . ARG A 1 194 ? -6.460 9.677 2.988 1.00 91.25 194 ARG A C 1
ATOM 1460 O O . ARG A 1 194 ? -5.744 10.411 2.305 1.00 91.25 194 ARG A O 1
ATOM 1467 N N . ALA A 1 195 ? -7.782 9.806 3.083 1.00 90.19 195 ALA A N 1
ATOM 1468 C CA . ALA A 1 195 ? -8.532 10.796 2.323 1.00 90.19 195 ALA A CA 1
ATOM 1469 C C . ALA A 1 195 ? -8.059 12.229 2.640 1.00 90.19 195 ALA A C 1
ATOM 1471 O O . ALA A 1 195 ? -7.755 12.994 1.726 1.00 90.19 195 ALA A O 1
ATOM 1472 N N . SER A 1 196 ? -7.833 12.569 3.918 1.00 90.56 196 SER A N 1
ATOM 1473 C CA . SER A 1 196 ? -7.289 13.890 4.288 1.00 90.56 196 SER A CA 1
ATOM 1474 C C . SER A 1 196 ? -5.886 14.162 3.731 1.00 90.56 196 SER A C 1
ATOM 1476 O O . SER A 1 196 ? -5.540 15.318 3.500 1.00 90.56 196 SER A O 1
ATOM 1478 N N . ILE A 1 197 ? -5.059 13.128 3.539 1.00 91.12 197 ILE A N 1
ATOM 1479 C CA . ILE A 1 197 ? -3.697 13.281 3.001 1.00 91.12 197 ILE A CA 1
ATOM 1480 C C . ILE A 1 197 ? -3.712 13.502 1.485 1.00 91.12 197 ILE A C 1
ATOM 1482 O O . ILE A 1 197 ? -2.871 14.237 0.970 1.00 91.12 197 ILE A O 1
ATOM 1486 N N . GLU A 1 198 ? -4.633 12.860 0.766 1.00 86.81 198 GLU A N 1
ATOM 1487 C CA . GLU A 1 198 ? -4.769 13.004 -0.689 1.00 86.81 198 GLU A CA 1
ATOM 1488 C C . GLU A 1 198 ? -5.574 14.247 -1.098 1.00 86.81 198 GLU A C 1
ATOM 1490 O O . GLU A 1 198 ? -5.330 14.811 -2.166 1.00 86.81 198 GLU A O 1
ATOM 1495 N N . GLY A 1 199 ? -6.477 14.711 -0.233 1.00 86.00 199 GLY A N 1
ATOM 1496 C CA . GLY A 1 199 ? -7.294 15.902 -0.441 1.00 86.00 199 GLY A CA 1
ATOM 1497 C C . GLY A 1 199 ? -8.656 15.613 -1.091 1.00 86.00 199 GLY A C 1
ATOM 1498 O O . GLY A 1 199 ? -8.989 14.462 -1.354 1.00 86.00 199 GLY A O 1
ATOM 1499 N N . PRO A 1 200 ? -9.458 16.655 -1.383 1.00 79.81 200 PRO A N 1
ATOM 1500 C CA . PRO A 1 200 ? -10.887 16.516 -1.709 1.00 79.81 200 PRO A CA 1
ATOM 1501 C C . PRO A 1 200 ? -11.226 15.706 -2.967 1.00 79.81 200 PRO A C 1
ATOM 1503 O O . PRO A 1 200 ? -12.362 15.284 -3.131 1.00 79.81 200 PRO A O 1
ATOM 1506 N N . ALA A 1 201 ? -10.267 15.518 -3.876 1.00 83.94 201 ALA A N 1
ATOM 1507 C CA . ALA A 1 201 ? -10.454 14.746 -5.106 1.00 83.94 201 ALA A CA 1
ATOM 1508 C C . ALA A 1 201 ? -10.094 13.258 -4.943 1.00 83.94 201 ALA A C 1
ATOM 1510 O O . ALA A 1 201 ? -10.051 12.522 -5.929 1.00 83.94 201 ALA A O 1
ATOM 1511 N N . THR A 1 202 ? -9.756 12.827 -3.726 1.00 85.62 202 THR A N 1
ATOM 1512 C CA . THR A 1 202 ? -9.384 11.442 -3.451 1.00 85.62 202 THR A CA 1
ATOM 1513 C C . THR A 1 202 ? -10.554 10.493 -3.727 1.00 85.62 202 THR A C 1
ATOM 1515 O O . THR A 1 202 ? -11.675 10.756 -3.296 1.00 85.62 202 THR A O 1
ATOM 1518 N N . PRO A 1 203 ? -10.318 9.368 -4.422 1.00 81.19 203 PRO A N 1
ATOM 1519 C CA . PRO A 1 203 ? -11.297 8.292 -4.526 1.00 81.19 203 PRO A CA 1
ATOM 1520 C C . PRO A 1 203 ? -11.273 7.366 -3.296 1.00 81.19 203 PRO A C 1
ATOM 1522 O O . PRO A 1 203 ? -11.991 6.369 -3.263 1.00 81.19 203 PRO A O 1
ATOM 1525 N N . VAL A 1 204 ? -10.399 7.625 -2.316 1.00 85.12 204 VAL A N 1
ATOM 1526 C CA . VAL A 1 204 ? -10.275 6.798 -1.116 1.00 85.12 204 VAL A CA 1
ATOM 1527 C C . VAL A 1 204 ? -11.455 7.079 -0.184 1.00 85.12 204 VAL A C 1
ATOM 1529 O O . VAL A 1 204 ? -11.727 8.251 0.075 1.00 85.12 204 VAL A O 1
ATOM 1532 N N . PRO A 1 205 ? -12.122 6.042 0.360 1.00 86.88 205 PRO A N 1
ATOM 1533 C CA . PRO A 1 205 ? -13.187 6.232 1.337 1.00 86.88 205 PRO A CA 1
ATOM 1534 C C . PRO A 1 205 ? -12.740 7.092 2.523 1.00 86.88 205 PRO A C 1
ATOM 1536 O O . PRO A 1 205 ? -11.631 6.935 3.042 1.00 86.88 205 PRO A O 1
ATOM 1539 N N . ASP A 1 206 ? -13.625 7.978 2.956 1.00 91.19 206 ASP A N 1
ATOM 1540 C CA . ASP A 1 206 ? -13.441 8.885 4.091 1.00 91.19 206 ASP A CA 1
ATOM 1541 C C . ASP A 1 206 ? -13.438 8.151 5.445 1.00 91.19 206 ASP A C 1
ATOM 1543 O O . ASP A 1 206 ? -12.943 8.651 6.444 1.00 91.19 206 ASP A O 1
ATOM 1547 N N . ASP A 1 207 ? -13.933 6.920 5.492 1.00 93.56 207 ASP A N 1
ATOM 1548 C CA . ASP A 1 207 ? -13.868 6.060 6.670 1.00 93.56 207 ASP A CA 1
ATOM 1549 C C . ASP A 1 207 ? -12.565 5.240 6.774 1.00 93.56 207 ASP A C 1
ATOM 1551 O O . ASP A 1 207 ? -12.393 4.468 7.725 1.00 93.56 207 ASP A O 1
ATOM 1555 N N . LEU A 1 208 ? -11.640 5.369 5.812 1.00 96.56 208 LEU A N 1
ATOM 1556 C CA . LEU A 1 208 ? -10.466 4.505 5.694 1.00 96.56 208 LEU A CA 1
ATOM 1557 C C . LEU A 1 208 ? -9.261 5.025 6.488 1.00 96.56 208 LEU A C 1
ATOM 1559 O O . LEU A 1 208 ? -8.639 6.046 6.169 1.00 96.56 208 LEU A O 1
ATOM 1563 N N . LEU A 1 209 ? -8.826 4.215 7.452 1.00 98.50 209 LEU A N 1
ATOM 1564 C CA . LEU A 1 209 ? -7.528 4.339 8.107 1.00 98.50 209 LEU A CA 1
ATOM 1565 C C . LEU A 1 209 ? -6.538 3.352 7.504 1.00 98.50 209 LEU A C 1
ATOM 1567 O O . LEU A 1 209 ? -6.753 2.141 7.535 1.00 98.50 209 LEU A O 1
ATOM 1571 N N . ARG A 1 210 ? -5.417 3.865 6.992 1.00 98.62 210 ARG A N 1
ATOM 1572 C CA . ARG A 1 210 ? -4.307 3.044 6.507 1.00 98.62 210 ARG A CA 1
ATOM 1573 C C . ARG A 1 210 ? -3.305 2.819 7.628 1.00 98.62 210 ARG A C 1
ATOM 1575 O O . ARG A 1 210 ? -2.797 3.783 8.200 1.00 98.62 210 ARG A O 1
ATOM 1582 N N . LEU A 1 211 ? -2.956 1.562 7.876 1.00 98.81 211 LEU A N 1
ATOM 1583 C CA . LEU A 1 211 ? -1.984 1.168 8.885 1.00 98.81 211 LEU A CA 1
ATOM 1584 C C . LEU A 1 211 ? -0.727 0.586 8.226 1.00 98.81 211 LEU A C 1
ATOM 1586 O O . LEU A 1 211 ? -0.790 -0.234 7.308 1.00 98.81 211 LEU A O 1
ATOM 1590 N N . SER A 1 212 ? 0.432 1.002 8.729 1.00 98.69 212 SER A N 1
ATOM 1591 C CA . SER A 1 212 ? 1.724 0.357 8.489 1.00 98.69 212 SER A CA 1
ATOM 1592 C C . SER A 1 212 ? 2.145 -0.313 9.784 1.00 98.69 212 SER A C 1
ATOM 1594 O O . SER A 1 212 ? 2.500 0.387 10.725 1.00 98.69 212 SER A O 1
ATOM 1596 N N . ILE A 1 213 ? 2.122 -1.640 9.834 1.00 98.75 213 ILE A N 1
ATOM 1597 C CA . ILE A 1 213 ? 2.469 -2.412 11.029 1.00 98.75 213 ILE A CA 1
ATOM 1598 C C . ILE A 1 213 ? 3.988 -2.547 11.150 1.00 98.75 213 ILE A C 1
ATOM 1600 O O . ILE A 1 213 ? 4.656 -3.038 10.235 1.00 98.75 213 ILE A O 1
ATOM 1604 N N . GLY A 1 214 ? 4.514 -2.091 12.285 1.00 98.38 214 GLY A N 1
ATOM 1605 C CA . GLY A 1 214 ? 5.924 -2.119 12.657 1.00 98.38 214 GLY A CA 1
ATOM 1606 C C . GLY A 1 214 ? 6.336 -3.401 13.387 1.00 98.38 214 GLY A C 1
ATOM 1607 O O . GLY A 1 214 ? 5.837 -4.495 13.110 1.00 98.38 214 GLY A O 1
ATOM 1608 N N . LEU A 1 215 ? 7.304 -3.267 14.294 1.00 98.62 215 LEU A N 1
ATOM 1609 C CA . LEU A 1 215 ? 7.935 -4.366 15.039 1.00 98.62 215 LEU A CA 1
ATOM 1610 C C . LEU A 1 215 ? 7.550 -4.409 16.521 1.00 98.62 215 LEU A C 1
ATOM 1612 O O . LEU A 1 215 ? 8.131 -5.193 17.276 1.00 98.62 215 LEU A O 1
ATOM 1616 N N . GLU A 1 216 ? 6.612 -3.568 16.948 1.00 98.75 216 GLU A N 1
ATOM 1617 C CA . GLU A 1 216 ? 6.100 -3.558 18.313 1.00 98.75 216 GLU A CA 1
ATOM 1618 C C . GLU A 1 216 ? 5.484 -4.915 18.707 1.00 98.75 216 GLU A C 1
ATOM 1620 O O . GLU A 1 216 ? 5.259 -5.815 17.886 1.00 98.75 216 GLU A O 1
ATOM 1625 N N . ASN A 1 217 ? 5.204 -5.083 20.001 1.00 98.62 217 ASN A N 1
ATOM 1626 C CA . ASN A 1 217 ? 4.419 -6.222 20.448 1.00 98.62 217 ASN A CA 1
ATOM 1627 C C . ASN A 1 217 ? 3.009 -6.125 19.847 1.00 98.62 217 ASN A C 1
ATOM 1629 O O . ASN A 1 217 ? 2.318 -5.123 20.015 1.00 98.62 217 ASN A O 1
ATOM 1633 N N . VAL A 1 218 ? 2.578 -7.183 19.162 1.00 98.75 218 VAL A N 1
ATOM 1634 C CA . VAL A 1 218 ? 1.278 -7.225 18.483 1.00 98.75 218 VAL A CA 1
ATOM 1635 C C . VAL A 1 218 ? 0.105 -7.004 19.441 1.00 98.75 218 VAL A C 1
ATOM 1637 O O . VAL A 1 218 ? -0.879 -6.379 19.062 1.00 98.75 218 VAL A O 1
ATOM 1640 N N . HIS A 1 219 ? 0.221 -7.448 20.696 1.00 98.62 219 HIS A N 1
ATOM 1641 C CA . HIS A 1 219 ? -0.825 -7.242 21.696 1.00 98.62 219 HIS A CA 1
ATOM 1642 C C . HIS A 1 219 ? -0.953 -5.775 22.105 1.00 98.62 219 HIS A C 1
ATOM 1644 O O . HIS A 1 219 ? -2.067 -5.325 22.352 1.00 98.62 219 HIS A O 1
ATOM 1650 N N . ASP A 1 220 ? 0.150 -5.022 22.111 1.00 98.75 220 ASP A N 1
ATOM 1651 C CA . ASP A 1 220 ? 0.118 -3.586 22.396 1.00 98.75 220 ASP A CA 1
ATOM 1652 C C . ASP A 1 220 ? -0.550 -2.830 21.240 1.00 98.75 220 ASP A C 1
ATOM 1654 O O . ASP A 1 220 ? -1.352 -1.934 21.479 1.00 98.75 220 ASP A O 1
ATOM 1658 N N . LEU A 1 221 ? -0.284 -3.234 19.990 1.00 98.81 221 LEU A N 1
ATOM 1659 C CA . LEU A 1 221 ? -0.938 -2.661 18.807 1.00 98.81 221 LEU A CA 1
ATOM 1660 C C . LEU A 1 221 ? -2.450 -2.918 18.806 1.00 98.81 221 LEU A C 1
ATOM 1662 O O . LEU A 1 221 ? -3.233 -2.005 18.549 1.00 98.81 221 LEU A O 1
ATOM 1666 N N . ILE A 1 222 ? -2.864 -4.149 19.114 1.00 98.81 222 ILE A N 1
ATOM 1667 C CA . ILE A 1 222 ? -4.282 -4.510 19.215 1.00 98.81 222 ILE A CA 1
ATOM 1668 C C . ILE A 1 222 ? -4.949 -3.731 20.354 1.00 98.81 222 ILE A C 1
ATOM 1670 O O . ILE A 1 222 ? -5.984 -3.109 20.134 1.00 98.81 222 ILE A O 1
ATOM 1674 N N . ALA A 1 223 ? -4.345 -3.715 21.546 1.00 98.69 223 ALA A N 1
ATOM 1675 C CA . ALA A 1 223 ? -4.896 -3.016 22.706 1.00 98.69 223 ALA A CA 1
ATOM 1676 C C . ALA A 1 223 ? -5.027 -1.502 22.478 1.00 98.69 223 ALA A C 1
ATOM 1678 O O . ALA A 1 223 ? -5.984 -0.890 22.948 1.00 98.69 223 ALA A O 1
ATOM 1679 N N . ASP A 1 224 ? -4.088 -0.897 21.748 1.00 98.75 224 ASP A N 1
ATOM 1680 C CA . ASP A 1 224 ? -4.125 0.525 21.411 1.00 98.75 224 ASP A CA 1
ATOM 1681 C C . ASP A 1 224 ? -5.295 0.865 20.476 1.00 98.75 224 ASP A C 1
ATOM 1683 O O . ASP A 1 224 ? -6.037 1.818 20.724 1.00 98.75 224 ASP A O 1
ATOM 1687 N N . LEU A 1 225 ? -5.515 0.047 19.440 1.00 98.56 225 LEU A N 1
ATOM 1688 C CA . LEU A 1 225 ? -6.652 0.201 18.529 1.00 98.56 225 LEU A CA 1
ATOM 1689 C C . LEU A 1 225 ? -7.989 -0.079 19.227 1.00 98.56 225 LEU A C 1
ATOM 1691 O O . LEU A 1 225 ? -8.925 0.695 19.054 1.00 98.56 225 LEU A O 1
ATOM 1695 N N . GLU A 1 226 ? -8.075 -1.118 20.059 1.00 98.38 226 GLU A N 1
ATOM 1696 C CA . GLU A 1 226 ? -9.259 -1.430 20.878 1.00 98.38 226 GLU A CA 1
ATOM 1697 C C . GLU A 1 226 ? -9.634 -0.276 21.812 1.00 98.38 226 GLU A C 1
ATOM 1699 O O . GLU A 1 226 ? -10.798 0.127 21.894 1.00 98.38 226 GLU A O 1
ATOM 1704 N N . ALA A 1 227 ? -8.643 0.304 22.493 1.00 98.19 227 ALA A N 1
ATOM 1705 C CA . ALA A 1 227 ? -8.860 1.449 23.365 1.00 98.19 227 ALA A CA 1
ATOM 1706 C C . ALA A 1 227 ? -9.347 2.672 22.573 1.00 98.19 227 ALA A C 1
ATOM 1708 O O . ALA A 1 227 ? -10.293 3.338 22.998 1.00 98.19 227 ALA A O 1
ATOM 1709 N N . ALA A 1 228 ? -8.738 2.959 21.419 1.00 97.38 228 ALA A N 1
ATOM 1710 C CA . ALA A 1 228 ? -9.150 4.064 20.555 1.00 97.38 228 ALA A CA 1
ATOM 1711 C C . ALA A 1 228 ? -10.567 3.866 19.995 1.00 97.38 228 ALA A C 1
ATOM 1713 O O . ALA A 1 228 ? -11.364 4.803 19.988 1.00 97.38 228 ALA A O 1
ATOM 1714 N N . LEU A 1 229 ? -10.902 2.641 19.580 1.00 96.12 229 LEU A N 1
ATOM 1715 C CA . LEU A 1 229 ? -12.232 2.280 19.101 1.00 96.12 229 LEU A CA 1
ATOM 1716 C C . LEU A 1 229 ? -13.265 2.386 20.215 1.00 96.12 229 LEU A C 1
ATOM 1718 O O . LEU A 1 229 ? -14.327 2.939 19.966 1.00 96.12 229 LEU A O 1
ATOM 1722 N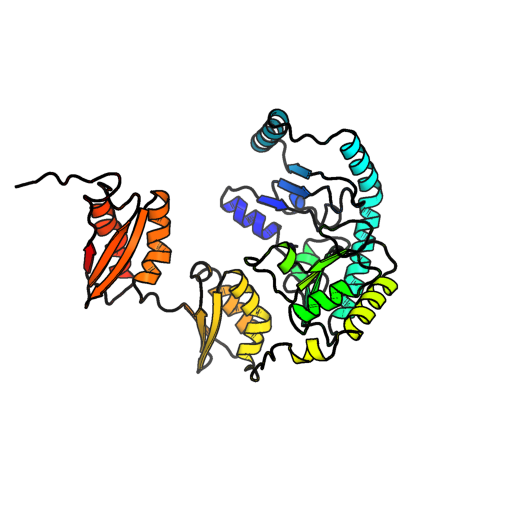 N . SER A 1 230 ? -12.973 1.908 21.426 1.00 94.75 230 SER A N 1
ATOM 1723 C CA . SER A 1 230 ? -13.903 1.914 22.566 1.00 94.75 230 SER A CA 1
ATOM 1724 C C . SER A 1 230 ? -14.234 3.323 23.062 1.00 94.75 230 SER A C 1
ATOM 1726 O O . SER A 1 230 ? -15.377 3.594 23.426 1.00 94.75 230 SER A O 1
ATOM 1728 N N . ASN A 1 231 ? -13.259 4.231 23.020 1.00 92.69 231 ASN A N 1
ATOM 1729 C CA . ASN A 1 231 ? -13.383 5.605 23.509 1.00 92.69 231 ASN A CA 1
ATOM 1730 C C . ASN A 1 231 ? -13.990 6.583 22.484 1.00 92.69 231 ASN A C 1
ATOM 1732 O O . ASN A 1 231 ? -13.881 7.799 22.659 1.00 92.69 231 ASN A O 1
ATOM 1736 N N . LEU A 1 232 ? -14.602 6.101 21.395 1.00 88.31 232 LEU A N 1
ATOM 1737 C CA . LEU A 1 232 ? -15.316 7.000 20.484 1.00 88.31 232 LEU A CA 1
ATOM 1738 C C . LEU A 1 232 ? -16.520 7.638 21.202 1.00 88.31 232 LEU A C 1
ATOM 1740 O O . LEU A 1 232 ? -17.322 6.894 21.775 1.00 88.31 232 LEU A O 1
ATOM 1744 N N . PRO A 1 233 ? -16.654 8.979 21.169 1.00 80.69 233 PRO A N 1
ATOM 1745 C CA . PRO A 1 233 ? -17.816 9.678 21.704 1.00 80.69 233 PRO A CA 1
ATOM 1746 C C . PRO A 1 233 ? -19.110 9.162 21.071 1.00 80.69 233 PRO A C 1
ATOM 1748 O O . PRO A 1 233 ? -19.173 8.996 19.853 1.00 80.69 233 PRO A O 1
ATOM 1751 N N . GLU A 1 234 ? -20.151 8.963 21.882 1.00 75.31 234 GLU A N 1
ATOM 1752 C CA . GLU A 1 234 ? -21.475 8.546 21.392 1.00 75.31 234 GLU A CA 1
ATOM 1753 C C . GLU A 1 234 ? -22.037 9.523 20.352 1.00 75.31 234 GLU A C 1
ATOM 1755 O O . GLU A 1 234 ? -22.677 9.097 19.401 1.00 75.31 234 GLU A O 1
ATOM 1760 N N . GLU A 1 235 ? -21.720 10.813 20.472 1.00 74.44 235 GLU A N 1
ATOM 1761 C CA . GLU A 1 235 ? -22.112 11.867 19.528 1.00 74.44 235 GLU A CA 1
ATOM 1762 C C . GLU A 1 235 ? -21.594 11.600 18.106 1.00 74.44 235 GLU A C 1
ATOM 1764 O O . GLU A 1 235 ? -22.342 11.740 17.149 1.00 74.44 235 GLU A O 1
ATOM 1769 N N . ILE A 1 236 ? -20.348 11.132 17.962 1.00 73.81 236 ILE A N 1
ATOM 1770 C CA . ILE A 1 236 ? -19.753 10.792 16.656 1.00 73.81 236 ILE A CA 1
ATOM 1771 C C . ILE A 1 236 ? -20.401 9.533 16.067 1.00 73.81 236 ILE A C 1
ATOM 1773 O O . ILE A 1 236 ? -20.484 9.378 14.852 1.00 73.81 236 ILE A O 1
ATOM 1777 N N . LEU A 1 237 ? -20.863 8.626 16.928 1.00 65.56 237 LEU A N 1
ATOM 1778 C CA . LEU A 1 237 ? -21.579 7.423 16.509 1.00 65.56 237 LEU A CA 1
ATOM 1779 C C . LEU A 1 237 ? -23.044 7.720 16.150 1.00 65.56 237 LEU A C 1
ATOM 1781 O O . LEU A 1 237 ? -23.617 6.980 15.358 1.00 65.56 237 LEU A O 1
ATOM 1785 N N . ALA A 1 238 ? -23.630 8.780 16.717 1.00 55.97 238 ALA A N 1
ATOM 1786 C CA . ALA A 1 238 ? -25.007 9.214 16.483 1.00 55.97 238 ALA A CA 1
ATOM 1787 C C . ALA A 1 238 ? -25.160 10.131 15.255 1.00 55.97 238 ALA A C 1
ATOM 1789 O O . ALA A 1 238 ? -26.199 10.089 14.608 1.00 55.97 238 ALA A O 1
ATOM 1790 N N . ASP A 1 239 ? -24.134 10.927 14.932 1.00 47.66 239 ASP A N 1
ATOM 1791 C CA . ASP A 1 239 ? -24.055 11.757 13.712 1.00 47.66 239 ASP A CA 1
ATOM 1792 C C . ASP A 1 239 ? -23.495 10.985 12.506 1.00 47.66 239 ASP A C 1
ATOM 1794 O O . ASP A 1 239 ? -23.344 11.531 11.410 1.00 47.66 239 ASP A O 1
ATOM 1798 N N . ALA A 1 240 ? -23.174 9.701 12.696 1.00 46.94 240 ALA A N 1
ATOM 1799 C CA . ALA A 1 240 ? -22.951 8.803 11.582 1.00 46.94 240 ALA A CA 1
ATOM 1800 C C . ALA A 1 240 ? -24.213 8.861 10.716 1.00 46.94 240 ALA A C 1
ATOM 1802 O O . ALA A 1 240 ? -25.291 8.600 11.258 1.00 46.94 240 ALA A O 1
ATOM 1803 N N . PRO A 1 241 ? -24.133 9.195 9.413 1.00 41.38 241 PRO A N 1
ATOM 1804 C CA . PRO A 1 241 ? -25.290 9.009 8.562 1.00 41.38 241 PRO A CA 1
ATOM 1805 C C . PRO A 1 241 ? -25.716 7.563 8.772 1.00 41.38 241 PRO A C 1
ATOM 1807 O O . PRO A 1 241 ? -24.915 6.642 8.569 1.00 41.38 241 PRO A O 1
ATOM 1810 N N . GLU A 1 242 ? -26.944 7.366 9.253 1.00 38.62 242 GLU A N 1
ATOM 1811 C CA . GLU A 1 242 ? -27.593 6.087 9.085 1.00 38.62 242 GLU A CA 1
ATOM 1812 C C . GLU A 1 242 ? -27.509 5.847 7.580 1.00 38.62 242 GLU A C 1
ATOM 1814 O O . GLU A 1 242 ? -28.230 6.440 6.779 1.00 38.62 242 GLU A O 1
ATOM 1819 N N . LEU A 1 243 ? -26.584 4.984 7.168 1.00 42.56 243 LEU A N 1
ATOM 1820 C CA . LEU A 1 243 ? -26.858 4.125 6.043 1.00 42.56 243 LEU A CA 1
ATOM 1821 C C . LEU A 1 243 ? -28.051 3.302 6.526 1.00 42.56 243 LEU A C 1
ATOM 1823 O O . LEU A 1 243 ? -27.884 2.187 7.021 1.00 42.56 243 LEU A O 1
ATOM 1827 N N . GLU A 1 244 ? -29.248 3.896 6.462 1.00 33.62 244 GLU A N 1
ATOM 1828 C CA . GLU A 1 244 ? -30.503 3.176 6.380 1.00 33.62 244 GLU A CA 1
ATOM 1829 C C . GLU A 1 244 ? -30.368 2.341 5.109 1.00 33.62 244 GLU A C 1
ATOM 1831 O O . GLU A 1 244 ? -30.811 2.701 4.020 1.00 33.62 244 GLU A O 1
ATOM 1836 N N . ALA A 1 245 ? -29.672 1.215 5.234 1.00 40.91 245 ALA A N 1
ATOM 1837 C CA . ALA A 1 245 ? -29.833 0.122 4.320 1.00 40.91 245 ALA A CA 1
ATOM 1838 C C . ALA A 1 245 ? -31.267 -0.343 4.558 1.00 40.91 245 ALA A C 1
ATOM 1840 O O . ALA A 1 245 ? -31.542 -1.146 5.455 1.00 40.91 245 ALA A O 1
ATOM 1841 N N . ALA A 1 246 ? -32.196 0.199 3.765 1.00 39.06 246 ALA A N 1
ATOM 1842 C CA . ALA A 1 246 ? -33.424 -0.509 3.456 1.00 39.06 246 ALA A CA 1
ATOM 1843 C C . ALA A 1 246 ? -33.028 -1.974 3.217 1.00 39.06 246 ALA A C 1
ATOM 1845 O O . ALA A 1 246 ? -32.014 -2.189 2.545 1.00 39.06 246 ALA A O 1
ATOM 1846 N N . PRO A 1 247 ? -33.719 -2.963 3.816 1.00 42.09 247 PRO A N 1
ATOM 1847 C CA . PRO A 1 247 ? -33.292 -4.352 3.745 1.00 42.09 247 PRO A CA 1
ATOM 1848 C C . PRO A 1 247 ? -33.076 -4.722 2.282 1.00 42.09 247 PRO A C 1
ATOM 1850 O O . PRO A 1 247 ? -34.035 -4.820 1.516 1.00 42.09 247 PRO A O 1
ATOM 1853 N N . LEU A 1 248 ? -31.800 -4.844 1.910 1.00 55.53 248 LEU A N 1
ATOM 1854 C CA . LEU A 1 248 ? -31.399 -5.127 0.548 1.00 55.53 248 LEU A CA 1
ATOM 1855 C C . LEU A 1 248 ? -31.986 -6.488 0.203 1.00 55.53 248 LEU A C 1
ATOM 1857 O O . LEU A 1 248 ? -31.910 -7.440 0.989 1.00 55.53 248 LEU A O 1
ATOM 1861 N N . SER A 1 249 ? -32.606 -6.589 -0.964 1.00 72.38 249 SER A N 1
ATOM 1862 C CA . SER A 1 249 ? -32.959 -7.893 -1.501 1.00 72.38 249 SER A CA 1
ATOM 1863 C C . SER A 1 249 ? -31.695 -8.767 -1.576 1.00 72.38 249 SER A C 1
ATOM 1865 O O . SER A 1 249 ? -30.585 -8.243 -1.704 1.00 72.38 249 SER A O 1
ATOM 1867 N N . PRO A 1 250 ? -31.817 -10.108 -1.559 1.00 74.38 250 PRO A N 1
ATOM 1868 C CA . PRO A 1 250 ? -30.662 -10.999 -1.709 1.00 74.38 250 PRO A CA 1
ATOM 1869 C C . PRO A 1 250 ? -29.793 -10.682 -2.939 1.00 74.38 250 PRO A C 1
ATOM 1871 O O . PRO A 1 250 ? -28.601 -10.975 -2.954 1.00 74.38 250 PRO A O 1
ATOM 1874 N N . ILE A 1 251 ? -30.390 -10.062 -3.963 1.00 79.00 251 ILE A N 1
ATOM 1875 C CA . ILE A 1 251 ? -29.706 -9.599 -5.170 1.00 79.00 251 ILE A CA 1
ATOM 1876 C C . ILE A 1 251 ? -28.887 -8.340 -4.904 1.00 79.00 251 ILE A C 1
ATOM 1878 O O . ILE A 1 251 ? -27.711 -8.293 -5.257 1.00 79.00 251 ILE A O 1
ATOM 1882 N N . GLU A 1 252 ? -29.481 -7.338 -4.267 1.00 77.06 252 GLU A N 1
ATOM 1883 C CA . GLU A 1 252 ? -28.790 -6.093 -3.929 1.00 77.06 252 GLU A CA 1
ATOM 1884 C C . GLU A 1 252 ? -27.651 -6.322 -2.929 1.00 77.06 252 GLU A C 1
ATOM 1886 O O . GLU A 1 252 ? -26.612 -5.680 -3.037 1.00 77.06 252 GLU A O 1
ATOM 1891 N N . GLN A 1 253 ? -27.791 -7.294 -2.023 1.00 74.56 253 GLN A N 1
ATOM 1892 C CA . GLN A 1 253 ? -26.726 -7.664 -1.093 1.00 74.56 253 GLN A CA 1
ATOM 1893 C C . GLN A 1 253 ? -25.516 -8.284 -1.813 1.00 74.56 253 GLN A C 1
ATOM 1895 O O . GLN A 1 253 ? -24.386 -7.858 -1.602 1.00 74.56 253 GLN A O 1
ATOM 1900 N N . VAL A 1 254 ? -25.744 -9.220 -2.743 1.00 75.81 254 VAL A N 1
ATOM 1901 C CA . VAL A 1 254 ? -24.671 -9.800 -3.576 1.00 75.81 254 VAL A CA 1
ATOM 1902 C C . VAL A 1 254 ? -24.000 -8.744 -4.454 1.00 75.81 254 VAL A C 1
ATOM 1904 O O . VAL A 1 254 ? -22.792 -8.813 -4.691 1.00 75.81 254 VAL A O 1
ATOM 1907 N N . LEU A 1 255 ? -24.768 -7.771 -4.951 1.00 79.56 255 LEU A N 1
ATOM 1908 C CA . LEU A 1 255 ? -24.202 -6.654 -5.696 1.00 79.56 255 LEU A CA 1
ATOM 1909 C C . LEU A 1 255 ? -23.280 -5.826 -4.807 1.00 79.56 255 LEU A C 1
ATOM 1911 O O . LEU A 1 255 ? -22.132 -5.628 -5.193 1.00 79.56 255 LEU A O 1
ATOM 1915 N N . GLU A 1 256 ? -23.720 -5.414 -3.621 1.00 75.94 256 GLU A N 1
ATOM 1916 C CA . GLU A 1 256 ? -22.895 -4.595 -2.730 1.00 75.94 256 GLU A CA 1
ATOM 1917 C C . GLU A 1 256 ? -21.629 -5.328 -2.260 1.00 75.94 256 GLU A C 1
ATOM 1919 O O . GLU A 1 256 ? -20.532 -4.775 -2.366 1.00 75.94 256 GLU A O 1
ATOM 1924 N N . ASP A 1 257 ? -21.753 -6.594 -1.853 1.00 71.69 257 ASP A N 1
ATOM 1925 C CA . ASP A 1 257 ? -20.655 -7.374 -1.269 1.00 71.69 257 ASP A CA 1
ATOM 1926 C C . ASP A 1 257 ? -19.592 -7.796 -2.301 1.00 71.69 257 ASP A C 1
ATOM 1928 O O . ASP A 1 257 ? -18.417 -7.985 -1.964 1.00 71.69 257 ASP A O 1
ATOM 1932 N N . HIS A 1 258 ? -19.981 -7.981 -3.569 1.00 74.62 258 HIS A N 1
ATOM 1933 C CA . HIS A 1 258 ? -19.126 -8.654 -4.556 1.00 74.62 258 HIS A CA 1
ATOM 1934 C C . HIS A 1 258 ? -18.953 -7.913 -5.887 1.00 74.62 258 HIS A C 1
ATOM 1936 O O . HIS A 1 258 ? -18.088 -8.295 -6.681 1.00 74.62 258 HIS A O 1
ATOM 1942 N N . VAL A 1 259 ? -19.748 -6.874 -6.164 1.00 75.00 259 VAL A N 1
ATOM 1943 C CA . VAL A 1 259 ? -19.796 -6.228 -7.488 1.00 75.00 259 VAL A CA 1
ATOM 1944 C C . VAL A 1 259 ? -19.648 -4.703 -7.417 1.00 75.00 259 VAL A C 1
ATOM 1946 O O . VAL A 1 259 ? -18.853 -4.147 -8.176 1.00 75.00 259 VAL A O 1
ATOM 1949 N N . SER A 1 260 ? -20.349 -4.017 -6.513 1.00 75.81 260 SER A N 1
ATOM 1950 C CA . SER A 1 260 ? -20.447 -2.551 -6.452 1.00 75.81 260 SER A CA 1
ATOM 1951 C C . SER A 1 260 ? -19.084 -1.879 -6.330 1.00 75.81 260 SER A C 1
ATOM 1953 O O . SER A 1 260 ? -18.818 -0.912 -7.039 1.00 75.81 260 SER A O 1
ATOM 1955 N N . ALA A 1 261 ? -18.173 -2.418 -5.512 1.00 67.06 261 ALA A N 1
ATOM 1956 C CA . ALA A 1 261 ? -16.818 -1.878 -5.371 1.00 67.06 261 ALA A CA 1
ATOM 1957 C C . ALA A 1 261 ? -16.057 -1.856 -6.710 1.00 67.06 261 ALA A C 1
ATOM 1959 O O . ALA A 1 261 ? -15.498 -0.830 -7.093 1.00 67.06 261 ALA A O 1
ATOM 1960 N N . MET A 1 262 ? -16.123 -2.951 -7.474 1.00 65.50 262 MET A N 1
ATOM 1961 C CA . MET A 1 262 ? -15.479 -3.075 -8.787 1.00 65.50 262 MET A CA 1
ATOM 1962 C C . MET A 1 262 ? -16.029 -2.065 -9.806 1.00 65.50 262 MET A C 1
ATOM 1964 O O . MET A 1 262 ? -15.298 -1.618 -10.694 1.00 65.50 262 MET A O 1
ATOM 1968 N N . VAL A 1 263 ? -17.311 -1.708 -9.694 1.00 65.69 263 VAL A N 1
ATOM 1969 C CA . VAL A 1 263 ? -17.959 -0.738 -10.587 1.00 65.69 263 VAL A CA 1
ATOM 1970 C C . VAL A 1 263 ? -17.675 0.705 -10.151 1.00 65.69 263 VAL A C 1
ATOM 1972 O O . VAL A 1 263 ? -17.287 1.522 -10.992 1.00 65.69 263 VAL A O 1
ATOM 1975 N N . ARG A 1 264 ? -17.741 0.999 -8.845 1.00 69.69 264 ARG A N 1
ATOM 1976 C CA . ARG A 1 264 ? -17.401 2.309 -8.252 1.00 69.69 264 ARG A CA 1
ATOM 1977 C C . ARG A 1 264 ? -15.955 2.711 -8.503 1.00 69.69 264 ARG A C 1
ATOM 1979 O O . ARG A 1 264 ? -15.686 3.863 -8.832 1.00 69.69 264 ARG A O 1
ATOM 1986 N N . GLU A 1 265 ? -15.034 1.752 -8.490 1.00 56.47 265 GLU A N 1
ATOM 1987 C CA . GLU A 1 265 ? -13.622 1.957 -8.846 1.00 56.47 265 GLU A CA 1
ATOM 1988 C C . GLU A 1 265 ? -13.402 2.473 -10.276 1.00 56.47 265 GLU A C 1
ATOM 1990 O O . GLU A 1 265 ? -12.362 3.064 -10.568 1.00 56.47 265 GLU A O 1
ATOM 1995 N N . ARG A 1 266 ? -14.371 2.278 -11.179 1.00 56.47 266 ARG A N 1
ATOM 1996 C CA . ARG A 1 266 ? -14.327 2.789 -12.557 1.00 56.47 266 ARG A CA 1
ATOM 1997 C C . ARG A 1 266 ? -15.201 4.020 -12.778 1.00 56.47 266 ARG A C 1
ATOM 1999 O O . ARG A 1 266 ? -15.429 4.402 -13.925 1.00 56.47 266 ARG A O 1
ATOM 2006 N N . GLY A 1 267 ? -15.661 4.652 -11.700 1.00 51.03 267 GLY A N 1
ATOM 2007 C CA . GLY A 1 267 ? -16.503 5.844 -11.760 1.00 51.03 267 GLY A CA 1
ATOM 2008 C C . GLY A 1 267 ? -17.933 5.554 -12.216 1.00 51.03 267 GLY A C 1
ATOM 2009 O O . GLY A 1 267 ? -18.551 6.423 -12.837 1.00 51.03 267 GLY A O 1
ATOM 2010 N N . GLY A 1 268 ? -18.431 4.340 -11.956 1.00 61.91 268 GLY A N 1
ATOM 2011 C CA . GLY A 1 268 ? -19.825 3.965 -12.178 1.00 61.91 268 GLY A CA 1
ATOM 2012 C C . GLY A 1 268 ? -20.501 3.422 -10.919 1.00 61.91 268 GLY A C 1
ATOM 2013 O O . GLY A 1 268 ? -19.852 3.178 -9.914 1.00 61.91 268 GLY A O 1
ATOM 2014 N N . ASP A 1 269 ? -21.801 3.182 -10.976 1.00 69.00 269 ASP A N 1
ATOM 2015 C CA . ASP A 1 269 ? -22.564 2.499 -9.929 1.00 69.00 269 ASP A CA 1
ATOM 2016 C C . ASP A 1 269 ? -23.608 1.582 -10.576 1.00 69.00 269 ASP A C 1
ATOM 2018 O O . ASP A 1 269 ? -23.994 1.803 -11.729 1.00 69.00 269 ASP A O 1
ATOM 2022 N N . LEU A 1 270 ? -24.045 0.540 -9.867 1.00 74.44 270 LEU A N 1
ATOM 2023 C CA . LEU A 1 270 ? -25.081 -0.381 -10.345 1.00 74.44 270 LEU A CA 1
ATOM 2024 C C . LEU A 1 270 ? -26.336 -0.275 -9.491 1.00 74.44 270 LEU A C 1
ATOM 2026 O O . LEU A 1 270 ? -26.275 -0.295 -8.268 1.00 74.44 270 LEU A O 1
ATOM 2030 N N . VAL A 1 271 ? -27.486 -0.261 -10.156 1.00 75.69 271 VAL A N 1
ATOM 2031 C CA . VAL A 1 271 ? -28.803 -0.308 -9.521 1.00 75.69 271 VAL A CA 1
ATOM 2032 C C . VAL A 1 271 ? -29.617 -1.455 -10.105 1.00 75.69 271 VAL A C 1
ATOM 2034 O O . VAL A 1 271 ? -29.630 -1.657 -11.318 1.00 75.69 271 VAL A O 1
ATOM 2037 N N . VAL A 1 272 ? -30.321 -2.221 -9.273 1.00 81.12 272 VAL A N 1
ATOM 2038 C CA . VAL A 1 272 ? -31.252 -3.244 -9.775 1.00 81.12 272 VAL A CA 1
ATOM 2039 C C . VAL A 1 272 ? -32.460 -2.546 -10.400 1.00 81.12 272 VAL A C 1
ATOM 2041 O O . VAL A 1 272 ? -33.081 -1.690 -9.775 1.00 81.12 272 VAL A O 1
ATOM 2044 N N . ARG A 1 273 ? -32.789 -2.883 -11.652 1.00 78.94 273 ARG A N 1
ATOM 2045 C CA . ARG A 1 273 ? -33.964 -2.344 -12.359 1.00 78.94 273 ARG A CA 1
ATOM 2046 C C . ARG A 1 273 ? -35.147 -3.296 -12.279 1.00 78.94 273 ARG A C 1
ATOM 2048 O O . ARG A 1 273 ? -36.251 -2.864 -11.962 1.00 78.94 273 ARG A O 1
ATOM 2055 N N . SER A 1 274 ? -34.916 -4.573 -12.569 1.00 80.44 274 SER A N 1
ATOM 2056 C CA . SER A 1 274 ? -35.933 -5.621 -12.481 1.00 80.44 274 SER A CA 1
ATOM 2057 C C . SER A 1 274 ? -35.299 -7.007 -12.383 1.00 80.44 274 SER A C 1
ATOM 2059 O O . SER A 1 274 ? -34.143 -7.208 -12.767 1.00 80.44 274 SER A O 1
ATOM 2061 N N . PHE A 1 275 ? -36.063 -7.970 -11.870 1.00 83.81 275 PHE A N 1
ATOM 2062 C CA . PHE A 1 275 ? -35.710 -9.384 -11.876 1.00 83.81 275 PHE A CA 1
ATOM 2063 C C . PHE A 1 275 ? -36.971 -10.210 -12.128 1.00 83.81 275 PHE A C 1
ATOM 2065 O O . PHE A 1 275 ? -37.793 -10.371 -11.229 1.00 83.81 275 PHE A O 1
ATOM 2072 N N . ASP A 1 276 ? -37.103 -10.734 -13.345 1.00 80.06 276 ASP A N 1
ATOM 2073 C CA . ASP A 1 276 ? -38.283 -11.472 -13.798 1.00 80.06 276 ASP A CA 1
ATOM 2074 C C . ASP A 1 276 ? -37.839 -12.723 -14.568 1.00 80.06 276 ASP A C 1
ATOM 2076 O O . ASP A 1 276 ? -36.903 -12.669 -15.367 1.00 80.06 276 ASP A O 1
ATOM 2080 N N . ASP A 1 277 ? -38.478 -13.867 -14.303 1.00 78.19 277 ASP A N 1
ATOM 2081 C CA . ASP A 1 277 ? -38.234 -15.150 -14.989 1.00 78.19 277 ASP A CA 1
ATOM 2082 C C . ASP A 1 277 ? -36.747 -15.565 -15.102 1.00 78.19 277 ASP A C 1
ATOM 2084 O O . ASP A 1 277 ? -36.309 -16.164 -16.084 1.00 78.19 277 ASP A O 1
ATOM 2088 N N . GLY A 1 278 ? -35.945 -15.266 -14.072 1.00 76.12 278 GLY A N 1
ATOM 2089 C CA . GLY A 1 278 ? -34.518 -15.608 -14.032 1.00 76.12 278 GLY A CA 1
ATOM 2090 C C . GLY A 1 278 ? -33.607 -14.642 -14.800 1.00 76.12 278 GLY A C 1
ATOM 2091 O O . GLY A 1 278 ? -32.402 -14.891 -14.878 1.00 76.12 278 GLY A O 1
ATOM 2092 N N . VAL A 1 279 ? -34.137 -13.538 -15.330 1.00 82.44 279 VAL A N 1
ATOM 2093 C CA . VAL A 1 279 ? -33.373 -12.478 -16.000 1.00 82.44 279 VAL A CA 1
ATOM 2094 C C . VAL A 1 279 ? -33.243 -11.278 -15.065 1.00 82.44 279 VAL A C 1
ATOM 2096 O O . VAL A 1 279 ? -34.233 -10.637 -14.721 1.00 82.44 279 VAL A O 1
ATOM 2099 N N . LEU A 1 280 ? -32.013 -10.964 -14.658 1.00 82.69 280 LEU A N 1
ATOM 2100 C CA . LEU A 1 280 ? -31.696 -9.795 -13.836 1.00 82.69 280 LEU A CA 1
ATOM 2101 C C . LEU A 1 280 ? -31.268 -8.625 -14.722 1.00 82.69 280 LEU A C 1
ATOM 2103 O O . LEU A 1 280 ? -30.295 -8.743 -15.468 1.00 82.69 280 LEU A O 1
ATOM 2107 N N . VAL A 1 281 ? -31.957 -7.489 -14.610 1.00 79.88 281 VAL A N 1
ATOM 2108 C CA . VAL A 1 281 ? -31.618 -6.247 -15.314 1.00 79.88 281 VAL A CA 1
ATOM 2109 C C . VAL A 1 281 ? -31.006 -5.255 -14.329 1.00 79.88 281 VAL A C 1
ATOM 2111 O O . VAL A 1 281 ? -31.636 -4.872 -13.342 1.00 79.88 281 VAL A O 1
ATOM 2114 N N . LEU A 1 282 ? -29.777 -4.825 -14.606 1.00 80.62 282 LEU A N 1
ATOM 2115 C CA . LEU A 1 282 ? -29.026 -3.857 -13.810 1.00 80.62 282 LEU A CA 1
ATOM 2116 C C . LEU A 1 282 ? -28.859 -2.560 -14.592 1.00 80.62 282 LEU A C 1
ATOM 2118 O O . LEU A 1 282 ? -28.357 -2.586 -15.706 1.00 80.62 282 LEU A O 1
ATOM 2122 N N . GLY A 1 283 ? -29.233 -1.427 -14.015 1.00 70.62 283 GLY A N 1
ATOM 2123 C CA . GLY A 1 283 ? -28.918 -0.109 -14.550 1.00 70.62 283 GLY A CA 1
ATOM 2124 C C . GLY A 1 283 ? -27.519 0.312 -14.121 1.00 70.62 283 GLY A C 1
ATOM 2125 O O . GLY A 1 283 ? -27.201 0.220 -12.940 1.00 70.62 283 GLY A O 1
ATOM 2126 N N . MET A 1 284 ? -26.699 0.804 -15.046 1.00 69.56 284 MET A N 1
ATOM 2127 C CA . MET A 1 284 ? -25.398 1.391 -14.721 1.00 69.56 284 MET A CA 1
ATOM 2128 C C . MET A 1 284 ? -25.475 2.917 -14.790 1.00 69.56 284 MET A C 1
ATOM 2130 O O . MET A 1 284 ? -25.937 3.477 -15.784 1.00 69.56 284 MET A O 1
ATOM 2134 N N . GLN A 1 285 ? -25.025 3.586 -13.733 1.00 64.56 285 GLN A N 1
ATOM 2135 C CA . GLN A 1 285 ? -24.923 5.045 -13.642 1.00 64.56 285 GLN A CA 1
ATOM 2136 C C . GLN A 1 285 ? -23.438 5.448 -13.671 1.00 64.56 285 GLN A C 1
ATOM 2138 O O . GLN A 1 285 ? -22.616 4.710 -13.144 1.00 64.56 285 GLN A O 1
ATOM 2143 N N . GLY A 1 286 ? -23.062 6.581 -14.281 1.00 53.59 286 GLY A N 1
ATOM 2144 C CA . GLY A 1 286 ? -21.669 7.078 -14.314 1.00 53.59 286 GLY A CA 1
ATOM 2145 C C . GLY A 1 286 ? -20.908 6.875 -15.638 1.00 53.59 286 GLY A C 1
ATOM 2146 O O . GLY A 1 286 ? -21.514 6.671 -16.688 1.00 53.59 286 GLY A O 1
ATOM 2147 N N . SER A 1 287 ? -19.573 7.007 -15.613 1.00 42.78 287 SER A N 1
ATOM 2148 C CA . SER A 1 287 ? -18.727 7.098 -16.822 1.00 42.78 287 SER A CA 1
ATOM 2149 C C . SER A 1 287 ? -18.729 5.795 -17.661 1.00 42.78 287 SER A C 1
ATOM 2151 O O . SER A 1 287 ? -18.353 4.740 -17.140 1.00 42.78 287 SER A O 1
ATOM 2153 N N . PRO A 1 288 ? -19.065 5.817 -18.974 1.00 42.91 288 PRO A N 1
ATOM 2154 C CA . PRO A 1 288 ? -19.276 4.600 -19.784 1.00 42.91 288 PRO A CA 1
ATOM 2155 C C . PRO A 1 288 ? -18.024 3.777 -20.134 1.00 42.91 288 PRO A C 1
ATOM 2157 O O . PRO A 1 288 ? -18.152 2.676 -20.683 1.00 42.91 288 PRO A O 1
ATOM 2160 N N . GLY A 1 289 ? -16.817 4.248 -19.790 1.00 47.59 289 GLY A N 1
ATOM 2161 C CA . GLY A 1 289 ? -15.546 3.530 -20.005 1.00 47.59 289 GLY A CA 1
ATOM 2162 C C . GLY A 1 289 ? -15.426 2.193 -19.250 1.00 47.59 289 GLY A C 1
ATOM 2163 O O . GLY A 1 289 ? -14.462 1.450 -19.442 1.00 47.59 289 GLY A O 1
ATOM 2164 N N . ALA A 1 290 ? -16.407 1.866 -18.404 1.00 44.75 290 ALA A N 1
ATOM 2165 C CA . ALA A 1 290 ? -16.494 0.630 -17.633 1.00 44.75 290 ALA A CA 1
ATOM 2166 C C . ALA A 1 290 ? -17.232 -0.534 -18.341 1.00 44.75 290 ALA A C 1
ATOM 2168 O O . ALA A 1 290 ? -17.100 -1.679 -17.913 1.00 44.75 290 ALA A O 1
ATOM 2169 N N . SER A 1 291 ? -17.992 -0.271 -19.409 1.00 47.00 291 SER A N 1
ATOM 2170 C CA . SER A 1 291 ? -19.144 -1.108 -19.807 1.00 47.00 291 SER A CA 1
ATOM 2171 C C . SER A 1 291 ? -18.827 -2.467 -20.459 1.00 47.00 291 SER A C 1
ATOM 2173 O O . SER A 1 291 ? -19.381 -3.487 -20.052 1.00 47.00 291 SER A O 1
ATOM 2175 N N . ILE A 1 292 ? -17.933 -2.546 -21.446 1.00 43.91 292 ILE A N 1
ATOM 2176 C CA . ILE A 1 292 ? -17.750 -3.797 -22.219 1.00 43.91 292 ILE A CA 1
ATOM 2177 C C . ILE A 1 292 ? -16.940 -4.881 -21.467 1.00 43.91 292 ILE A C 1
ATOM 2179 O O . ILE A 1 292 ? -17.339 -6.047 -21.498 1.00 43.91 292 ILE A O 1
ATOM 2183 N N . PRO A 1 293 ? -15.837 -4.568 -20.752 1.00 48.62 293 PRO A N 1
ATOM 2184 C CA . PRO A 1 293 ? -15.011 -5.604 -20.121 1.00 48.62 293 PRO A CA 1
ATOM 2185 C C . PRO A 1 293 ? -15.636 -6.240 -18.872 1.00 48.62 293 PRO A C 1
ATOM 2187 O O . PRO A 1 293 ? -15.217 -7.322 -18.466 1.00 48.62 293 PRO A O 1
ATOM 2190 N N . LEU A 1 294 ? -16.596 -5.565 -18.230 1.00 54.62 294 LEU A N 1
ATOM 2191 C CA . LEU A 1 294 ? -17.126 -5.968 -16.926 1.00 54.62 294 LEU A CA 1
ATOM 2192 C C . LEU A 1 294 ? -18.420 -6.771 -17.003 1.00 54.62 294 LEU A C 1
ATOM 2194 O O . LEU A 1 294 ? -18.676 -7.542 -16.087 1.00 54.62 294 LEU A O 1
ATOM 2198 N N . ALA A 1 295 ? -19.199 -6.671 -18.082 1.00 61.81 295 ALA A N 1
ATOM 2199 C CA . ALA A 1 295 ? -20.500 -7.337 -18.163 1.00 61.81 295 ALA A CA 1
ATOM 2200 C C . ALA A 1 295 ? -20.417 -8.859 -17.962 1.00 61.81 295 ALA A C 1
ATOM 2202 O O . ALA A 1 295 ? -21.234 -9.453 -17.259 1.00 61.81 295 ALA A O 1
ATOM 2203 N N . THR A 1 296 ? -19.372 -9.482 -18.509 1.00 62.75 296 THR A N 1
ATOM 2204 C CA . THR A 1 296 ? -19.128 -10.921 -18.329 1.00 62.75 296 THR A CA 1
ATOM 2205 C C . THR A 1 296 ? -18.713 -11.246 -16.892 1.00 62.75 296 THR A C 1
ATOM 2207 O O . THR A 1 296 ? -19.197 -12.220 -16.321 1.00 62.75 296 THR A O 1
ATOM 2210 N N . THR A 1 297 ? -17.847 -10.428 -16.288 1.00 69.19 297 THR A N 1
ATOM 2211 C CA . THR A 1 297 ? -17.372 -10.610 -14.907 1.00 69.19 297 THR A CA 1
ATOM 2212 C C . THR A 1 297 ? -18.505 -10.420 -13.905 1.00 69.19 297 THR A C 1
ATOM 2214 O O . THR A 1 297 ? -18.747 -11.309 -13.099 1.00 69.19 297 THR A O 1
ATOM 2217 N N . ILE A 1 298 ? -19.256 -9.322 -14.021 1.00 76.75 298 ILE A N 1
ATOM 2218 C CA . ILE A 1 298 ? -20.445 -9.019 -13.217 1.00 76.75 298 ILE A CA 1
ATOM 2219 C C . ILE A 1 298 ? -21.451 -10.168 -13.330 1.00 76.75 298 ILE A C 1
ATOM 2221 O O . ILE A 1 298 ? -21.874 -10.725 -12.319 1.00 76.75 298 ILE A O 1
ATOM 2225 N N . GLY A 1 299 ? -21.775 -10.590 -14.558 1.00 75.69 299 GLY A N 1
ATOM 2226 C CA . GLY A 1 299 ? -22.710 -11.688 -14.793 1.00 75.69 299 GLY A CA 1
ATOM 2227 C C . GLY A 1 299 ? -22.250 -13.021 -14.195 1.00 75.69 299 GLY A C 1
ATOM 2228 O O . GLY A 1 299 ? -23.066 -13.777 -13.672 1.00 75.69 299 GLY A O 1
ATOM 2229 N N . ASN A 1 300 ? -20.952 -13.326 -14.235 1.00 73.31 300 ASN A N 1
ATOM 2230 C CA . ASN A 1 300 ? -20.414 -14.558 -13.657 1.00 73.31 300 ASN A CA 1
ATOM 2231 C C . ASN A 1 300 ? -20.383 -14.524 -12.127 1.00 73.31 300 ASN A C 1
ATOM 2233 O O . ASN A 1 300 ? -20.774 -15.512 -11.509 1.00 73.31 300 ASN A O 1
ATOM 2237 N N . THR A 1 301 ? -19.980 -13.403 -11.527 1.00 74.44 301 THR A N 1
ATOM 2238 C CA . THR A 1 301 ? -19.999 -13.217 -10.070 1.00 74.44 301 THR A CA 1
ATOM 2239 C C . THR A 1 301 ? -21.422 -13.348 -9.537 1.00 74.44 301 THR A C 1
ATOM 2241 O O . THR A 1 301 ? -21.667 -14.130 -8.625 1.00 74.44 301 THR A O 1
ATOM 2244 N N . ILE A 1 302 ? -22.393 -12.681 -10.164 1.00 80.62 302 ILE A N 1
ATOM 2245 C CA . ILE A 1 302 ? -23.798 -12.755 -9.745 1.00 80.62 302 ILE A CA 1
ATOM 2246 C C . ILE A 1 302 ? -24.325 -14.187 -9.839 1.00 80.62 302 ILE A C 1
ATOM 2248 O O . ILE A 1 302 ? -24.887 -14.687 -8.872 1.00 80.62 302 ILE A O 1
ATOM 2252 N N . ARG A 1 303 ? -24.106 -14.888 -10.959 1.00 81.19 303 ARG A N 1
ATOM 2253 C CA . ARG A 1 303 ? -24.577 -16.277 -11.121 1.00 81.19 303 ARG A CA 1
ATOM 2254 C C . ARG A 1 303 ? -23.894 -17.273 -10.186 1.00 81.19 303 ARG A C 1
ATOM 2256 O O . ARG A 1 303 ? -24.475 -18.315 -9.897 1.00 81.19 303 ARG A O 1
ATOM 2263 N N . HIS A 1 304 ? -22.682 -16.972 -9.722 1.00 76.00 304 HIS A N 1
ATOM 2264 C CA . HIS A 1 304 ? -21.993 -17.792 -8.731 1.00 76.00 304 HIS A CA 1
ATOM 2265 C C . HIS A 1 304 ? -22.716 -17.769 -7.378 1.00 76.00 304 HIS A C 1
ATOM 2267 O O . HIS A 1 304 ? -22.945 -18.825 -6.792 1.00 76.00 304 HIS A O 1
ATOM 2273 N N . TYR A 1 305 ? -23.123 -16.584 -6.916 1.00 76.62 305 TYR A N 1
ATOM 2274 C CA . TYR A 1 305 ? -23.801 -16.412 -5.627 1.00 76.62 305 TYR A CA 1
ATOM 2275 C C . TYR A 1 305 ? -25.332 -16.556 -5.719 1.00 76.62 305 TYR A C 1
ATOM 2277 O O . TYR A 1 305 ? -25.984 -16.894 -4.733 1.00 76.62 305 TYR A O 1
ATOM 2285 N N . LEU A 1 306 ? -25.914 -16.366 -6.908 1.00 79.69 306 LEU A N 1
ATOM 2286 C CA . LEU A 1 306 ? -27.353 -16.439 -7.179 1.00 79.69 306 LEU A CA 1
ATOM 2287 C C . LEU A 1 306 ? -27.643 -17.404 -8.341 1.00 79.69 306 LEU A C 1
ATOM 2289 O O . LEU A 1 306 ? -27.930 -16.972 -9.458 1.00 79.69 306 LEU A O 1
ATOM 2293 N N . PRO A 1 307 ? -27.630 -18.728 -8.100 1.00 74.56 307 PRO A N 1
ATOM 2294 C CA . PRO A 1 307 ? -27.780 -19.736 -9.157 1.00 74.56 307 PRO A CA 1
ATOM 2295 C C . PRO A 1 307 ? -29.169 -19.762 -9.824 1.00 74.56 307 PRO A C 1
ATOM 2297 O O . PRO A 1 307 ? -29.355 -20.438 -10.832 1.00 74.56 307 PRO A O 1
ATOM 2300 N N . HIS A 1 308 ? -30.152 -19.043 -9.273 1.00 80.00 308 HIS A N 1
ATOM 2301 C CA . HIS A 1 308 ? -31.483 -18.852 -9.862 1.00 80.00 308 HIS A CA 1
ATOM 2302 C C . HIS A 1 308 ? -31.524 -17.717 -10.902 1.00 80.00 308 HIS A C 1
ATOM 2304 O O . HIS A 1 308 ? -32.495 -17.615 -11.651 1.00 80.00 308 HIS A O 1
ATOM 2310 N N . VAL A 1 309 ? -30.476 -16.890 -10.980 1.00 83.12 309 VAL A N 1
ATOM 2311 C CA . VAL A 1 309 ? -30.278 -15.924 -12.064 1.00 83.12 309 VAL A CA 1
ATOM 2312 C C . VAL A 1 309 ? -29.682 -16.674 -13.257 1.00 83.12 309 VAL A C 1
ATOM 2314 O O . VAL A 1 309 ? -28.576 -17.202 -13.192 1.00 83.12 309 VAL A O 1
ATOM 2317 N N . GLN A 1 310 ? -30.417 -16.747 -14.360 1.00 80.31 310 GLN A N 1
ATOM 2318 C CA . GLN A 1 310 ? -29.997 -17.425 -15.590 1.00 80.31 310 GLN A CA 1
ATOM 2319 C C . GLN A 1 310 ? -29.248 -16.459 -16.518 1.00 80.31 310 GLN A C 1
ATOM 2321 O O . GLN A 1 310 ? -28.224 -16.805 -17.117 1.00 80.31 310 GLN A O 1
ATOM 2326 N N . GLU A 1 311 ? -29.712 -15.212 -16.579 1.00 80.31 311 GLU A N 1
ATOM 2327 C CA . GLU A 1 311 ? -29.168 -14.161 -17.434 1.00 80.31 311 GLU A CA 1
ATOM 2328 C C . GLU A 1 311 ? -29.019 -12.853 -16.645 1.00 80.31 311 GLU A C 1
ATOM 2330 O O . GLU A 1 311 ? -29.880 -12.507 -15.839 1.00 80.31 311 GLU A O 1
ATOM 2335 N N . VAL A 1 312 ? -27.928 -12.120 -16.883 1.00 77.62 312 VAL A N 1
ATOM 2336 C CA . VAL A 1 312 ? -27.716 -10.766 -16.350 1.00 77.62 312 VAL A CA 1
ATOM 2337 C C . VAL A 1 312 ? -27.580 -9.812 -17.530 1.00 77.62 312 VAL A C 1
ATOM 2339 O O . VAL A 1 312 ? -26.704 -10.003 -18.374 1.00 77.62 312 VAL A O 1
ATOM 2342 N N . ARG A 1 313 ? -28.433 -8.788 -17.581 1.00 77.12 313 ARG A N 1
ATOM 2343 C CA . ARG A 1 313 ? -28.400 -7.706 -18.571 1.00 77.12 313 ARG A CA 1
ATOM 2344 C C . ARG A 1 313 ? -28.003 -6.412 -17.880 1.00 77.12 313 ARG A C 1
ATOM 2346 O O . ARG A 1 313 ? -28.571 -6.075 -16.846 1.00 77.12 313 ARG A O 1
ATOM 2353 N N . ILE A 1 314 ? -27.040 -5.694 -18.449 1.00 70.62 314 ILE A N 1
ATOM 2354 C CA . ILE A 1 314 ? -26.618 -4.387 -17.941 1.00 70.62 314 ILE A CA 1
ATOM 2355 C C . ILE A 1 314 ? -27.131 -3.320 -18.901 1.00 70.62 314 ILE A C 1
ATOM 2357 O O . ILE A 1 314 ? -26.684 -3.225 -20.042 1.00 70.62 314 ILE A O 1
ATOM 2361 N N . ASP A 1 315 ? -28.083 -2.543 -18.413 1.00 64.38 315 ASP A N 1
ATOM 2362 C CA . ASP A 1 315 ? -28.617 -1.336 -19.015 1.00 64.38 315 ASP A CA 1
ATOM 2363 C C . ASP A 1 315 ? -27.693 -0.163 -18.649 1.00 64.38 315 ASP A C 1
ATOM 2365 O O . ASP A 1 315 ? -27.860 0.528 -17.641 1.00 64.38 315 ASP A O 1
ATOM 2369 N N . CYS A 1 316 ? -26.624 0.007 -19.426 1.00 52.53 316 CYS A N 1
ATOM 2370 C CA . CYS A 1 316 ? -25.829 1.230 -19.397 1.00 52.53 316 CYS A CA 1
ATOM 2371 C C . CYS A 1 316 ? -26.712 2.310 -20.002 1.00 52.53 316 CYS A C 1
ATOM 2373 O O . CYS A 1 316 ? -26.918 2.226 -21.210 1.00 52.53 316 CYS A O 1
ATOM 2375 N N . GLY A 1 317 ? -27.227 3.242 -19.182 1.00 47.28 317 GLY A N 1
ATOM 2376 C CA . GLY A 1 317 ? -28.154 4.305 -19.590 1.00 47.28 317 GLY A CA 1
ATOM 2377 C C . GLY A 1 317 ? -28.038 4.609 -21.079 1.00 47.28 317 GLY A C 1
ATOM 2378 O O . GLY A 1 317 ? -27.029 5.151 -21.521 1.00 47.28 317 GLY A O 1
ATOM 2379 N N . THR A 1 318 ? -29.016 4.077 -21.804 1.00 37.12 318 THR A N 1
ATOM 2380 C CA . THR A 1 318 ? -29.154 3.962 -23.256 1.00 37.12 318 THR A CA 1
ATOM 2381 C C . THR A 1 318 ? -28.202 4.807 -24.106 1.00 37.12 318 THR A C 1
ATOM 2383 O O . THR A 1 318 ? -28.155 6.031 -23.976 1.00 37.12 318 THR A O 1
ATOM 2386 N N . GLY A 1 319 ? -27.590 4.172 -25.114 1.00 42.75 319 GLY A N 1
ATOM 2387 C CA . GLY A 1 319 ? -27.044 4.815 -26.319 1.00 42.75 319 GLY A CA 1
ATOM 2388 C C . GLY A 1 319 ? -28.089 5.552 -27.176 1.00 42.75 319 GLY A C 1
ATOM 2389 O O . GLY A 1 319 ? -27.923 5.645 -28.384 1.00 42.75 319 GLY A O 1
ATOM 2390 N N . ASP A 1 320 ? -29.136 6.090 -26.549 1.00 44.81 320 ASP A N 1
ATOM 2391 C CA . ASP A 1 320 ? -30.245 6.824 -27.156 1.00 44.81 320 ASP A CA 1
ATOM 2392 C C . ASP A 1 320 ? -30.099 8.354 -26.997 1.00 44.81 320 ASP A C 1
ATOM 2394 O O . ASP A 1 320 ? -30.906 9.099 -27.553 1.00 44.81 320 ASP A O 1
ATOM 2398 N N . ASP A 1 321 ? -29.080 8.853 -26.277 1.00 65.69 321 ASP A N 1
ATOM 2399 C CA . ASP A 1 321 ? -28.771 10.290 -26.196 1.00 65.69 321 ASP A CA 1
ATOM 2400 C C . ASP A 1 321 ? -27.502 10.638 -26.992 1.00 65.69 321 ASP A C 1
ATOM 2402 O O . ASP A 1 321 ? -26.397 10.149 -26.732 1.00 65.69 321 ASP A O 1
ATOM 2406 N N . VAL A 1 322 ? -27.674 11.542 -27.958 1.00 66.69 322 VAL A N 1
ATOM 2407 C CA . VAL A 1 322 ? -26.629 12.117 -28.811 1.00 66.69 322 VAL A CA 1
ATOM 2408 C C . VAL A 1 322 ? -25.473 12.692 -27.985 1.00 66.69 322 VAL A C 1
ATOM 2410 O O . VAL A 1 322 ? -24.315 12.541 -28.380 1.00 66.69 322 VAL A O 1
ATOM 2413 N N . GLN A 1 323 ? -25.748 13.300 -26.825 1.00 73.25 323 GLN A N 1
ATOM 2414 C CA . GLN A 1 323 ? -24.709 13.870 -25.962 1.00 73.25 323 GLN A CA 1
ATOM 2415 C C . GLN A 1 323 ? -23.778 12.785 -25.401 1.00 73.25 323 GLN A C 1
ATOM 2417 O O . GLN A 1 323 ? -22.556 12.949 -25.404 1.00 73.25 323 GLN A O 1
ATOM 2422 N N . GLY A 1 324 ? -24.336 11.644 -24.990 1.00 64.69 324 GLY A N 1
ATOM 2423 C CA . GLY A 1 324 ? -23.560 10.521 -24.463 1.00 64.69 324 GLY A CA 1
ATOM 2424 C C . GLY A 1 324 ? -22.591 9.945 -25.496 1.00 64.69 324 GLY A C 1
ATOM 2425 O O . GLY A 1 324 ? -21.434 9.661 -25.178 1.00 64.69 324 GLY A O 1
ATOM 2426 N N . LEU A 1 325 ? -23.016 9.828 -26.756 1.00 72.62 325 LEU A N 1
ATOM 2427 C CA . LEU A 1 325 ? -22.152 9.360 -27.848 1.00 72.62 325 LEU A CA 1
ATOM 2428 C C . LEU A 1 325 ? -21.059 10.366 -28.208 1.00 72.62 325 LEU A C 1
ATOM 2430 O O . LEU A 1 325 ? -19.924 9.971 -28.501 1.00 72.62 325 LEU A O 1
ATOM 2434 N N . LEU A 1 326 ? -21.378 11.663 -28.162 1.00 75.44 326 LEU A N 1
ATOM 2435 C CA . LEU A 1 326 ? -20.386 12.707 -28.391 1.00 75.44 326 LEU A CA 1
ATOM 2436 C C . LEU A 1 326 ? -19.262 12.621 -27.365 1.00 75.44 326 LEU A C 1
ATOM 2438 O O . LEU A 1 326 ? -18.097 12.603 -27.750 1.00 75.44 326 LEU A O 1
ATOM 2442 N N . ASP A 1 327 ? -19.590 12.492 -26.083 1.00 70.88 327 ASP A N 1
ATOM 2443 C CA . ASP A 1 327 ? -18.591 12.480 -25.014 1.00 70.88 327 ASP A CA 1
ATOM 2444 C C . ASP A 1 327 ? -17.778 11.183 -24.944 1.00 70.88 327 ASP A C 1
ATOM 2446 O O . ASP A 1 327 ? -16.615 11.205 -24.537 1.00 70.88 327 ASP A O 1
ATOM 2450 N N . THR A 1 328 ? -18.352 10.060 -25.375 1.00 62.59 328 THR A N 1
ATOM 2451 C CA . THR A 1 328 ? -17.717 8.740 -25.241 1.00 62.59 328 THR A CA 1
ATOM 2452 C C . THR A 1 328 ? -16.912 8.301 -26.455 1.00 62.59 328 THR A C 1
ATOM 2454 O O . THR A 1 328 ? -15.879 7.653 -26.288 1.00 62.59 328 THR A O 1
ATOM 2457 N N . LEU A 1 329 ? -17.360 8.628 -27.669 1.00 71.38 329 LEU A N 1
ATOM 2458 C CA . LEU A 1 329 ? -16.762 8.108 -28.903 1.00 71.38 329 LEU A CA 1
ATOM 2459 C C . LEU A 1 329 ? -16.136 9.200 -29.765 1.00 71.38 329 LEU A C 1
ATOM 2461 O O . LEU A 1 329 ? -15.083 8.985 -30.362 1.00 71.38 329 LEU A O 1
ATOM 2465 N N . ILE A 1 330 ? -16.774 10.367 -29.842 1.00 80.75 330 ILE A N 1
ATOM 2466 C CA . ILE A 1 330 ? -16.393 11.405 -30.805 1.00 80.75 330 ILE A CA 1
ATOM 2467 C C . ILE A 1 330 ? -15.370 12.368 -30.197 1.00 80.75 330 ILE A C 1
ATOM 2469 O O . ILE A 1 330 ? -14.304 12.581 -30.775 1.00 80.75 330 ILE A O 1
ATOM 2473 N N . ASN A 1 331 ? -15.655 12.913 -29.014 1.00 83.12 331 ASN A N 1
ATOM 2474 C CA . ASN A 1 331 ? -14.826 13.907 -28.334 1.00 83.12 331 ASN A CA 1
ATOM 2475 C C . ASN A 1 331 ? -13.416 13.410 -27.992 1.00 83.12 331 ASN A C 1
ATOM 2477 O O . ASN A 1 331 ? -12.478 14.169 -28.234 1.00 83.12 331 ASN A O 1
ATOM 2481 N N . PRO A 1 332 ? -13.202 12.160 -27.540 1.00 79.94 332 PRO A N 1
ATOM 2482 C CA . PRO A 1 332 ? -11.851 11.639 -27.348 1.00 79.94 332 PRO A CA 1
ATOM 2483 C C . PRO A 1 332 ? -11.017 11.633 -28.639 1.00 79.94 332 PRO A C 1
ATOM 2485 O O . PRO A 1 332 ? -9.838 11.968 -28.602 1.00 79.94 332 PRO A O 1
ATOM 2488 N N . ALA A 1 333 ? -11.628 11.325 -29.789 1.00 76.44 333 ALA A N 1
ATOM 2489 C CA . ALA A 1 333 ? -10.928 11.265 -31.073 1.00 76.44 333 ALA A CA 1
ATOM 2490 C C . ALA A 1 333 ? -10.588 12.656 -31.639 1.00 76.44 333 ALA A C 1
ATOM 2492 O O . ALA A 1 333 ? -9.546 12.833 -32.268 1.00 76.44 333 ALA A O 1
ATOM 2493 N N . VAL A 1 334 ? -11.444 13.661 -31.423 1.00 76.88 334 VAL A N 1
ATOM 2494 C CA . VAL A 1 334 ? -11.164 15.039 -31.873 1.00 76.88 334 VAL A CA 1
ATOM 2495 C C . VAL A 1 334 ? -10.291 15.830 -30.891 1.00 76.88 334 VAL A C 1
ATOM 2497 O O . VAL A 1 334 ? -9.607 16.771 -31.307 1.00 76.88 334 VAL A O 1
ATOM 2500 N N . ALA A 1 335 ? -10.251 15.426 -29.616 1.00 77.06 335 ALA A N 1
ATOM 2501 C CA . ALA A 1 335 ? -9.415 16.041 -28.587 1.00 77.06 335 ALA A CA 1
ATOM 2502 C C . ALA A 1 335 ? -7.914 15.910 -28.889 1.00 77.06 335 ALA A C 1
ATOM 2504 O O . ALA A 1 335 ? -7.163 16.848 -28.618 1.00 77.06 335 ALA A O 1
ATOM 2505 N N . ASP A 1 336 ? -7.485 14.821 -29.540 1.00 73.75 336 ASP A N 1
ATOM 2506 C CA . ASP A 1 336 ? -6.101 14.630 -30.013 1.00 73.75 336 ASP A CA 1
ATOM 2507 C C . ASP A 1 336 ? -5.655 15.719 -31.007 1.00 73.75 336 ASP A C 1
ATOM 2509 O O . ASP A 1 336 ? -4.466 16.013 -31.151 1.00 73.75 336 ASP A O 1
ATOM 2513 N N . HIS A 1 337 ? -6.618 16.371 -31.662 1.00 73.31 337 HIS A N 1
ATOM 2514 C CA . HIS A 1 337 ? -6.405 17.494 -32.571 1.00 73.31 337 HIS A CA 1
ATOM 2515 C C . HIS A 1 337 ? -6.731 18.853 -31.926 1.00 73.31 337 HIS A C 1
ATOM 2517 O O . HIS A 1 337 ? -6.825 19.871 -32.616 1.00 73.31 337 HIS A O 1
ATOM 2523 N N . GLY A 1 338 ? -6.898 18.881 -30.601 1.00 76.38 338 GLY A N 1
ATOM 2524 C CA . GLY A 1 338 ? -7.220 20.072 -29.819 1.00 76.38 338 GLY A CA 1
ATOM 2525 C C . GLY A 1 338 ? -8.638 20.600 -30.038 1.00 76.38 338 GLY A C 1
ATOM 2526 O O . GLY A 1 338 ? -8.892 21.769 -29.741 1.00 76.38 338 GLY A O 1
ATOM 2527 N N . GLY A 1 339 ? -9.544 19.795 -30.600 1.00 79.06 339 GLY A N 1
ATOM 2528 C CA . GLY A 1 339 ? -10.931 20.170 -30.864 1.00 79.06 339 GLY A CA 1
ATOM 2529 C C . GLY A 1 339 ? -11.934 19.473 -29.951 1.00 79.06 339 GLY A C 1
ATOM 2530 O O . GLY A 1 339 ? -11.621 18.480 -29.300 1.00 79.06 339 GLY A O 1
ATOM 2531 N N . LYS A 1 340 ? -13.156 20.003 -29.913 1.00 84.38 340 LYS A N 1
ATOM 2532 C CA . LYS A 1 340 ? -14.293 19.422 -29.191 1.00 84.38 340 LYS A CA 1
ATOM 2533 C C . LYS A 1 340 ? -15.567 19.609 -30.007 1.00 84.38 340 LYS A C 1
ATOM 2535 O O . LYS A 1 340 ? -15.691 20.603 -30.714 1.00 84.38 340 LYS A O 1
ATOM 2540 N N . VAL A 1 341 ? -16.503 18.676 -29.906 1.00 84.00 341 VAL A N 1
ATOM 2541 C CA . VAL A 1 341 ? -17.846 18.777 -30.482 1.00 84.00 341 VAL A CA 1
ATOM 2542 C C . VAL A 1 341 ? -18.865 18.810 -29.355 1.00 84.00 341 VAL A C 1
ATOM 2544 O O . VAL A 1 341 ? -18.818 18.004 -28.425 1.00 84.00 341 VAL A O 1
ATOM 2547 N N . VAL A 1 342 ? -19.776 19.769 -29.426 1.00 82.12 342 VAL A N 1
ATOM 2548 C CA . VAL A 1 342 ? -20.822 19.997 -28.432 1.00 82.12 342 VAL A CA 1
ATOM 2549 C C . VAL A 1 342 ? -22.174 19.864 -29.121 1.00 82.12 342 VAL A C 1
ATOM 2551 O O . VAL A 1 342 ? -22.343 20.346 -30.240 1.00 82.12 342 VAL A O 1
ATOM 2554 N N . LEU A 1 343 ? -23.125 19.192 -28.473 1.00 85.56 343 LEU A N 1
ATOM 2555 C CA . LEU A 1 343 ? -24.522 19.212 -28.894 1.00 85.56 343 LEU A CA 1
ATOM 2556 C C . LEU A 1 343 ? -25.141 20.523 -28.425 1.00 85.56 343 LEU A C 1
ATOM 2558 O O . LEU A 1 343 ? -25.197 20.780 -27.224 1.00 85.56 343 LEU A O 1
ATOM 2562 N N . ASP A 1 344 ? -25.624 21.336 -29.355 1.00 76.69 344 ASP A N 1
ATOM 2563 C CA . ASP A 1 344 ? -26.380 22.529 -28.983 1.00 76.69 344 ASP A CA 1
ATOM 2564 C C . ASP A 1 344 ? -27.847 22.155 -28.727 1.00 76.69 344 ASP A C 1
ATOM 2566 O O . ASP A 1 344 ? -28.446 22.611 -27.752 1.00 76.69 344 ASP A O 1
ATOM 2570 N N . ARG A 1 345 ? -28.431 21.296 -29.578 1.00 76.88 345 ARG A N 1
ATOM 2571 C CA . ARG A 1 345 ? -29.816 20.811 -29.436 1.00 76.88 345 ARG A CA 1
ATOM 2572 C C . ARG A 1 345 ? -30.134 19.636 -30.363 1.00 76.88 345 ARG A C 1
ATOM 2574 O O . ARG A 1 345 ? -29.476 19.429 -31.379 1.00 76.88 345 ARG A O 1
ATOM 2581 N N . VAL A 1 346 ? -31.216 18.927 -30.051 1.00 77.75 346 VAL A N 1
ATOM 2582 C CA . VAL A 1 346 ? -31.893 17.981 -30.953 1.00 77.75 346 VAL A CA 1
ATOM 2583 C C . VAL A 1 346 ? -33.280 18.540 -31.255 1.00 77.75 346 VAL A C 1
ATOM 2585 O O . VAL A 1 346 ? -33.986 18.941 -30.332 1.00 77.75 346 VAL A O 1
ATOM 2588 N N . ASP A 1 347 ? -33.656 18.599 -32.530 1.00 69.44 347 ASP A N 1
ATOM 2589 C CA . ASP A 1 347 ? -34.991 19.021 -32.961 1.00 69.44 347 ASP A CA 1
ATOM 2590 C C . ASP A 1 347 ? -35.545 17.998 -33.957 1.00 69.44 347 ASP A C 1
ATOM 2592 O O . ASP A 1 347 ? -34.985 17.799 -35.037 1.00 69.44 347 ASP A O 1
ATOM 2596 N N . GLY A 1 348 ? -36.612 17.304 -33.560 1.00 76.50 348 GLY A N 1
ATOM 2597 C CA . GLY A 1 348 ? -37.168 16.185 -34.319 1.00 76.50 348 GLY A CA 1
ATOM 2598 C C . GLY A 1 348 ? -36.157 15.052 -34.509 1.00 76.50 348 GLY A C 1
ATOM 2599 O O . GLY A 1 348 ? -35.690 14.458 -33.541 1.00 76.50 348 GLY A O 1
ATOM 2600 N N . ASP A 1 349 ? -35.845 14.756 -35.768 1.00 81.75 349 ASP A N 1
ATOM 2601 C CA . ASP A 1 349 ? -34.922 13.706 -36.204 1.00 81.75 349 ASP A CA 1
ATOM 2602 C C . ASP A 1 349 ? -33.515 14.239 -36.553 1.00 81.75 349 ASP A C 1
ATOM 2604 O O . ASP A 1 349 ? -32.690 13.522 -37.131 1.00 81.75 349 ASP A O 1
ATOM 2608 N N . ALA A 1 350 ? -33.222 15.495 -36.193 1.00 77.38 350 ALA A N 1
ATOM 2609 C CA . ALA A 1 350 ? -31.960 16.159 -36.491 1.00 77.38 350 ALA A CA 1
ATOM 2610 C C . ALA A 1 350 ? -31.198 16.594 -35.228 1.00 77.38 350 ALA A C 1
ATOM 2612 O O . ALA A 1 350 ? -31.739 17.254 -34.337 1.00 77.38 350 ALA A O 1
ATOM 2613 N N . ALA A 1 351 ? -29.901 16.276 -35.186 1.00 83.81 351 ALA A N 1
ATOM 2614 C CA . ALA A 1 351 ? -28.974 16.742 -34.156 1.00 83.81 351 ALA A CA 1
ATOM 2615 C C . ALA A 1 351 ? -28.175 17.957 -34.647 1.00 83.81 351 ALA A C 1
ATOM 2617 O O . ALA A 1 351 ? -27.605 17.929 -35.737 1.00 83.81 351 ALA A O 1
ATOM 2618 N N . PHE A 1 352 ? -28.100 19.009 -33.833 1.00 84.69 352 PHE A N 1
ATOM 2619 C CA . PHE A 1 352 ? -27.415 20.259 -34.156 1.00 84.69 352 PHE A CA 1
ATOM 2620 C C . PHE A 1 352 ? -26.172 20.396 -33.286 1.00 84.69 352 PHE A C 1
ATOM 2622 O O . PHE A 1 352 ? -26.258 20.446 -32.056 1.00 84.69 352 PHE A O 1
ATOM 2629 N N . LEU A 1 353 ? -25.013 20.399 -33.938 1.00 88.75 353 LEU A N 1
ATOM 2630 C CA . LEU A 1 353 ? -23.709 20.315 -33.300 1.00 88.75 353 LEU A CA 1
ATOM 2631 C C . LEU A 1 353 ? -22.891 21.575 -33.550 1.00 88.75 353 LEU A C 1
ATOM 2633 O O . LEU A 1 353 ? -22.998 22.215 -34.597 1.00 88.75 353 LEU A O 1
ATOM 2637 N N . ARG A 1 354 ? -21.996 21.860 -32.608 1.00 88.69 354 ARG A N 1
ATOM 2638 C CA . ARG A 1 354 ? -21.036 22.953 -32.687 1.00 88.69 354 ARG A CA 1
ATOM 2639 C C . ARG A 1 354 ? -19.632 22.463 -32.368 1.00 88.69 354 ARG A C 1
ATOM 2641 O O . ARG A 1 354 ? -19.387 21.825 -31.345 1.00 88.69 354 ARG A O 1
ATOM 2648 N N . PHE A 1 355 ? -18.697 22.772 -33.255 1.00 86.88 355 PHE A N 1
ATOM 2649 C CA . PHE A 1 355 ? -17.279 22.497 -33.100 1.00 86.88 355 PHE A CA 1
ATOM 2650 C C . PHE A 1 355 ? -16.596 23.647 -32.361 1.00 86.88 355 PHE A C 1
ATOM 2652 O O . PHE A 1 355 ? -16.731 24.820 -32.703 1.00 86.88 355 PHE A O 1
ATOM 2659 N N . GLU A 1 356 ? -15.794 23.293 -31.370 1.00 83.69 356 GLU A N 1
ATOM 2660 C CA . GLU A 1 356 ? -15.005 24.203 -30.553 1.00 83.69 356 GLU A CA 1
ATOM 2661 C C . GLU A 1 356 ? -13.508 23.864 -30.664 1.00 83.69 356 GLU A C 1
ATOM 2663 O O . GLU A 1 356 ? -13.102 22.777 -31.101 1.00 83.69 356 GLU A O 1
ATOM 2668 N N . GLY A 1 357 ? -12.656 24.812 -30.266 1.00 81.81 357 GLY A N 1
ATOM 2669 C CA . GLY A 1 357 ? -11.204 24.626 -30.228 1.00 81.81 357 GLY A CA 1
ATOM 2670 C C . GLY A 1 357 ? -10.576 24.488 -31.618 1.00 81.81 357 GLY A C 1
ATOM 2671 O O . GLY A 1 357 ? -10.944 25.188 -32.561 1.00 81.81 357 GLY A O 1
ATOM 2672 N N . GLY A 1 358 ? -9.611 23.577 -31.758 1.00 75.94 358 GLY A N 1
ATOM 2673 C CA . GLY A 1 358 ? -8.888 23.316 -33.007 1.00 75.94 358 GLY A CA 1
ATOM 2674 C C . GLY A 1 358 ? -9.782 22.875 -34.172 1.00 75.94 358 GLY A C 1
ATOM 2675 O O . GLY A 1 358 ? -9.421 23.080 -35.330 1.00 75.94 358 GLY A O 1
ATOM 2676 N N . CYS A 1 359 ? -10.973 22.339 -33.885 1.00 77.19 359 CYS A N 1
ATOM 2677 C CA . CYS A 1 359 ? -11.946 21.940 -34.901 1.00 77.19 359 CYS A CA 1
ATOM 2678 C C . CYS A 1 359 ? -12.836 23.091 -35.387 1.00 77.19 359 CYS A C 1
ATOM 2680 O O . CYS A 1 359 ? -13.344 23.005 -36.502 1.00 77.19 359 CYS A O 1
ATOM 2682 N N . GLN A 1 360 ? -12.976 24.181 -34.621 1.00 80.69 360 GLN A N 1
ATOM 2683 C CA . GLN A 1 360 ? -13.848 25.303 -34.984 1.00 80.69 360 GLN A CA 1
ATOM 2684 C C . GLN A 1 360 ? -13.430 25.953 -36.312 1.00 80.69 360 GLN A C 1
ATOM 2686 O O . GLN A 1 360 ? -14.281 26.364 -37.079 1.00 80.69 360 GLN A O 1
ATOM 2691 N N . GLY A 1 361 ? -12.136 26.019 -36.626 1.00 72.50 361 GLY A N 1
ATOM 2692 C CA . GLY A 1 361 ? -11.618 26.625 -37.863 1.00 72.50 361 GLY A CA 1
ATOM 2693 C C . GLY A 1 361 ? -10.957 25.634 -38.830 1.00 72.50 361 GLY A C 1
ATOM 2694 O O . GLY A 1 361 ? -10.190 26.015 -39.713 1.00 72.50 361 GLY A O 1
ATOM 2695 N N . CYS A 1 362 ? -11.180 24.333 -38.641 1.00 77.06 362 CYS A N 1
ATOM 2696 C CA . CYS A 1 362 ? -10.445 23.306 -39.370 1.00 77.06 362 CYS A CA 1
ATOM 2697 C C . CYS A 1 362 ? -10.988 23.105 -40.794 1.00 77.06 362 CYS A C 1
ATOM 2699 O O . CYS A 1 362 ? -12.180 22.884 -40.988 1.00 77.06 362 CYS A O 1
ATOM 2701 N N . ALA A 1 363 ? -10.099 23.050 -41.795 1.00 72.06 363 ALA A N 1
ATOM 2702 C CA . ALA A 1 363 ? -10.471 22.742 -43.183 1.00 72.06 363 ALA A CA 1
ATOM 2703 C C . ALA A 1 363 ? -11.059 21.330 -43.376 1.00 72.06 363 ALA A C 1
ATOM 2705 O O . ALA A 1 363 ? -11.654 21.049 -44.414 1.00 72.06 363 ALA A O 1
ATOM 2706 N N . MET A 1 364 ? -10.886 20.455 -42.381 1.00 76.81 364 MET A N 1
ATOM 2707 C CA . MET A 1 364 ? -11.412 19.092 -42.364 1.00 76.81 364 MET A CA 1
ATOM 2708 C C . MET A 1 364 ? -12.715 18.960 -41.569 1.00 76.81 364 MET A C 1
ATOM 2710 O O . MET A 1 364 ? -13.271 17.869 -41.560 1.00 76.81 364 MET A O 1
ATOM 2714 N N . ALA A 1 365 ? -13.223 20.024 -40.931 1.00 76.50 365 ALA A N 1
ATOM 2715 C CA . ALA A 1 365 ? -14.410 19.949 -40.069 1.00 76.50 365 ALA A CA 1
ATOM 2716 C C . ALA A 1 365 ? -15.638 19.385 -40.808 1.00 76.50 365 ALA A C 1
ATOM 2718 O O . ALA A 1 365 ? -16.285 18.465 -40.313 1.00 76.50 365 ALA A O 1
ATOM 2719 N N . GLU A 1 366 ? -15.874 19.833 -42.047 1.00 80.19 366 GLU A N 1
ATOM 2720 C CA . GLU A 1 366 ? -16.968 19.335 -42.895 1.00 80.19 366 GLU A CA 1
ATOM 2721 C C . GLU A 1 366 ? -16.817 17.833 -43.212 1.00 80.19 366 GLU A C 1
ATOM 2723 O O . GLU A 1 366 ? -17.801 17.094 -43.230 1.00 80.19 366 GLU A O 1
ATOM 2728 N N . LEU A 1 367 ? -15.582 17.348 -43.395 1.00 80.75 367 LEU A N 1
ATOM 2729 C CA . LEU A 1 367 ? -15.312 15.925 -43.615 1.00 80.75 367 LEU A CA 1
ATOM 2730 C C . LEU A 1 367 ? -15.478 15.113 -42.321 1.00 80.75 367 LEU A C 1
ATOM 2732 O O . LEU A 1 367 ? -16.086 14.047 -42.346 1.00 80.75 367 LEU A O 1
ATOM 2736 N N . THR A 1 368 ? -14.975 15.624 -41.195 1.00 82.31 368 THR A N 1
ATOM 2737 C CA . THR A 1 368 ? -15.108 15.010 -39.865 1.00 82.31 368 THR A CA 1
ATOM 2738 C C . THR A 1 368 ? -16.575 14.844 -39.482 1.00 82.31 368 THR A C 1
ATOM 2740 O O . THR A 1 368 ? -16.961 13.794 -38.970 1.00 82.31 368 THR A O 1
ATOM 2743 N N . LEU A 1 369 ? -17.411 15.838 -39.789 1.00 85.19 369 LEU A N 1
ATOM 2744 C CA . LEU A 1 369 ? -18.846 15.751 -39.567 1.00 85.19 369 LEU A CA 1
ATOM 2745 C C . LEU A 1 369 ? -19.491 14.689 -40.467 1.00 85.19 369 LEU A C 1
ATOM 2747 O O . LEU A 1 369 ? -20.085 13.742 -39.958 1.00 85.19 369 LEU A O 1
ATOM 2751 N N . ARG A 1 370 ? -19.337 14.814 -41.793 1.00 83.62 370 ARG A N 1
ATOM 2752 C CA . ARG A 1 370 ? -20.056 13.980 -42.776 1.00 83.62 370 ARG A CA 1
ATOM 2753 C C . ARG A 1 370 ? -19.574 12.533 -42.845 1.00 83.62 370 ARG A C 1
ATOM 2755 O O . ARG A 1 370 ? -20.355 11.644 -43.162 1.00 83.62 370 ARG A O 1
ATOM 2762 N N . GLN A 1 371 ? -18.288 12.290 -42.608 1.00 82.31 371 GLN A N 1
ATOM 2763 C CA . GLN A 1 371 ? -17.679 10.960 -42.746 1.00 82.31 371 GLN A CA 1
ATOM 2764 C C . GLN A 1 371 ? -17.317 10.315 -41.407 1.00 82.31 371 GLN A C 1
ATOM 2766 O O . GLN A 1 371 ? -17.067 9.113 -41.374 1.00 82.31 371 GLN A O 1
ATOM 2771 N N . GLY A 1 372 ? -17.282 11.088 -40.319 1.00 85.12 372 GLY A N 1
ATOM 2772 C CA . GLY A 1 372 ? -16.984 10.586 -38.979 1.00 85.12 372 GLY A CA 1
ATOM 2773 C C . GLY A 1 372 ? -18.217 10.563 -38.086 1.00 85.12 372 GLY A C 1
ATOM 2774 O O . GLY A 1 372 ? -18.697 9.498 -37.714 1.00 85.12 372 GLY A O 1
ATOM 2775 N N . ILE A 1 373 ? -18.728 11.743 -37.748 1.00 85.75 373 ILE A N 1
ATOM 2776 C CA . ILE A 1 373 ? -19.721 11.929 -36.682 1.00 85.75 373 ILE A CA 1
ATOM 2777 C C . ILE A 1 373 ? -21.120 11.484 -37.107 1.00 85.75 373 ILE A C 1
ATOM 2779 O O . ILE A 1 373 ? -21.758 10.706 -36.402 1.00 85.75 373 ILE A O 1
ATOM 2783 N N . GLU A 1 374 ? -21.588 11.945 -38.265 1.00 86.56 374 GLU A N 1
ATOM 2784 C CA . GLU A 1 374 ? -22.941 11.672 -38.756 1.00 86.56 374 GLU A CA 1
ATOM 2785 C C . GLU A 1 374 ? -23.223 10.166 -38.929 1.00 86.56 374 GLU A C 1
ATOM 2787 O O . GLU A 1 374 ? -24.227 9.701 -38.391 1.00 86.56 374 GLU A O 1
ATOM 2792 N N . PRO A 1 375 ? -22.341 9.351 -39.546 1.00 82.62 375 PRO A N 1
ATOM 2793 C CA . PRO A 1 375 ? -22.568 7.908 -39.65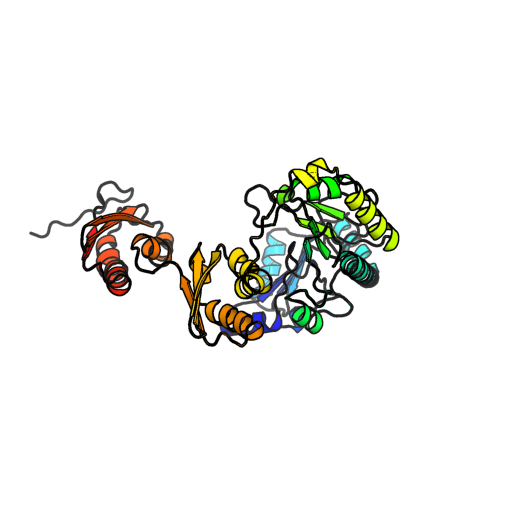4 1.00 82.62 375 PRO A CA 1
ATOM 2794 C C . PRO A 1 375 ? -22.623 7.182 -38.305 1.00 82.62 375 PRO A C 1
ATOM 2796 O O . PRO A 1 375 ? -23.309 6.170 -38.189 1.00 82.62 375 PRO A O 1
ATOM 2799 N N . ILE A 1 376 ? -21.886 7.667 -37.300 1.00 80.44 376 ILE A N 1
ATOM 2800 C CA . ILE A 1 376 ? -21.894 7.086 -35.953 1.00 80.44 376 ILE A CA 1
ATOM 2801 C C . ILE A 1 376 ? -23.216 7.424 -35.264 1.00 80.44 376 ILE A C 1
ATOM 2803 O O . ILE A 1 376 ? -23.891 6.520 -34.785 1.00 80.44 376 ILE A O 1
ATOM 2807 N N . LEU A 1 377 ? -23.629 8.694 -35.273 1.00 79.19 377 LEU A N 1
ATOM 2808 C CA . LEU A 1 377 ? -24.868 9.118 -34.617 1.00 79.19 377 LEU A CA 1
ATOM 2809 C C . LEU A 1 377 ? -26.115 8.494 -35.256 1.00 79.19 377 LEU A C 1
ATOM 2811 O O . LEU A 1 377 ? -26.981 8.028 -34.530 1.00 79.19 377 LEU A O 1
ATOM 2815 N N . VAL A 1 378 ? -26.178 8.404 -36.588 1.00 80.56 378 VAL A N 1
ATOM 2816 C CA . VAL A 1 378 ? -27.311 7.776 -37.297 1.00 80.56 378 VAL A CA 1
ATOM 2817 C C . VAL A 1 378 ? -27.369 6.260 -37.064 1.00 80.56 378 VAL A C 1
ATOM 2819 O O . VAL A 1 378 ? -28.446 5.666 -37.071 1.00 80.56 378 VAL A O 1
ATOM 2822 N N . ARG A 1 379 ? -26.219 5.600 -36.867 1.00 78.44 379 ARG A N 1
ATOM 2823 C CA . ARG A 1 379 ? -26.174 4.153 -36.606 1.00 78.44 379 ARG A CA 1
ATOM 2824 C C . ARG A 1 379 ? -26.563 3.812 -35.172 1.00 78.44 379 ARG A C 1
ATOM 2826 O O . ARG A 1 379 ? -27.248 2.817 -34.964 1.00 78.44 379 ARG A O 1
ATOM 2833 N N . GLU A 1 380 ? -26.069 4.587 -34.214 1.00 73.19 380 GLU A N 1
ATOM 2834 C CA . GLU A 1 380 ? -26.228 4.288 -32.790 1.00 73.19 380 GLU A CA 1
ATOM 2835 C C . GLU A 1 380 ? -27.515 4.900 -32.209 1.00 73.19 380 GLU A C 1
ATOM 2837 O O . GLU A 1 380 ? -28.080 4.318 -31.293 1.00 73.19 380 GLU A O 1
ATOM 2842 N N . VAL A 1 381 ? -28.035 6.002 -32.776 1.00 74.56 381 VAL A N 1
ATOM 2843 C CA . VAL A 1 381 ? -29.282 6.652 -32.333 1.00 74.56 381 VAL A CA 1
ATOM 2844 C C . VAL A 1 381 ? -30.343 6.566 -33.428 1.00 74.56 381 VAL A C 1
ATOM 2846 O O . VAL A 1 381 ? -30.402 7.401 -34.329 1.00 74.56 381 VAL A O 1
ATOM 2849 N N . ALA A 1 382 ? -31.240 5.583 -33.326 1.00 67.75 382 ALA A N 1
ATOM 2850 C CA . ALA A 1 382 ? -32.225 5.276 -34.371 1.00 67.75 382 ALA A CA 1
ATOM 2851 C C . ALA A 1 382 ? -33.191 6.434 -34.717 1.00 67.75 382 ALA A C 1
ATOM 2853 O O . ALA A 1 382 ? -33.791 6.426 -35.791 1.00 67.75 382 ALA A O 1
ATOM 2854 N N . GLN A 1 383 ? -33.350 7.418 -33.823 1.00 75.56 383 GLN A N 1
ATOM 2855 C CA . GLN A 1 383 ? -34.198 8.597 -34.039 1.00 75.56 383 GLN A CA 1
ATOM 2856 C C . GLN A 1 383 ? -33.501 9.746 -34.787 1.00 75.56 383 GLN A C 1
ATOM 2858 O O . GLN A 1 383 ? -34.182 10.671 -35.215 1.00 75.56 383 GLN A O 1
ATOM 2863 N N . ILE A 1 384 ? -32.173 9.703 -34.950 1.00 78.25 384 ILE A N 1
ATOM 2864 C CA . ILE A 1 384 ? -31.406 10.736 -35.652 1.00 78.25 384 ILE A CA 1
ATOM 2865 C C . ILE A 1 384 ? -31.135 10.280 -37.081 1.00 78.25 384 ILE A C 1
ATOM 2867 O O . ILE A 1 384 ? -30.465 9.279 -37.314 1.00 78.25 384 ILE A O 1
ATOM 2871 N N . VAL A 1 385 ? -31.620 11.048 -38.053 1.00 79.19 385 VAL A N 1
ATOM 2872 C CA . VAL A 1 385 ? -31.406 10.791 -39.487 1.00 79.19 385 VAL A CA 1
ATOM 2873 C C . VAL A 1 385 ? -30.545 11.861 -40.153 1.00 79.19 385 VAL A C 1
ATOM 2875 O O . VAL A 1 385 ? -30.089 11.664 -41.279 1.00 79.19 385 VAL A O 1
ATOM 2878 N N . ALA A 1 386 ? -30.312 12.984 -39.469 1.00 80.81 386 ALA A N 1
ATOM 2879 C CA . ALA A 1 386 ? -29.497 14.084 -39.964 1.00 80.81 386 ALA A CA 1
ATOM 2880 C C . ALA A 1 386 ? -28.674 14.730 -38.844 1.00 80.81 386 ALA A C 1
ATOM 2882 O O . ALA A 1 386 ? -29.138 14.892 -37.715 1.00 80.81 386 ALA A O 1
ATOM 2883 N N . VAL A 1 387 ? -27.459 15.160 -39.183 1.00 86.81 387 VAL A N 1
ATOM 2884 C CA . VAL A 1 387 ? -26.605 15.949 -38.287 1.00 86.81 387 VAL A CA 1
ATOM 2885 C C . VAL A 1 387 ? -26.233 17.264 -38.969 1.00 86.81 387 VAL A C 1
ATOM 2887 O O . VAL A 1 387 ? -25.798 17.282 -40.123 1.00 86.81 387 VAL A O 1
ATOM 2890 N N . ILE A 1 388 ? -26.437 18.376 -38.265 1.00 85.88 388 ILE A N 1
ATOM 2891 C CA . ILE A 1 388 ? -26.297 19.739 -38.784 1.00 85.88 388 ILE A CA 1
ATOM 2892 C C . ILE A 1 388 ? -25.198 20.469 -38.012 1.00 85.88 388 ILE A C 1
ATOM 2894 O O . ILE A 1 388 ? -25.176 20.451 -36.785 1.00 85.88 388 ILE A O 1
ATOM 2898 N N . ASP A 1 389 ? -24.299 21.118 -38.751 1.00 87.75 389 ASP A N 1
ATOM 2899 C CA . ASP A 1 389 ? -23.263 21.996 -38.202 1.00 87.75 389 ASP A CA 1
ATOM 2900 C C . ASP A 1 389 ? -23.799 23.422 -38.027 1.00 87.75 389 ASP A C 1
ATOM 2902 O O . ASP A 1 389 ? -24.216 24.039 -39.011 1.00 87.75 389 ASP A O 1
ATOM 2906 N N . GLU A 1 390 ? -23.763 23.957 -36.808 1.00 85.81 390 GLU A N 1
ATOM 2907 C CA . GLU A 1 390 ? -24.104 25.358 -36.506 1.00 85.81 390 GLU A CA 1
ATOM 2908 C C . GLU A 1 390 ? -22.869 26.206 -36.154 1.00 85.81 390 GLU A C 1
ATOM 2910 O O . GLU A 1 390 ? -22.981 27.338 -35.678 1.00 85.81 390 GLU A O 1
ATOM 2915 N N . THR A 1 391 ? -21.666 25.683 -36.391 1.00 83.75 391 THR A N 1
ATOM 2916 C CA . THR A 1 391 ? -20.423 26.349 -36.003 1.00 83.75 391 THR A CA 1
ATOM 2917 C C . THR A 1 391 ? -20.150 27.608 -36.825 1.00 83.75 391 THR A C 1
ATOM 2919 O O . THR A 1 391 ? -20.066 27.575 -38.055 1.00 83.75 391 THR A O 1
ATOM 2922 N N . ASP A 1 392 ? -19.866 28.723 -36.143 1.00 81.75 392 ASP A N 1
ATOM 2923 C CA . ASP A 1 392 ? -19.214 29.874 -36.774 1.00 81.75 392 ASP A CA 1
ATOM 2924 C C . ASP A 1 392 ? -17.720 29.584 -36.989 1.00 81.75 392 ASP A C 1
ATOM 2926 O O . ASP A 1 392 ? -16.854 29.891 -36.158 1.00 81.75 392 ASP A O 1
ATOM 2930 N N . HIS A 1 393 ? -17.420 28.970 -38.135 1.00 78.56 393 HIS A N 1
ATOM 2931 C CA . HIS A 1 393 ? -16.055 28.625 -38.529 1.00 78.56 393 HIS A CA 1
ATOM 2932 C C . HIS A 1 393 ? -15.170 29.839 -38.866 1.00 78.56 393 HIS A C 1
ATOM 2934 O O . HIS A 1 393 ? -13.949 29.700 -39.001 1.00 78.56 393 HIS A O 1
ATOM 2940 N N . GLY A 1 394 ? -15.763 31.031 -39.003 1.00 66.62 394 GLY A N 1
ATOM 2941 C CA . GLY A 1 394 ? -15.045 32.284 -39.235 1.00 66.62 394 GLY A CA 1
ATOM 2942 C C . GLY A 1 394 ? -14.521 32.932 -37.952 1.00 66.62 394 GLY A C 1
ATOM 2943 O O . GLY A 1 394 ? -13.581 33.722 -38.018 1.00 66.62 394 GLY A O 1
ATOM 2944 N N . ALA A 1 395 ? -15.088 32.579 -36.794 1.00 69.19 395 ALA A N 1
ATOM 2945 C CA . ALA A 1 395 ? -14.747 33.156 -35.492 1.00 69.19 395 ALA A CA 1
ATOM 2946 C C . ALA A 1 395 ? -13.634 32.411 -34.722 1.00 69.19 395 ALA A C 1
ATOM 2948 O O . ALA A 1 395 ? -13.245 32.842 -33.637 1.00 69.19 395 ALA A O 1
ATOM 2949 N N . GLY A 1 396 ? -13.120 31.293 -35.248 1.00 61.41 396 GLY A N 1
ATOM 2950 C CA . GLY A 1 396 ? -12.077 30.495 -34.591 1.00 61.41 396 GLY A CA 1
ATOM 2951 C C . GLY A 1 396 ? -10.661 31.090 -34.692 1.00 61.41 396 GLY A C 1
ATOM 2952 O O . GLY A 1 396 ? -10.365 31.894 -35.573 1.00 61.41 396 GLY A O 1
ATOM 2953 N N . ASN A 1 397 ? -9.736 30.620 -33.842 1.00 58.91 397 ASN A N 1
ATOM 2954 C CA . ASN A 1 397 ? -8.323 31.057 -33.827 1.00 58.91 397 ASN A CA 1
ATOM 2955 C C . ASN A 1 397 ? -7.517 30.671 -35.093 1.00 58.91 397 ASN A C 1
ATOM 2957 O O . ASN A 1 397 ? -6.381 31.114 -35.256 1.00 58.91 397 ASN A O 1
ATOM 2961 N N . MET A 1 398 ? -8.092 29.858 -35.987 1.00 59.91 398 MET A N 1
ATOM 2962 C CA . MET A 1 398 ? -7.576 29.550 -37.328 1.00 59.91 398 MET A CA 1
ATOM 2963 C C . MET A 1 398 ? -8.733 29.598 -38.342 1.00 59.91 398 MET A C 1
ATOM 2965 O O . MET A 1 398 ? -9.277 28.552 -38.665 1.00 59.91 398 MET A O 1
ATOM 2969 N N . PRO A 1 399 ? -9.178 30.774 -38.812 1.00 56.66 399 PRO A N 1
ATOM 2970 C CA . PRO A 1 399 ? -10.422 30.894 -39.572 1.00 56.66 399 PRO A CA 1
ATOM 2971 C C . PRO A 1 399 ? -10.359 30.158 -40.919 1.00 56.66 399 PRO A C 1
ATOM 2973 O O . PRO A 1 399 ? -9.464 30.393 -41.737 1.00 56.66 399 PRO A O 1
ATOM 2976 N N . TYR A 1 400 ? -11.342 29.289 -41.165 1.00 59.06 400 TYR A N 1
ATOM 2977 C CA . TYR A 1 400 ? -11.489 28.581 -42.435 1.00 59.06 400 TYR A CA 1
ATOM 2978 C C . TYR A 1 400 ? -12.128 29.494 -43.490 1.00 59.06 400 TYR A C 1
ATOM 2980 O O . TYR A 1 400 ? -13.241 29.986 -43.312 1.00 59.06 400 TYR A O 1
ATOM 2988 N N . TYR A 1 401 ? -11.459 29.688 -44.631 1.00 55.06 401 TYR A N 1
ATOM 2989 C CA . TYR A 1 401 ? -12.036 30.374 -45.790 1.00 55.06 401 TYR A CA 1
ATOM 2990 C C . TYR A 1 401 ? -12.564 29.356 -46.804 1.00 55.06 401 TYR A C 1
ATOM 2992 O O . TYR A 1 401 ? -11.798 28.723 -47.535 1.00 55.06 401 TYR A O 1
ATOM 3000 N N . LYS A 1 402 ? -13.894 29.231 -46.889 1.00 49.22 402 LYS A N 1
ATOM 3001 C CA . LYS A 1 402 ? -14.563 28.442 -47.931 1.00 49.22 402 LYS A CA 1
ATOM 3002 C C . LYS A 1 402 ? -14.299 29.111 -49.285 1.00 49.22 402 LYS A C 1
ATOM 3004 O O . LYS A 1 402 ? -14.668 30.268 -49.498 1.00 49.22 402 LYS A O 1
ATOM 3009 N N . THR A 1 403 ? -13.649 28.419 -50.220 1.00 40.91 403 THR A N 1
ATOM 3010 C CA . THR A 1 403 ? -13.537 28.928 -51.594 1.00 40.91 403 THR A CA 1
ATOM 3011 C C . THR A 1 403 ? -14.929 28.911 -52.221 1.00 40.91 403 THR A C 1
ATOM 3013 O O . THR A 1 403 ? -15.536 27.853 -52.373 1.00 40.91 403 THR A O 1
ATOM 3016 N N . LYS A 1 404 ? -15.455 30.095 -52.564 1.00 37.00 404 LYS A N 1
ATOM 3017 C CA . LYS A 1 404 ? -16.703 30.254 -53.324 1.00 37.00 404 LYS A CA 1
ATOM 3018 C C . LYS A 1 404 ? -16.571 29.480 -54.643 1.00 37.00 404 LYS A C 1
ATOM 3020 O O . LYS A 1 404 ? -15.924 29.962 -55.570 1.00 37.00 404 LYS A O 1
ATOM 3025 N N . LYS A 1 405 ? -17.169 28.292 -54.739 1.00 36.34 405 LYS A N 1
ATOM 3026 C CA . LYS A 1 405 ? -17.511 27.704 -56.038 1.00 36.34 405 LYS A CA 1
ATOM 3027 C C . LYS A 1 405 ? -18.894 28.218 -56.427 1.00 36.34 405 LYS A C 1
ATOM 3029 O O . LYS A 1 405 ? -19.823 28.143 -55.627 1.00 36.34 405 LYS A O 1
ATOM 3034 N N . THR A 1 406 ? -18.937 28.850 -57.598 1.00 36.53 406 THR A N 1
ATOM 3035 C CA . THR A 1 406 ? -20.134 29.332 -58.301 1.00 36.53 406 THR A CA 1
ATOM 3036 C C . THR A 1 406 ? -20.920 28.166 -58.870 1.00 36.53 406 THR A C 1
ATOM 3038 O O . THR A 1 406 ? -20.268 27.145 -59.194 1.00 36.53 406 THR A O 1
#

Foldseek 3Di:
DDPPLLDDDQLLVVLVVQVVVVHAAEAACAFLPCLWFDSVVSRHQKYKYQLCALLLQANPAGDIDMDGNDPDPVVVVVVVCCVVVVVDDDPVRVVSSVVSNVCSNVWFLLLQVLQVVLLVVCCPPPQWPHKRFLCDPLHPCVVSSVVGTPSGRGNKIKTQGQLFLVLQVQLQVQFDQEDDDDGARHQGKHKYQVDVVVDDVDLDGSRMIIIHGHNDDSVSVNVRSVVSSVPDDVVSNVPRPPPPPPPQDLQRVLCVSPNQVVQVVVQKGWDFDDADQLETEIEIGGDCPSPPPCLVVVQVSSCVSVVSRPYYHYCDPALQDLQNCQVRPPQVVCVVQQKGKDFPDDDFQETEIEIDGSLLQDPCVVVCVPVPRQVVCVVRHVRHPYYHYPGPQCPDPRRHDDDDDD

Secondary structure (DSSP, 8-state):
--TTT-----HHHHHHHHHHTT---EEE-TTTHHHH--GGGGT-SEEEEETTTTTT-SS----EEEEESS--HHHHHHHHHHHHTT----HHHHHHHHHHHTTHHHHHHHHHHHHHHHHHHHTT-TTEEEEE-TTSTTSTTHHHHHHH--S-S-SEEEEEETTHHHHHHHHHHH-SSSEE-S--SSSS-EEEEHHHHH-TT--S-TTEEEEE--SS-HHHHHHHHHHHHHT--HHHHHSS---------HHHHHHIIIIIHHHHTTTEEEEEEEEETTEEEEEEEE-GGGHHHHHHHHHHHHHHH-TT--EEEEEES-TT-HHHHIIIIIHHHHHTTTEEEEEEEEETTEEEEEEEETTTT-TTHHHIIIIIIHHHHHHH-TT--EEEE---TTSSSS--------